Protein AF-A0A534TQ83-F1 (afdb_monomer_lite)

Radius of gyration: 29.47 Å; chains: 1; bounding box: 85×68×76 Å

Structure (mmCIF, N/CA/C/O backbone):
data_AF-A0A534TQ83-F1
#
_entry.id   AF-A0A534TQ83-F1
#
loop_
_atom_site.group_PDB
_atom_site.id
_atom_site.type_symbol
_atom_site.label_atom_id
_atom_site.label_alt_id
_atom_site.label_comp_id
_atom_site.label_asym_id
_atom_site.label_entity_id
_atom_site.label_seq_id
_atom_site.pdbx_PDB_ins_code
_atom_site.Cartn_x
_atom_site.Cartn_y
_atom_site.Cartn_z
_atom_site.occupancy
_atom_site.B_iso_or_equiv
_atom_site.auth_seq_id
_atom_site.auth_comp_id
_atom_site.auth_asym_id
_atom_site.auth_atom_id
_atom_site.pdbx_PDB_model_num
ATOM 1 N N . LEU A 1 1 ? 16.434 0.376 -27.165 1.00 73.81 1 LEU A N 1
ATOM 2 C CA . LEU A 1 1 ? 17.575 1.166 -26.667 1.00 73.81 1 LEU A CA 1
ATOM 3 C C . LEU A 1 1 ? 17.621 2.471 -27.445 1.00 73.81 1 LEU A C 1
ATOM 5 O O . LEU A 1 1 ? 17.662 2.427 -28.672 1.00 73.81 1 LEU A O 1
ATOM 9 N N . ALA A 1 2 ? 17.547 3.599 -26.754 1.00 76.81 2 ALA A N 1
ATOM 10 C CA . ALA A 1 2 ? 17.886 4.909 -27.282 1.00 76.81 2 ALA A CA 1
ATOM 11 C C . ALA A 1 2 ? 19.418 5.050 -27.421 1.00 76.81 2 ALA A C 1
ATOM 13 O O . ALA A 1 2 ? 20.170 4.269 -26.828 1.00 76.81 2 ALA A O 1
ATOM 14 N N . PRO A 1 3 ? 19.913 6.026 -28.200 1.00 82.31 3 PRO A N 1
ATOM 15 C CA . PRO A 1 3 ? 21.345 6.286 -28.302 1.00 82.31 3 PRO A CA 1
ATOM 16 C C . PRO A 1 3 ? 22.001 6.491 -26.926 1.00 82.31 3 PRO A C 1
ATOM 18 O O . PRO A 1 3 ? 21.529 7.287 -26.121 1.00 82.31 3 PRO A O 1
ATOM 21 N N . GLY A 1 4 ? 23.101 5.775 -26.675 1.00 85.88 4 GLY A N 1
ATOM 22 C CA . GLY A 1 4 ? 23.856 5.826 -25.415 1.00 85.88 4 GLY A CA 1
ATOM 23 C C . GLY A 1 4 ? 23.409 4.819 -24.350 1.00 85.88 4 GLY A C 1
ATOM 24 O O . GLY A 1 4 ? 24.146 4.598 -23.394 1.00 85.88 4 GLY A O 1
ATOM 25 N N . GLU A 1 5 ? 22.255 4.172 -24.515 1.00 89.69 5 GLU A N 1
ATOM 26 C CA . GLU A 1 5 ? 21.821 3.096 -23.621 1.00 89.69 5 GLU A CA 1
ATOM 27 C C . GLU A 1 5 ? 22.547 1.788 -23.940 1.00 89.69 5 GLU A C 1
ATOM 29 O O . GLU A 1 5 ? 22.770 1.444 -25.105 1.00 89.69 5 GLU A O 1
ATOM 34 N N . THR A 1 6 ? 22.889 1.031 -22.901 1.00 91.50 6 THR A N 1
ATOM 35 C CA . THR A 1 6 ? 23.604 -0.240 -23.032 1.00 91.50 6 THR A CA 1
ATOM 36 C C . THR A 1 6 ? 22.951 -1.337 -22.201 1.00 91.50 6 THR A C 1
ATOM 38 O O . THR A 1 6 ? 22.226 -1.080 -21.241 1.00 91.50 6 THR A O 1
ATOM 41 N N . LEU A 1 7 ? 23.196 -2.582 -22.606 1.00 92.06 7 LEU A N 1
ATOM 42 C CA . LEU A 1 7 ? 22.776 -3.772 -21.879 1.00 92.06 7 LEU A CA 1
ATOM 43 C C . LEU A 1 7 ? 23.994 -4.451 -21.265 1.00 92.06 7 LEU A C 1
ATOM 45 O O . LEU A 1 7 ? 25.052 -4.526 -21.898 1.00 92.06 7 LEU A O 1
ATOM 49 N N . ALA A 1 8 ? 23.820 -5.026 -20.080 1.00 92.00 8 ALA A N 1
ATOM 50 C CA . ALA A 1 8 ? 24.810 -5.928 -19.518 1.00 92.00 8 ALA A CA 1
ATOM 51 C C . ALA A 1 8 ? 25.021 -7.135 -20.462 1.00 92.00 8 ALA A C 1
ATOM 53 O O . ALA A 1 8 ? 24.052 -7.629 -21.049 1.00 92.00 8 ALA A O 1
ATOM 54 N N . PRO A 1 9 ? 26.243 -7.696 -20.573 1.00 93.31 9 PRO A N 1
ATOM 55 C CA . PRO A 1 9 ? 26.527 -8.802 -21.498 1.00 93.31 9 PRO A CA 1
ATOM 56 C C . PRO A 1 9 ? 25.627 -10.036 -21.330 1.00 93.31 9 PRO A C 1
ATOM 58 O O . PRO A 1 9 ? 25.390 -10.767 -22.287 1.00 93.31 9 PRO A O 1
ATOM 61 N N . SER A 1 10 ? 25.108 -10.268 -20.119 1.00 93.69 10 SER A N 1
ATOM 62 C CA . SER A 1 10 ? 24.229 -11.403 -19.812 1.00 93.69 10 SER A CA 1
ATOM 63 C C . SER A 1 10 ? 22.733 -11.120 -20.009 1.00 93.69 10 SER A C 1
ATOM 65 O O . SER A 1 10 ? 21.926 -12.042 -19.882 1.00 93.69 10 SER A O 1
ATOM 67 N N . ALA A 1 11 ? 22.344 -9.882 -20.344 1.00 92.94 11 ALA A N 1
ATOM 68 C CA . ALA A 1 11 ? 20.947 -9.450 -20.341 1.00 92.94 11 ALA A CA 1
ATOM 69 C C . ALA A 1 11 ? 20.063 -10.298 -21.265 1.00 92.94 11 ALA A C 1
ATOM 71 O O . ALA A 1 11 ? 19.034 -10.818 -20.837 1.00 92.94 11 ALA A O 1
ATOM 72 N N . LEU A 1 12 ? 20.501 -10.504 -22.513 1.00 92.88 12 LEU A N 1
ATOM 73 C CA . LEU A 1 12 ? 19.743 -11.280 -23.494 1.00 92.88 12 LEU A CA 1
ATOM 74 C C . LEU A 1 12 ? 19.614 -12.751 -23.083 1.00 92.88 12 LEU A C 1
ATOM 76 O O . LEU A 1 12 ? 18.528 -13.314 -23.174 1.00 92.88 12 LEU A O 1
ATOM 80 N N . GLN A 1 13 ? 20.697 -13.364 -22.594 1.00 95.06 13 GLN A N 1
ATOM 81 C CA . GLN A 1 13 ? 20.677 -14.759 -22.147 1.00 95.06 13 GLN A CA 1
ATOM 82 C C . GLN A 1 13 ? 19.667 -14.956 -21.010 1.00 95.06 13 GLN A C 1
ATOM 84 O O . GLN A 1 13 ? 18.867 -15.890 -21.053 1.00 95.06 13 GLN A O 1
ATOM 89 N N . LYS A 1 14 ? 19.678 -14.067 -20.009 1.00 94.31 14 LYS A N 1
ATOM 90 C CA . LYS A 1 14 ? 18.772 -14.138 -18.853 1.00 94.31 14 LYS A CA 1
ATOM 91 C C . LYS A 1 14 ? 17.319 -13.919 -19.253 1.00 94.31 14 LYS A C 1
ATOM 93 O O . LYS A 1 14 ? 16.453 -14.682 -18.832 1.00 94.31 14 LYS A O 1
ATOM 98 N N . ALA A 1 15 ? 17.069 -12.931 -20.110 1.00 92.44 15 ALA A N 1
ATOM 99 C CA . ALA A 1 15 ? 15.736 -12.656 -20.620 1.00 92.44 15 ALA A CA 1
ATOM 100 C C . ALA A 1 15 ? 15.167 -13.835 -21.417 1.00 92.44 15 ALA A C 1
ATOM 102 O O . ALA A 1 15 ? 14.051 -14.269 -21.149 1.00 92.44 15 ALA A O 1
ATOM 103 N N . VAL A 1 16 ? 15.946 -14.397 -22.349 1.00 92.44 16 VAL A N 1
ATOM 104 C CA . VAL A 1 16 ? 15.530 -15.566 -23.141 1.00 92.44 16 VAL A CA 1
ATOM 105 C C . VAL A 1 16 ? 15.277 -16.771 -22.242 1.00 92.44 16 VAL A C 1
ATOM 107 O O . VAL A 1 16 ? 14.232 -17.393 -22.373 1.00 92.44 16 VAL A O 1
ATOM 110 N N . THR A 1 17 ? 16.155 -17.041 -21.272 1.00 93.62 17 THR A N 1
ATOM 111 C CA . THR A 1 17 ? 15.984 -18.163 -20.331 1.00 93.62 17 THR A CA 1
ATOM 112 C C . THR A 1 17 ? 14.662 -18.071 -19.558 1.00 93.62 17 THR A C 1
ATOM 114 O O . THR A 1 17 ? 13.978 -19.076 -19.389 1.00 93.62 17 THR A O 1
ATOM 117 N N . LEU A 1 18 ? 14.277 -16.875 -19.095 1.00 91.50 18 LEU A N 1
ATOM 118 C CA . LEU A 1 18 ? 13.004 -16.674 -18.389 1.00 91.50 18 LEU A CA 1
ATOM 119 C C . LEU A 1 18 ? 11.785 -16.684 -19.308 1.00 91.50 18 LEU A C 1
ATOM 121 O O . LEU A 1 18 ? 10.712 -17.107 -18.888 1.00 91.50 18 LEU A O 1
ATOM 125 N N . LEU A 1 19 ? 11.924 -16.205 -20.543 1.00 90.56 19 LEU A N 1
ATOM 126 C CA . LEU A 1 19 ? 10.856 -16.343 -21.522 1.00 90.56 19 LEU A CA 1
ATOM 127 C C . LEU A 1 19 ? 10.641 -17.828 -21.829 1.00 90.56 19 LEU A C 1
ATOM 129 O O . LEU A 1 19 ? 9.520 -18.295 -21.735 1.00 90.56 19 LEU A O 1
ATOM 133 N N . GLU A 1 20 ? 11.692 -18.594 -22.108 1.00 90.56 20 GLU A N 1
ATOM 134 C CA . GLU A 1 20 ? 11.601 -20.024 -22.436 1.00 90.56 20 GLU A CA 1
ATOM 135 C C . GLU A 1 20 ? 11.157 -20.910 -21.264 1.00 90.56 20 GLU A C 1
ATOM 137 O O . GLU A 1 20 ? 10.639 -22.000 -21.496 1.00 90.56 20 GLU A O 1
ATOM 142 N N . SER A 1 21 ? 11.312 -20.461 -20.013 1.00 89.25 21 SER A N 1
ATOM 143 C CA . SER A 1 21 ? 10.872 -21.236 -18.847 1.00 89.25 21 SER A CA 1
ATOM 144 C C . SER A 1 21 ? 9.350 -21.281 -18.675 1.00 89.25 21 SER A C 1
ATOM 146 O O . SER A 1 21 ? 8.852 -22.149 -17.956 1.00 89.25 21 SER A O 1
ATOM 148 N N . SER A 1 22 ? 8.606 -20.373 -19.320 1.00 84.81 22 SER A N 1
ATOM 149 C CA . SER A 1 22 ? 7.142 -20.360 -19.304 1.00 84.81 22 SER A CA 1
ATOM 150 C C . SER A 1 22 ? 6.555 -19.693 -20.550 1.00 84.81 22 SER A C 1
ATOM 152 O O . SER A 1 22 ? 6.816 -18.523 -20.846 1.00 84.81 22 SER A O 1
ATOM 154 N N . ASP A 1 23 ? 5.679 -20.412 -21.252 1.00 81.94 23 ASP A N 1
ATOM 155 C CA . ASP A 1 23 ? 4.912 -19.865 -22.381 1.00 81.94 23 ASP A CA 1
ATOM 156 C C . ASP A 1 23 ? 3.867 -18.825 -21.965 1.00 81.94 23 ASP A C 1
ATOM 158 O O . ASP A 1 23 ? 3.426 -18.020 -22.797 1.00 81.94 23 ASP A O 1
ATOM 162 N N . ASP A 1 24 ? 3.544 -18.776 -20.673 1.00 84.81 24 ASP A N 1
ATOM 163 C CA . ASP A 1 24 ? 2.643 -17.782 -20.108 1.00 84.81 24 ASP A CA 1
ATOM 164 C C . ASP A 1 24 ? 3.350 -16.440 -19.885 1.00 84.81 24 ASP A C 1
ATOM 166 O O . ASP A 1 24 ? 2.702 -15.402 -19.974 1.00 84.81 24 ASP A O 1
ATOM 170 N N . THR A 1 25 ? 4.672 -16.405 -19.689 1.00 89.50 25 THR A N 1
ATOM 171 C CA . THR A 1 25 ? 5.411 -15.144 -19.507 1.00 89.50 25 THR A CA 1
ATOM 172 C C . THR A 1 25 ? 5.463 -14.350 -20.813 1.00 89.50 25 THR A C 1
ATOM 174 O O . THR A 1 25 ? 6.059 -14.781 -21.806 1.00 89.50 25 THR A O 1
ATOM 177 N N . ALA A 1 26 ? 4.863 -13.156 -20.820 1.00 89.75 26 ALA A N 1
ATOM 178 C CA . ALA A 1 26 ? 4.852 -12.275 -21.992 1.00 89.75 26 ALA A CA 1
ATOM 179 C C . ALA A 1 26 ? 6.025 -11.288 -22.008 1.00 89.75 26 ALA A C 1
ATOM 181 O O . ALA A 1 26 ? 6.568 -10.994 -23.077 1.00 89.75 26 ALA A O 1
ATOM 182 N N . VAL A 1 27 ? 6.395 -10.784 -20.829 1.00 94.94 27 VAL A N 1
ATOM 183 C CA . VAL A 1 27 ? 7.365 -9.702 -20.644 1.00 94.94 27 VAL A CA 1
ATOM 184 C C . VAL A 1 27 ? 8.370 -10.103 -19.573 1.00 94.94 27 VAL A C 1
ATOM 186 O O . VAL A 1 27 ? 7.981 -10.568 -18.503 1.00 94.94 27 VAL A O 1
ATOM 189 N N . VAL A 1 28 ? 9.652 -9.883 -19.850 1.00 95.69 28 VAL A N 1
ATOM 190 C CA . VAL A 1 28 ? 10.734 -9.938 -18.866 1.00 95.69 28 VAL A CA 1
ATOM 191 C C . VAL A 1 28 ? 11.340 -8.550 -18.751 1.00 95.69 28 VAL A C 1
ATOM 193 O O . VAL A 1 28 ? 11.787 -7.999 -19.751 1.00 95.69 28 VAL A O 1
ATOM 196 N N . TYR A 1 29 ? 11.389 -7.990 -17.552 1.00 95.56 29 TYR A N 1
ATOM 197 C CA . TYR A 1 29 ? 12.082 -6.733 -17.281 1.00 95.56 29 TYR A CA 1
ATOM 198 C C . TYR A 1 29 ? 13.182 -6.944 -16.243 1.00 95.56 29 TYR A C 1
ATOM 200 O O . TYR A 1 29 ? 13.241 -7.992 -15.602 1.00 95.56 29 TYR A O 1
ATOM 208 N N . ALA A 1 30 ? 14.078 -5.974 -16.112 1.00 94.69 30 ALA A N 1
ATOM 209 C CA . ALA A 1 30 ? 15.211 -6.043 -15.195 1.00 94.69 30 ALA A CA 1
ATOM 210 C C . ALA A 1 30 ? 15.418 -4.714 -14.473 1.00 94.69 30 ALA A C 1
ATOM 212 O O . ALA A 1 30 ? 14.776 -3.727 -14.834 1.00 94.69 30 ALA A O 1
ATOM 213 N N . ASP A 1 31 ? 16.318 -4.665 -13.495 1.00 94.88 31 ASP A N 1
ATOM 214 C CA . ASP A 1 31 ? 16.743 -3.415 -12.863 1.00 94.88 31 ASP A CA 1
ATOM 215 C C . ASP A 1 31 ? 17.592 -2.568 -13.819 1.00 94.88 31 ASP A C 1
ATOM 217 O O . ASP A 1 31 ? 18.143 -3.056 -14.815 1.00 94.88 31 ASP A O 1
ATOM 221 N N . GLU A 1 32 ? 17.718 -1.281 -13.502 1.00 93.00 32 GLU A N 1
ATOM 222 C CA . GLU A 1 32 ? 18.580 -0.377 -14.258 1.00 93.00 32 GLU A CA 1
ATOM 223 C C . GLU A 1 32 ? 19.372 0.581 -13.394 1.00 93.00 32 GLU A C 1
ATOM 225 O O . GLU A 1 32 ? 19.066 0.782 -12.227 1.00 93.00 32 GLU A O 1
ATOM 230 N N . ASP A 1 33 ? 20.386 1.196 -13.981 1.00 93.12 33 ASP A N 1
ATOM 231 C CA . ASP A 1 33 ? 21.130 2.287 -13.375 1.00 93.12 33 ASP A CA 1
ATOM 232 C C . ASP A 1 33 ? 21.484 3.358 -14.414 1.00 93.12 33 ASP A C 1
ATOM 234 O O . ASP A 1 33 ? 21.133 3.272 -15.598 1.00 93.12 33 ASP A O 1
ATOM 238 N N . CYS A 1 34 ? 22.158 4.401 -13.942 1.00 91.62 34 CYS A N 1
ATOM 239 C CA . CYS A 1 34 ? 22.730 5.430 -14.788 1.00 91.62 34 CYS A CA 1
ATOM 240 C C . CYS A 1 34 ? 24.242 5.228 -14.937 1.00 91.62 34 CYS A C 1
ATOM 242 O O . CYS A 1 34 ? 24.933 4.927 -13.964 1.00 91.62 34 CYS A O 1
ATOM 244 N N . ILE A 1 35 ? 24.761 5.477 -16.138 1.00 90.81 35 ILE A N 1
ATOM 245 C CA . ILE A 1 35 ? 26.192 5.587 -16.424 1.00 90.81 35 ILE A CA 1
ATOM 246 C C . ILE A 1 35 ? 26.525 7.060 -16.668 1.00 90.81 35 ILE A C 1
ATOM 248 O O . ILE A 1 35 ? 25.984 7.687 -17.584 1.00 90.81 35 ILE A O 1
ATOM 252 N N . GLY A 1 36 ? 27.443 7.591 -15.861 1.00 89.12 36 GLY A N 1
ATOM 253 C CA . GLY A 1 36 ? 28.001 8.931 -16.043 1.00 89.12 36 GLY A CA 1
ATOM 254 C C . GLY A 1 36 ? 29.034 8.990 -17.171 1.00 89.12 36 GLY A C 1
ATOM 255 O O . GLY A 1 36 ? 29.517 7.964 -17.651 1.00 89.12 36 GLY A O 1
ATOM 256 N N . ALA A 1 37 ? 29.447 10.198 -17.562 1.00 86.31 37 ALA A N 1
ATOM 257 C CA . ALA A 1 37 ? 30.394 10.408 -18.668 1.00 86.31 37 ALA A CA 1
ATOM 258 C C . ALA A 1 37 ? 31.749 9.675 -18.514 1.00 86.31 37 ALA A C 1
ATOM 260 O O . ALA A 1 37 ? 32.412 9.380 -19.506 1.00 86.31 37 ALA A O 1
ATOM 261 N N . SER A 1 38 ? 32.162 9.361 -17.281 1.00 86.06 38 SER A N 1
ATOM 262 C CA . SER A 1 38 ? 33.382 8.603 -16.960 1.00 86.06 38 SER A CA 1
ATOM 263 C C . SER A 1 38 ? 33.225 7.078 -17.058 1.00 86.06 38 SER A C 1
ATOM 265 O O . SER A 1 38 ? 34.194 6.354 -16.833 1.00 86.06 38 SER A O 1
ATOM 267 N N . GLY A 1 39 ? 32.019 6.576 -17.343 1.00 85.50 39 GLY A N 1
ATOM 268 C CA . GLY A 1 39 ? 31.686 5.151 -17.298 1.00 85.50 39 GLY A CA 1
ATOM 269 C C . GLY A 1 39 ? 31.311 4.639 -15.901 1.00 85.50 39 GLY A C 1
ATOM 270 O O . GLY A 1 39 ? 31.090 3.443 -15.731 1.00 85.50 39 GLY A O 1
ATOM 271 N N . SER A 1 40 ? 31.244 5.507 -14.884 1.00 88.94 40 SER A N 1
ATOM 272 C CA . SER A 1 40 ? 30.834 5.111 -13.533 1.00 88.94 40 SER A CA 1
ATOM 273 C C . SER A 1 40 ? 29.326 4.887 -13.437 1.00 88.94 40 SER A C 1
ATOM 275 O O . SER A 1 40 ? 28.548 5.776 -13.789 1.00 88.94 40 SER A O 1
ATOM 277 N N . HIS A 1 41 ? 28.937 3.745 -12.878 1.00 90.62 41 HIS A N 1
ATOM 278 C CA . HIS A 1 41 ? 27.550 3.392 -12.587 1.00 90.62 41 HIS A CA 1
ATOM 279 C C . HIS A 1 41 ? 27.058 4.065 -11.297 1.00 90.62 41 HIS A C 1
ATOM 281 O O . HIS A 1 41 ? 27.783 4.110 -10.300 1.00 90.62 41 HIS A O 1
ATOM 287 N N . HIS A 1 42 ? 25.829 4.578 -11.299 1.00 89.50 42 HIS A N 1
ATOM 288 C CA . HIS A 1 42 ? 25.205 5.225 -10.145 1.00 89.50 42 HIS A CA 1
ATOM 289 C C . HIS A 1 42 ? 23.671 5.200 -10.222 1.00 89.50 42 HIS A C 1
ATOM 291 O O . HIS A 1 42 ? 23.086 4.898 -11.256 1.00 89.50 42 HIS A O 1
ATOM 297 N N . THR A 1 43 ? 23.007 5.576 -9.123 1.00 89.00 43 THR A N 1
ATOM 298 C CA . THR A 1 43 ? 21.536 5.706 -9.042 1.00 89.00 43 THR A CA 1
ATOM 299 C C . THR A 1 43 ? 20.794 4.446 -9.526 1.00 89.00 43 THR A C 1
ATOM 301 O O . THR A 1 43 ? 19.986 4.531 -10.452 1.00 89.00 43 THR A O 1
ATOM 304 N N . PRO A 1 44 ? 21.055 3.266 -8.930 1.00 92.31 44 PRO A N 1
ATOM 305 C CA . PRO A 1 44 ? 20.367 2.050 -9.335 1.00 92.31 44 PRO A CA 1
ATOM 306 C C . PRO A 1 44 ? 18.874 2.134 -8.991 1.00 92.31 44 PRO A C 1
ATOM 308 O O . PRO A 1 44 ? 18.495 2.392 -7.842 1.00 92.31 44 PRO A O 1
ATOM 311 N N . PHE A 1 45 ? 18.035 1.879 -9.989 1.00 93.06 45 PHE A N 1
ATOM 312 C CA . PHE A 1 45 ? 16.632 1.547 -9.827 1.00 93.06 45 PHE A CA 1
ATOM 313 C C . PHE A 1 45 ? 16.462 0.034 -9.710 1.00 93.06 45 PHE A C 1
ATOM 315 O O . PHE A 1 45 ? 16.331 -0.682 -10.701 1.00 93.06 45 PHE A O 1
ATOM 322 N N . LEU A 1 46 ? 16.453 -0.419 -8.464 1.00 94.69 46 LEU A N 1
ATOM 323 C CA . LEU A 1 46 ? 16.174 -1.779 -8.045 1.00 94.69 46 LEU A CA 1
ATOM 324 C C . LEU A 1 46 ? 14.663 -1.941 -7.882 1.00 94.69 46 LEU A C 1
ATOM 326 O O . LEU A 1 46 ? 14.060 -1.475 -6.910 1.00 94.69 46 LEU A O 1
ATOM 330 N N . ARG A 1 47 ? 14.034 -2.524 -8.890 1.00 94.88 47 ARG A N 1
ATOM 331 C CA . ARG A 1 47 ? 12.590 -2.526 -9.074 1.00 94.88 47 ARG A CA 1
ATOM 332 C C . ARG A 1 47 ? 11.910 -3.532 -8.151 1.00 94.88 47 ARG A C 1
ATOM 334 O O . ARG A 1 47 ? 12.503 -4.540 -7.763 1.00 94.88 47 ARG A O 1
ATOM 341 N N . PRO A 1 48 ? 10.633 -3.303 -7.817 1.00 95.88 48 PRO A N 1
ATOM 342 C CA . PRO A 1 48 ? 9.801 -4.386 -7.329 1.00 95.88 48 PRO A CA 1
ATOM 343 C C . PRO A 1 48 ? 9.524 -5.391 -8.461 1.00 95.88 48 PRO A C 1
ATOM 345 O O . PRO A 1 48 ? 9.662 -5.098 -9.657 1.00 95.88 48 PRO A O 1
ATOM 348 N N . ASP A 1 49 ? 9.056 -6.570 -8.075 1.00 95.44 49 ASP A N 1
ATOM 349 C CA . ASP A 1 49 ? 8.357 -7.484 -8.971 1.00 95.44 49 ASP A CA 1
ATOM 350 C C . ASP A 1 49 ? 7.038 -6.852 -9.477 1.00 95.44 49 ASP A C 1
ATOM 352 O O . ASP A 1 49 ? 6.757 -5.669 -9.259 1.00 95.44 49 ASP A O 1
ATOM 356 N N . TRP A 1 50 ? 6.252 -7.619 -10.237 1.00 94.69 50 TRP A N 1
ATOM 357 C CA . TRP A 1 50 ? 5.089 -7.116 -10.966 1.00 94.69 50 TRP A CA 1
ATOM 358 C C . TRP A 1 50 ? 4.105 -6.348 -10.067 1.00 94.69 50 TRP A C 1
ATOM 360 O O . TRP A 1 50 ? 3.523 -6.908 -9.139 1.00 94.69 50 TRP A O 1
ATOM 370 N N . SER A 1 51 ? 3.914 -5.064 -10.380 1.00 96.19 51 SER A N 1
ATOM 371 C CA . SER A 1 51 ? 3.150 -4.098 -9.589 1.00 96.19 51 SER A CA 1
ATOM 372 C C . SER A 1 51 ? 2.190 -3.314 -10.508 1.00 96.19 51 SER A C 1
ATOM 374 O O . SER A 1 51 ? 2.537 -2.237 -11.003 1.00 96.19 51 SER A O 1
ATOM 376 N N . PRO A 1 52 ? 1.007 -3.877 -10.826 1.00 95.12 52 PRO A N 1
ATOM 377 C CA . PRO A 1 52 ? 0.074 -3.293 -11.789 1.00 95.12 52 PRO A CA 1
ATOM 378 C C . PRO A 1 52 ? -0.448 -1.902 -11.417 1.00 95.12 52 PRO A C 1
ATOM 380 O O . PRO A 1 52 ? -0.559 -1.060 -12.310 1.00 95.12 52 PRO A O 1
ATOM 383 N N . GLU A 1 53 ? -0.747 -1.626 -10.140 1.00 95.94 53 GLU A N 1
ATOM 384 C CA . GLU A 1 53 ? -1.130 -0.264 -9.734 1.00 95.94 53 GLU A CA 1
ATOM 385 C C . GLU A 1 53 ? 0.041 0.701 -9.887 1.00 95.94 53 GLU A C 1
ATOM 387 O O . GLU A 1 53 ? -0.149 1.821 -10.361 1.00 95.94 53 GLU A O 1
ATOM 392 N N . TYR A 1 54 ? 1.261 0.260 -9.564 1.00 96.81 54 TYR A N 1
ATOM 393 C CA . TYR A 1 54 ? 2.428 1.112 -9.747 1.00 96.81 54 TYR A CA 1
ATOM 394 C C . TYR A 1 54 ? 2.636 1.426 -11.227 1.00 96.81 54 TYR A C 1
ATOM 396 O O . TYR A 1 54 ? 2.824 2.591 -11.542 1.00 96.81 54 TYR A O 1
ATOM 404 N N . LEU A 1 55 ? 2.498 0.457 -12.145 1.00 96.06 55 LEU A N 1
ATOM 405 C CA . LEU A 1 55 ? 2.559 0.723 -13.591 1.00 96.06 55 LEU A CA 1
ATOM 406 C C . LEU A 1 55 ? 1.446 1.672 -14.063 1.00 96.06 55 LEU A C 1
ATOM 408 O O . LEU A 1 55 ? 1.669 2.487 -14.960 1.00 96.06 55 LEU A O 1
ATOM 412 N N . LEU A 1 56 ? 0.248 1.571 -13.485 1.00 95.75 56 LEU A N 1
ATOM 413 C CA . LEU A 1 56 ? -0.872 2.452 -13.813 1.00 95.75 56 LEU A CA 1
ATOM 414 C C . LEU A 1 56 ? -0.653 3.885 -13.291 1.00 95.75 56 LEU A C 1
ATOM 416 O O . LEU A 1 56 ? -1.122 4.839 -13.907 1.00 95.75 56 LEU A O 1
ATOM 420 N N . SER A 1 57 ? 0.093 4.051 -12.198 1.00 95.81 57 SER A N 1
ATOM 421 C CA . SER A 1 57 ? 0.403 5.359 -11.615 1.00 95.81 57 SER A CA 1
ATOM 422 C C . SER A 1 57 ? 1.762 5.939 -12.011 1.00 95.81 57 SER A C 1
ATOM 424 O O . SER A 1 57 ? 1.944 7.147 -11.898 1.00 95.81 57 SER A O 1
ATOM 426 N N . ALA A 1 58 ? 2.723 5.133 -12.455 1.00 94.50 58 ALA A N 1
ATOM 427 C CA . ALA A 1 58 ? 4.062 5.554 -12.849 1.00 94.50 58 ALA A CA 1
ATOM 428 C C . ALA A 1 58 ? 4.730 4.507 -13.755 1.00 94.50 58 ALA A C 1
ATOM 430 O O . ALA A 1 58 ? 4.697 3.306 -13.498 1.00 94.50 58 ALA A O 1
ATOM 431 N N . LEU A 1 59 ? 5.435 4.959 -14.790 1.00 92.06 59 LEU A N 1
ATOM 432 C CA . LEU A 1 59 ? 6.188 4.068 -15.672 1.00 92.06 59 LEU A CA 1
ATOM 433 C C . LEU A 1 59 ? 7.462 3.568 -14.975 1.00 92.06 59 LEU A C 1
ATOM 435 O O . LEU A 1 59 ? 8.539 4.141 -15.147 1.00 92.06 59 LEU A O 1
ATOM 439 N N . TYR A 1 60 ? 7.342 2.536 -14.139 1.00 92.56 60 TYR A N 1
ATOM 440 C CA . TYR A 1 60 ? 8.485 1.959 -13.424 1.00 92.56 60 TYR A CA 1
ATOM 441 C C . TYR A 1 60 ? 9.233 0.913 -14.269 1.00 92.56 60 TYR A C 1
ATOM 443 O O . TYR A 1 60 ? 10.458 0.803 -14.182 1.00 92.56 60 TYR A O 1
ATOM 451 N N . ILE A 1 61 ? 8.512 0.201 -15.143 1.00 91.25 61 ILE A N 1
ATOM 452 C CA . ILE A 1 61 ? 9.072 -0.636 -16.212 1.00 91.25 61 ILE A CA 1
ATOM 453 C C . ILE A 1 61 ? 9.214 0.264 -17.437 1.00 91.25 61 ILE A C 1
ATOM 455 O O . ILE A 1 61 ? 8.251 0.472 -18.159 1.00 91.25 61 ILE A O 1
ATOM 459 N N . ASP A 1 62 ? 10.378 0.883 -17.608 1.00 79.88 62 ASP A N 1
ATOM 460 C CA . ASP A 1 62 ? 10.616 1.842 -18.692 1.00 79.88 62 ASP A CA 1
ATOM 461 C C . ASP A 1 62 ? 11.223 1.143 -19.915 1.00 79.88 62 ASP A C 1
ATOM 463 O O . ASP A 1 62 ? 10.636 0.222 -20.472 1.00 79.88 62 ASP A O 1
ATOM 467 N N . ARG A 1 63 ? 12.429 1.534 -20.328 1.00 75.38 63 ARG A N 1
ATOM 468 C CA . ARG A 1 63 ? 13.094 1.045 -21.543 1.00 75.38 63 ARG A CA 1
ATOM 469 C C . ARG A 1 63 ? 13.756 -0.330 -21.379 1.00 75.38 63 ARG A C 1
ATOM 471 O O . ARG A 1 63 ? 14.229 -0.903 -22.361 1.00 75.38 63 ARG A O 1
ATOM 478 N N . ALA A 1 64 ? 13.765 -0.872 -20.163 1.00 77.25 64 ALA A N 1
ATOM 479 C CA . ALA A 1 64 ? 14.461 -2.095 -19.774 1.00 77.25 64 ALA A CA 1
ATOM 480 C C . ALA A 1 64 ? 13.550 -3.341 -19.763 1.00 77.25 64 ALA A C 1
ATOM 482 O O . ALA A 1 64 ? 13.370 -3.975 -18.721 1.00 77.25 64 ALA A O 1
ATOM 483 N N . PHE A 1 65 ? 12.973 -3.716 -20.911 1.00 92.00 65 PHE A N 1
ATOM 484 C CA . PHE A 1 65 ? 12.211 -4.967 -21.022 1.00 92.00 65 PHE A CA 1
ATOM 485 C C . PHE A 1 65 ? 12.405 -5.708 -22.349 1.00 92.00 65 PHE A C 1
ATOM 487 O O . PHE A 1 65 ? 12.717 -5.138 -23.393 1.00 92.00 65 PHE A O 1
ATOM 494 N N . PHE A 1 66 ? 12.172 -7.013 -22.286 1.00 92.75 66 PHE A N 1
ATOM 495 C CA . PHE A 1 66 ? 12.127 -7.964 -23.383 1.00 92.75 66 PHE A CA 1
ATOM 496 C C . PHE A 1 66 ? 10.713 -8.526 -23.458 1.00 92.75 66 PHE A C 1
ATOM 498 O O . PHE A 1 66 ? 10.089 -8.810 -22.437 1.00 92.75 66 PHE A O 1
ATOM 505 N N . VAL A 1 67 ? 10.192 -8.699 -24.664 1.00 92.44 67 VAL A N 1
ATOM 506 C CA . VAL A 1 67 ? 8.808 -9.127 -24.869 1.00 92.44 67 VAL A CA 1
ATOM 507 C C . VAL A 1 67 ? 8.735 -10.129 -26.008 1.00 92.44 67 VAL A C 1
ATOM 509 O O . VAL A 1 67 ? 9.438 -10.007 -27.015 1.00 92.44 67 VAL A O 1
ATOM 512 N N . ARG A 1 68 ? 7.867 -11.134 -25.865 1.00 91.56 68 ARG A N 1
ATOM 513 C CA . ARG A 1 68 ? 7.581 -12.066 -26.959 1.00 91.56 68 ARG A CA 1
ATOM 514 C C . ARG A 1 68 ? 6.941 -11.306 -28.113 1.00 91.56 68 ARG A C 1
ATOM 516 O O . ARG A 1 68 ? 5.913 -10.658 -27.933 1.00 91.56 68 ARG A O 1
ATOM 523 N N . ARG A 1 69 ? 7.481 -11.467 -29.321 1.00 92.62 69 ARG A N 1
ATOM 524 C CA . ARG A 1 69 ? 6.917 -10.852 -30.532 1.00 92.62 69 ARG A CA 1
ATOM 525 C C . ARG A 1 69 ? 5.415 -11.122 -30.679 1.00 92.62 69 ARG A C 1
ATOM 527 O O . ARG A 1 69 ? 4.662 -10.188 -30.904 1.00 92.62 69 ARG A O 1
ATOM 534 N N . ALA A 1 70 ? 4.978 -12.363 -30.461 1.00 91.50 70 ALA A N 1
ATOM 535 C CA . ALA A 1 70 ? 3.562 -12.726 -30.546 1.00 91.50 70 ALA A CA 1
ATOM 536 C C . ALA A 1 70 ? 2.669 -11.927 -29.574 1.00 91.50 70 ALA A C 1
ATOM 538 O O . ALA A 1 70 ? 1.532 -11.616 -29.914 1.00 91.50 70 ALA A O 1
ATOM 539 N N . ALA A 1 71 ? 3.176 -11.560 -28.391 1.00 92.81 71 ALA A N 1
ATOM 540 C CA . ALA A 1 71 ? 2.443 -10.724 -27.441 1.00 92.81 71 ALA A CA 1
ATOM 541 C C . ALA A 1 71 ? 2.368 -9.261 -27.911 1.00 92.81 71 ALA A C 1
ATOM 543 O O . ALA A 1 71 ? 1.324 -8.631 -27.777 1.00 92.81 71 ALA A O 1
ATOM 544 N N . VAL A 1 72 ? 3.440 -8.737 -28.518 1.00 93.94 72 VAL A N 1
ATOM 545 C CA . VAL A 1 72 ? 3.438 -7.402 -29.147 1.00 93.94 72 VAL A CA 1
ATOM 546 C C . VAL A 1 72 ? 2.445 -7.348 -30.305 1.00 93.94 72 VAL A C 1
ATOM 548 O O . VAL A 1 72 ? 1.656 -6.407 -30.386 1.00 93.94 72 VAL A O 1
ATOM 551 N N . ASP A 1 73 ? 2.454 -8.365 -31.168 1.00 94.50 73 ASP A N 1
ATOM 552 C CA . ASP A 1 73 ? 1.538 -8.477 -32.304 1.00 94.50 73 ASP A CA 1
ATOM 553 C C . ASP A 1 73 ? 0.081 -8.552 -31.810 1.00 94.50 73 ASP A C 1
ATOM 555 O O . ASP A 1 73 ? -0.771 -7.806 -32.290 1.00 94.50 73 ASP A O 1
ATOM 559 N N . ALA A 1 74 ? -0.192 -9.364 -30.780 1.00 93.06 74 ALA A N 1
ATOM 560 C CA . ALA A 1 74 ? -1.512 -9.465 -30.154 1.00 93.06 74 ALA A CA 1
ATOM 561 C C . ALA A 1 74 ? -1.971 -8.155 -29.489 1.00 93.06 74 ALA A C 1
ATOM 563 O O . ALA A 1 74 ? -3.154 -7.825 -29.528 1.00 93.06 74 ALA A O 1
ATOM 564 N N . ALA A 1 75 ? -1.048 -7.384 -28.909 1.00 93.38 75 ALA A N 1
ATOM 565 C CA . ALA A 1 75 ? -1.350 -6.077 -28.336 1.00 93.38 75 ALA A CA 1
ATOM 566 C C . ALA A 1 75 ? -1.554 -4.990 -29.413 1.00 93.38 75 ALA A C 1
ATOM 568 O O . ALA A 1 75 ? -2.089 -3.921 -29.106 1.00 93.38 75 ALA A O 1
ATOM 569 N N . GLY A 1 76 ? -1.140 -5.227 -30.663 1.00 94.50 76 GLY A N 1
ATOM 570 C CA . GLY A 1 76 ? -1.215 -4.262 -31.763 1.00 94.50 76 GLY A CA 1
ATOM 571 C C . GLY A 1 76 ? -0.013 -3.316 -31.861 1.00 94.50 76 GLY A C 1
ATOM 572 O O . GLY A 1 76 ? -0.173 -2.185 -32.313 1.00 94.50 76 GLY A O 1
ATOM 573 N N . GLY A 1 77 ? 1.174 -3.752 -31.423 1.00 94.88 77 GLY A N 1
ATOM 574 C CA . GLY A 1 77 ? 2.437 -3.034 -31.625 1.00 94.88 77 GLY A CA 1
ATOM 575 C C . GLY A 1 77 ? 2.605 -1.747 -30.811 1.00 94.88 77 GLY A C 1
ATOM 576 O O . GLY A 1 77 ? 1.834 -1.461 -29.891 1.00 94.88 77 GLY A O 1
ATOM 577 N N . PHE A 1 78 ? 3.643 -0.975 -31.140 1.00 94.25 78 PHE A N 1
ATOM 578 C CA . PHE A 1 78 ? 3.829 0.394 -30.647 1.00 94.25 78 PHE A CA 1
ATOM 579 C C . PHE A 1 78 ? 2.918 1.360 -31.411 1.00 94.25 78 PHE A C 1
ATOM 581 O O . PHE A 1 78 ? 2.677 1.180 -32.605 1.00 94.25 78 PHE A O 1
ATOM 588 N N . ARG A 1 79 ? 2.430 2.399 -30.728 1.00 95.25 79 ARG A N 1
ATOM 589 C CA . ARG A 1 79 ? 1.528 3.409 -31.293 1.00 95.25 79 ARG A CA 1
ATOM 590 C C . ARG A 1 79 ? 2.157 4.794 -31.141 1.00 95.25 79 ARG A C 1
ATOM 592 O O . ARG A 1 79 ? 2.417 5.216 -30.020 1.00 95.25 79 ARG A O 1
ATOM 599 N N . ALA A 1 80 ? 2.381 5.485 -32.259 1.00 93.56 80 ALA A N 1
ATOM 600 C CA . ALA A 1 80 ? 3.073 6.781 -32.294 1.00 93.56 80 ALA A CA 1
ATOM 601 C C . ALA A 1 80 ? 2.301 7.917 -31.593 1.00 93.56 80 ALA A C 1
ATOM 603 O O . ALA A 1 80 ? 2.902 8.882 -31.135 1.00 93.56 80 ALA A O 1
ATOM 604 N N . ASP A 1 81 ? 0.980 7.780 -31.429 1.00 93.88 81 ASP A N 1
ATOM 605 C CA . ASP A 1 81 ? 0.136 8.755 -30.712 1.00 93.88 81 ASP A CA 1
ATOM 606 C C . ASP A 1 81 ? 0.501 8.916 -29.220 1.00 93.88 81 ASP A C 1
ATOM 608 O O . ASP A 1 81 ? -0.018 9.810 -28.547 1.00 93.88 81 ASP A O 1
ATOM 612 N N . TYR A 1 82 ? 1.371 8.044 -28.698 1.00 94.69 82 TYR A N 1
ATOM 613 C CA . TYR A 1 82 ? 1.849 8.038 -27.314 1.00 94.69 82 TYR A CA 1
ATOM 614 C C . TYR A 1 82 ? 3.332 8.427 -27.192 1.00 94.69 82 TYR A C 1
ATOM 616 O O . TYR A 1 82 ? 3.908 8.293 -26.111 1.00 94.69 82 TYR A O 1
ATOM 624 N N . ASP A 1 83 ? 3.964 8.923 -28.260 1.00 92.75 83 ASP A N 1
ATOM 625 C CA . ASP A 1 83 ? 5.301 9.514 -28.166 1.00 92.75 83 ASP A CA 1
ATOM 626 C C . ASP A 1 83 ? 5.301 10.707 -27.185 1.00 92.75 83 ASP A C 1
ATOM 628 O O . ASP A 1 83 ? 4.355 11.501 -27.184 1.00 92.75 83 ASP A O 1
ATOM 632 N N . PRO A 1 84 ? 6.332 10.862 -26.325 1.00 91.31 84 PRO A N 1
ATOM 633 C CA . PRO A 1 84 ? 7.619 10.152 -26.327 1.00 91.31 84 PRO A CA 1
ATOM 634 C C . PRO A 1 84 ? 7.694 8.905 -25.412 1.00 91.31 84 PRO A C 1
ATOM 636 O O . PRO A 1 84 ? 8.800 8.467 -25.085 1.00 91.31 84 PRO A O 1
ATOM 639 N N . VAL A 1 85 ? 6.559 8.348 -24.966 1.00 91.75 85 VAL A N 1
ATOM 640 C CA . VAL A 1 85 ? 6.484 7.160 -24.082 1.00 91.75 85 VAL A CA 1
ATOM 641 C C . VAL A 1 85 ? 5.596 6.035 -24.652 1.00 91.75 85 VAL A C 1
ATOM 643 O O . VAL A 1 85 ? 4.735 5.504 -23.938 1.00 91.75 85 VAL A O 1
ATOM 646 N N . PRO A 1 86 ? 5.771 5.627 -25.925 1.00 93.25 86 PRO A N 1
ATOM 647 C CA . PRO A 1 86 ? 4.927 4.605 -26.547 1.00 93.25 86 PRO A CA 1
ATOM 648 C C . PRO A 1 86 ? 5.022 3.240 -25.843 1.00 93.25 86 PRO A C 1
ATOM 650 O O . PRO A 1 86 ? 4.101 2.424 -25.932 1.00 93.25 86 PRO A O 1
ATOM 653 N N . GLU A 1 87 ? 6.107 2.991 -25.106 1.00 92.81 87 GLU A N 1
ATOM 654 C CA . GLU A 1 87 ? 6.282 1.831 -24.237 1.00 92.81 87 GLU A CA 1
ATOM 655 C C . GLU A 1 87 ? 5.249 1.753 -23.107 1.00 92.81 87 GLU A C 1
ATOM 657 O O . GLU A 1 87 ? 4.840 0.647 -22.761 1.00 92.81 87 GLU A O 1
ATOM 662 N N . TRP A 1 88 ? 4.773 2.878 -22.560 1.00 94.81 88 TRP A N 1
ATOM 663 C CA . TRP A 1 88 ? 3.817 2.848 -21.449 1.00 94.81 88 TRP A CA 1
ATOM 664 C C . TRP A 1 88 ? 2.473 2.274 -21.896 1.00 94.81 88 TRP A C 1
ATOM 666 O O . TRP A 1 88 ? 1.957 1.341 -21.278 1.00 94.81 88 TRP A O 1
ATOM 676 N N . ASP A 1 89 ? 1.930 2.776 -23.009 1.00 96.56 89 ASP A N 1
ATOM 677 C CA . ASP A 1 89 ? 0.694 2.237 -23.585 1.00 96.56 89 ASP A CA 1
ATOM 678 C C . ASP A 1 89 ? 0.860 0.758 -23.965 1.00 96.56 89 ASP A C 1
ATOM 680 O O . ASP A 1 89 ? -0.029 -0.051 -23.684 1.00 96.56 89 ASP A O 1
ATOM 684 N N . LEU A 1 90 ? 2.010 0.376 -24.536 1.00 95.44 90 LEU A N 1
ATOM 685 C CA . LEU A 1 90 ? 2.286 -1.023 -24.860 1.00 95.44 90 LEU A CA 1
ATOM 686 C C . LEU A 1 90 ? 2.294 -1.911 -23.610 1.00 95.44 90 LEU A C 1
ATOM 688 O O . LEU A 1 90 ? 1.626 -2.940 -23.608 1.00 95.44 90 LEU A O 1
ATOM 692 N N . LEU A 1 91 ? 3.005 -1.533 -22.547 1.00 95.81 91 LEU A N 1
ATOM 693 C CA . LEU A 1 91 ? 3.078 -2.316 -21.308 1.00 95.81 91 LEU A CA 1
ATOM 694 C C . LEU A 1 91 ? 1.707 -2.431 -20.628 1.00 95.81 91 LEU A C 1
ATOM 696 O O . LEU A 1 91 ? 1.347 -3.510 -20.153 1.00 95.81 91 LEU A O 1
ATOM 700 N N . LEU A 1 92 ? 0.904 -1.362 -20.651 1.00 96.12 92 LEU A N 1
ATOM 701 C CA . LEU A 1 92 ? -0.471 -1.389 -20.149 1.00 96.12 92 LEU A CA 1
ATOM 702 C C . LEU A 1 92 ? -1.341 -2.370 -20.948 1.00 96.12 92 LEU A C 1
ATOM 704 O O . LEU A 1 92 ? -2.033 -3.181 -20.333 1.00 96.12 92 LEU A O 1
ATOM 708 N N . ARG A 1 93 ? -1.257 -2.377 -22.286 1.00 96.00 93 ARG A N 1
ATOM 709 C CA . ARG A 1 93 ? -1.956 -3.363 -23.136 1.00 96.00 93 ARG A CA 1
ATOM 710 C C . ARG A 1 93 ? -1.444 -4.788 -22.941 1.00 96.00 93 ARG A C 1
ATOM 712 O O . ARG A 1 93 ? -2.232 -5.723 -22.900 1.00 96.00 93 ARG A O 1
ATOM 719 N N . LEU A 1 94 ? -0.135 -4.977 -22.787 1.00 94.81 94 LEU A N 1
ATOM 720 C CA . LEU A 1 94 ? 0.452 -6.297 -22.533 1.00 94.81 94 LEU A CA 1
ATOM 721 C C . LEU A 1 94 ? -0.032 -6.880 -21.200 1.00 94.81 94 LEU A C 1
ATOM 723 O O . LEU A 1 94 ? -0.309 -8.075 -21.125 1.00 94.81 94 LEU A O 1
ATOM 727 N N . SER A 1 95 ? -0.205 -6.044 -20.171 1.00 93.56 95 SER A N 1
ATOM 728 C CA . SER A 1 95 ? -0.769 -6.474 -18.884 1.00 93.56 95 SER A CA 1
ATOM 729 C C . SER A 1 95 ? -2.241 -6.900 -18.957 1.00 93.56 95 SER A C 1
ATOM 731 O O . SER A 1 95 ? -2.717 -7.607 -18.074 1.00 93.56 95 SER A O 1
ATOM 733 N N . GLU A 1 96 ? -2.952 -6.538 -20.029 1.00 92.75 96 GLU A N 1
ATOM 734 C CA . GLU A 1 96 ? -4.348 -6.928 -20.269 1.00 92.75 96 GLU A CA 1
ATOM 735 C C . GLU A 1 96 ? -4.452 -8.327 -20.916 1.00 92.75 96 GLU A C 1
ATOM 737 O O . GLU A 1 96 ? -5.543 -8.884 -21.004 1.00 92.75 96 GLU A O 1
ATOM 742 N N . LEU A 1 97 ? -3.329 -8.943 -21.318 1.00 88.62 97 LEU A N 1
ATOM 743 C CA . LEU A 1 97 ? -3.303 -10.276 -21.943 1.00 88.62 97 LEU A CA 1
ATOM 744 C C . LEU A 1 97 ? -3.460 -11.441 -20.947 1.00 88.62 97 LEU A C 1
ATOM 746 O O . LEU A 1 97 ? -3.421 -12.598 -21.364 1.00 88.62 97 LEU A O 1
ATOM 750 N N . GLY A 1 98 ? -3.581 -11.163 -19.644 1.00 79.75 98 GLY A N 1
ATOM 751 C CA . GLY A 1 98 ? -3.688 -12.195 -18.601 1.00 79.75 98 GLY A CA 1
ATOM 752 C C . GLY A 1 98 ? -2.416 -13.032 -18.418 1.00 79.75 98 GLY A C 1
ATOM 753 O O . GLY A 1 98 ? -2.471 -14.134 -17.882 1.00 79.75 98 GLY A O 1
ATOM 754 N N . ARG A 1 99 ? -1.274 -12.521 -18.890 1.00 76.31 99 ARG A N 1
ATOM 755 C CA . ARG A 1 99 ? 0.031 -13.189 -18.886 1.00 76.31 99 ARG A CA 1
ATOM 756 C C . ARG A 1 99 ? 0.978 -12.531 -17.876 1.00 76.31 99 ARG A C 1
ATOM 758 O O . ARG A 1 99 ? 1.057 -11.300 -17.870 1.00 76.31 99 ARG A O 1
ATOM 765 N N . PRO A 1 100 ? 1.707 -13.294 -17.041 1.00 79.69 100 PRO A N 1
ATOM 766 C CA . PRO A 1 100 ? 2.599 -12.722 -16.041 1.00 79.69 100 PRO A CA 1
ATOM 767 C C . PRO A 1 100 ? 3.780 -11.964 -16.658 1.00 79.69 100 PRO A C 1
ATOM 769 O O . PRO A 1 100 ? 4.318 -12.318 -17.714 1.00 79.69 100 PRO A O 1
ATOM 772 N N . PHE A 1 101 ? 4.196 -10.924 -15.941 1.00 94.25 101 PHE A N 1
ATOM 773 C CA . PHE A 1 101 ? 5.457 -10.225 -16.143 1.00 94.25 101 PHE A CA 1
ATOM 774 C C . PHE A 1 101 ? 6.490 -10.849 -15.206 1.00 94.25 101 PHE A C 1
ATOM 776 O O . PHE A 1 101 ? 6.202 -11.073 -14.030 1.00 94.25 101 PHE A O 1
ATOM 783 N N . ALA A 1 102 ? 7.687 -11.116 -15.715 1.00 93.88 102 ALA A N 1
ATOM 784 C CA . ALA A 1 102 ? 8.787 -11.663 -14.934 1.00 93.88 102 ALA A CA 1
ATOM 785 C C . ALA A 1 102 ? 9.881 -10.613 -14.728 1.00 93.88 102 ALA A C 1
ATOM 787 O O . ALA A 1 102 ? 10.183 -9.821 -15.622 1.00 93.88 102 ALA A O 1
ATOM 788 N N . HIS A 1 103 ? 10.489 -10.635 -13.546 1.00 94.12 103 HIS A N 1
ATOM 789 C CA . HIS A 1 103 ? 11.517 -9.688 -13.149 1.00 94.12 103 HIS A CA 1
ATOM 790 C C . HIS A 1 103 ? 12.869 -10.392 -12.974 1.00 94.12 103 HIS A C 1
ATOM 792 O O . HIS A 1 103 ? 12.981 -11.361 -12.222 1.00 94.12 103 HIS A O 1
ATOM 798 N N . VAL A 1 104 ? 13.904 -9.892 -13.651 1.00 93.88 104 VAL A N 1
ATOM 799 C CA . VAL A 1 104 ? 15.302 -10.220 -13.363 1.00 93.88 104 VAL A CA 1
ATOM 800 C C . VAL A 1 104 ? 15.847 -9.175 -12.398 1.00 93.88 104 VAL A C 1
ATOM 802 O O . VAL A 1 104 ? 16.128 -8.051 -12.799 1.00 93.88 104 VAL A O 1
ATOM 805 N N . ARG A 1 105 ? 16.030 -9.582 -11.143 1.00 93.19 105 ARG A N 1
ATOM 806 C CA . ARG A 1 105 ? 16.536 -8.775 -10.019 1.00 93.19 105 ARG A CA 1
ATOM 807 C C . ARG A 1 105 ? 18.035 -8.476 -10.105 1.00 93.19 105 ARG A C 1
ATOM 809 O O . ARG A 1 105 ? 18.817 -8.805 -9.211 1.00 93.19 105 ARG A O 1
ATOM 816 N N . GLU A 1 106 ? 18.447 -7.975 -11.259 1.00 92.81 106 GLU A N 1
ATOM 817 C CA . GLU A 1 106 ? 19.804 -7.562 -11.558 1.00 92.81 106 GLU A CA 1
ATOM 818 C C . GLU A 1 106 ? 19.792 -6.336 -12.459 1.00 92.81 106 GLU A C 1
ATOM 820 O O . GLU A 1 106 ? 18.952 -6.206 -13.352 1.00 92.81 106 GLU A O 1
ATOM 825 N N . VAL A 1 107 ? 20.790 -5.474 -12.272 1.00 93.31 107 VAL A N 1
ATOM 826 C CA . VAL A 1 107 ? 21.001 -4.310 -13.129 1.00 93.31 107 VAL A CA 1
ATOM 827 C C . VAL A 1 107 ? 21.514 -4.786 -14.486 1.00 93.31 107 VAL A C 1
ATOM 829 O O . VAL A 1 107 ? 22.686 -5.137 -14.635 1.00 93.31 107 VAL A O 1
ATOM 832 N N . LEU A 1 108 ? 20.618 -4.833 -15.472 1.00 93.38 108 LEU A N 1
ATOM 833 C CA . LEU A 1 108 ? 20.914 -5.324 -16.824 1.00 93.38 108 LEU A CA 1
ATOM 834 C C . LEU A 1 108 ? 20.792 -4.252 -17.903 1.00 93.38 108 LEU A C 1
ATOM 836 O O . LEU A 1 108 ? 21.180 -4.500 -19.047 1.00 93.38 108 LEU A O 1
ATOM 840 N N . PHE A 1 109 ? 20.254 -3.090 -17.555 1.00 93.62 109 PHE A N 1
ATOM 841 C CA . PHE A 1 109 ? 20.118 -1.951 -18.446 1.00 93.62 109 PHE A CA 1
ATOM 842 C C . PHE A 1 109 ? 20.791 -0.734 -17.829 1.00 93.62 109 PHE A C 1
ATOM 844 O O . PHE A 1 109 ? 20.675 -0.480 -16.631 1.00 93.62 109 PHE A O 1
ATOM 851 N N . HIS A 1 110 ? 21.485 0.018 -18.670 1.00 92.94 110 HIS A N 1
ATOM 852 C CA . HIS A 1 110 ? 22.251 1.172 -18.249 1.00 92.94 110 HIS A CA 1
ATOM 853 C C . HIS A 1 110 ? 21.960 2.335 -19.184 1.00 92.94 110 HIS A C 1
ATOM 855 O O . HIS A 1 110 ? 22.142 2.221 -20.402 1.00 92.94 110 HIS A O 1
ATOM 861 N N . ARG A 1 111 ? 21.528 3.463 -18.624 1.00 91.19 111 ARG A N 1
ATOM 862 C CA . ARG A 1 111 ? 21.214 4.670 -19.398 1.00 91.19 111 ARG A CA 1
ATOM 863 C C . ARG A 1 111 ? 22.196 5.801 -19.097 1.00 91.19 111 ARG A C 1
ATOM 865 O O . ARG A 1 111 ? 22.675 5.892 -17.971 1.00 91.19 111 ARG A O 1
ATOM 872 N N . PRO A 1 112 ? 22.480 6.701 -20.047 1.00 90.88 112 PRO A N 1
ATOM 873 C CA . PRO A 1 112 ? 23.242 7.905 -19.745 1.00 90.88 112 PRO A CA 1
ATOM 874 C C . PRO A 1 112 ? 22.518 8.756 -18.697 1.00 90.88 112 PRO A C 1
ATOM 876 O O . PRO A 1 112 ? 21.309 8.981 -18.799 1.00 90.88 112 PRO A O 1
ATOM 879 N N . GLY A 1 113 ? 23.243 9.257 -17.702 1.00 88.94 113 GLY A N 1
ATOM 880 C CA . GLY A 1 113 ? 22.667 10.130 -16.685 1.00 88.94 113 GLY A CA 1
ATOM 881 C C . GLY A 1 113 ? 23.727 10.765 -15.801 1.00 88.94 113 GLY A C 1
ATOM 882 O O . GLY A 1 113 ? 24.844 10.278 -15.717 1.00 88.94 113 GLY A O 1
ATOM 883 N N . GLU A 1 114 ? 23.358 11.855 -15.131 1.00 85.56 114 GLU A N 1
ATOM 884 C CA . GLU A 1 114 ? 24.221 12.529 -14.159 1.00 85.56 114 GLU A CA 1
ATOM 885 C C . GLU A 1 114 ? 23.649 12.352 -12.744 1.00 85.56 114 GLU A C 1
ATOM 887 O O . GLU A 1 114 ? 22.422 12.421 -12.570 1.00 85.56 114 GLU A O 1
ATOM 892 N N . PRO A 1 115 ? 24.491 12.142 -11.716 1.00 84.06 115 PRO A N 1
ATOM 893 C CA . PRO A 1 115 ? 24.035 12.037 -10.335 1.00 84.06 115 PRO A CA 1
ATOM 894 C C . PRO A 1 115 ? 23.207 13.254 -9.899 1.00 84.06 115 PRO A C 1
ATOM 896 O O . PRO A 1 115 ? 23.505 14.397 -10.241 1.00 84.06 115 PRO A O 1
ATOM 899 N N . GLY A 1 116 ? 22.145 13.012 -9.128 1.00 80.38 116 GLY A N 1
ATOM 900 C CA . GLY A 1 116 ? 21.278 14.069 -8.594 1.00 80.38 116 GLY A CA 1
ATOM 901 C C . GLY A 1 116 ? 20.299 14.685 -9.601 1.00 80.38 116 GLY A C 1
ATOM 902 O O . GLY A 1 116 ? 19.479 15.517 -9.215 1.00 80.38 116 GLY A O 1
ATOM 903 N N . LYS A 1 117 ? 20.325 14.281 -10.878 1.00 80.31 117 LYS A N 1
ATOM 904 C CA . LYS A 1 117 ? 19.268 14.645 -11.828 1.00 80.31 117 LYS A CA 1
ATOM 905 C C . LYS A 1 117 ? 18.013 13.811 -11.584 1.00 80.31 117 LYS A C 1
ATOM 907 O O . LYS A 1 117 ? 18.083 12.635 -11.231 1.00 80.31 117 LYS A O 1
ATOM 912 N N . ALA A 1 118 ? 16.856 14.440 -11.792 1.00 75.44 118 ALA A N 1
ATOM 913 C CA . ALA A 1 118 ? 15.571 13.761 -11.714 1.00 75.44 118 ALA A CA 1
ATOM 914 C C . ALA A 1 118 ? 15.537 12.575 -12.684 1.00 75.44 118 ALA A C 1
ATOM 916 O O . ALA A 1 118 ? 16.015 12.671 -13.815 1.00 75.44 118 ALA A O 1
ATOM 917 N N . TRP A 1 119 ? 14.945 11.465 -12.240 1.00 78.00 119 TRP A N 1
ATOM 918 C CA . TRP A 1 119 ? 14.879 10.246 -13.041 1.00 78.00 119 TRP A CA 1
ATOM 919 C C . TRP A 1 119 ? 14.176 10.464 -14.384 1.00 78.00 119 TRP A C 1
ATOM 921 O O . TRP A 1 119 ? 14.650 9.986 -15.419 1.00 78.00 119 TRP A O 1
ATOM 931 N N . ARG A 1 120 ? 13.077 11.229 -14.347 1.00 79.19 120 ARG A N 1
ATOM 932 C CA . ARG A 1 120 ? 12.327 11.702 -15.510 1.00 79.19 120 ARG A CA 1
ATOM 933 C C . ARG A 1 120 ? 12.288 13.231 -15.525 1.00 79.19 120 ARG A C 1
ATOM 935 O O . ARG A 1 120 ? 12.105 13.838 -14.468 1.00 79.19 120 ARG A O 1
ATOM 942 N N . PRO A 1 121 ? 12.439 13.860 -16.700 1.00 80.69 121 PRO A N 1
ATOM 943 C CA . PRO A 1 121 ? 12.295 15.300 -16.834 1.00 80.69 121 PRO A CA 1
ATOM 944 C C . PRO A 1 121 ? 10.828 15.722 -16.678 1.00 80.69 121 PRO A C 1
ATOM 946 O O . PRO A 1 121 ? 9.912 14.991 -17.058 1.00 80.69 121 PRO A O 1
ATOM 949 N N . ALA A 1 122 ? 10.608 16.939 -16.179 1.00 85.50 122 ALA A N 1
ATOM 950 C CA . ALA A 1 122 ? 9.298 17.589 -16.153 1.00 85.50 122 ALA A CA 1
ATOM 951 C C . ALA A 1 122 ? 8.927 18.169 -17.532 1.00 85.50 122 ALA A C 1
ATOM 953 O O . ALA A 1 122 ? 8.683 19.364 -17.673 1.00 85.50 122 ALA A O 1
ATOM 954 N N . ASP A 1 123 ? 8.940 17.316 -18.558 1.00 90.38 123 ASP A N 1
ATOM 955 C CA . ASP A 1 123 ? 8.578 17.668 -19.931 1.00 90.38 123 ASP A CA 1
ATOM 956 C C . ASP A 1 123 ? 7.048 17.582 -20.123 1.00 90.38 123 ASP A C 1
ATOM 958 O O . ASP A 1 123 ? 6.472 16.501 -19.935 1.00 90.38 123 ASP A O 1
ATOM 962 N N . PRO A 1 124 ? 6.369 18.678 -20.520 1.00 92.56 124 PRO A N 1
ATOM 963 C CA . PRO A 1 124 ? 4.936 18.675 -20.803 1.00 92.56 124 PRO A CA 1
ATOM 964 C C . PRO A 1 124 ? 4.489 17.616 -21.819 1.00 92.56 124 PRO A C 1
ATOM 966 O O . PRO A 1 124 ? 3.398 17.067 -21.665 1.00 92.56 124 PRO A O 1
ATOM 969 N N . ALA A 1 125 ? 5.304 17.303 -22.833 1.00 92.69 125 ALA A N 1
ATOM 970 C CA . ALA A 1 125 ? 4.957 16.304 -23.843 1.00 92.69 125 ALA A CA 1
ATOM 971 C C . ALA A 1 125 ? 4.943 14.890 -23.243 1.00 92.69 125 ALA A C 1
ATOM 973 O O . ALA A 1 125 ? 3.994 14.134 -23.452 1.00 92.69 125 ALA A O 1
ATOM 974 N N . LEU A 1 126 ? 5.945 14.567 -22.415 1.00 90.75 126 LEU A N 1
ATOM 975 C CA . LEU A 1 126 ? 6.022 13.304 -21.674 1.00 90.75 126 LEU A CA 1
ATOM 976 C C . LEU A 1 126 ? 4.838 13.155 -20.709 1.00 90.75 126 LEU A C 1
ATOM 978 O O . LEU A 1 126 ? 4.213 12.095 -20.651 1.00 90.75 126 LEU A O 1
ATOM 982 N N . ILE A 1 127 ? 4.499 14.226 -19.983 1.00 93.56 127 ILE A N 1
ATOM 983 C CA . ILE A 1 127 ? 3.362 14.241 -19.051 1.00 93.56 127 ILE A CA 1
ATOM 984 C C . ILE A 1 127 ? 2.031 14.060 -19.804 1.00 93.56 127 ILE A C 1
ATOM 986 O O . ILE A 1 127 ? 1.162 13.303 -19.376 1.00 93.56 127 ILE A O 1
ATOM 990 N N . ALA A 1 128 ? 1.845 14.724 -20.946 1.00 94.75 128 ALA A N 1
ATOM 991 C CA . ALA A 1 128 ? 0.624 14.580 -21.737 1.00 94.75 128 ALA A CA 1
ATOM 992 C C . ALA A 1 128 ? 0.470 13.161 -22.314 1.00 94.75 128 ALA A C 1
ATOM 994 O O . ALA A 1 128 ? -0.613 12.576 -22.230 1.00 94.75 128 ALA A O 1
ATOM 995 N N . ALA A 1 129 ? 1.552 12.596 -22.855 1.00 95.06 129 ALA A N 1
ATOM 996 C CA . ALA A 1 129 ? 1.565 11.257 -23.432 1.00 95.06 129 ALA A CA 1
ATOM 997 C C . ALA A 1 129 ? 1.338 10.162 -22.378 1.00 95.06 129 ALA A C 1
ATOM 999 O O . ALA A 1 129 ? 0.498 9.283 -22.575 1.00 95.06 129 ALA A O 1
ATOM 1000 N N . GLY A 1 130 ? 2.004 10.250 -21.220 1.00 95.44 130 GLY A N 1
ATOM 1001 C CA . GLY A 1 130 ? 1.789 9.305 -20.122 1.00 95.44 130 GLY A CA 1
ATOM 1002 C C . GLY A 1 130 ? 0.364 9.378 -19.565 1.00 95.44 130 GLY A C 1
ATOM 1003 O O . GLY A 1 130 ? -0.272 8.343 -19.373 1.00 95.44 130 GLY A O 1
ATOM 1004 N N . ARG A 1 131 ? -0.190 10.589 -19.394 1.00 96.56 131 ARG A N 1
ATOM 1005 C CA . ARG A 1 131 ? -1.582 10.766 -18.953 1.00 96.56 131 ARG A CA 1
ATOM 1006 C C . ARG A 1 131 ? -2.555 10.108 -19.928 1.00 96.56 131 ARG A C 1
ATOM 1008 O O . ARG A 1 131 ? -3.488 9.440 -19.491 1.00 96.56 131 ARG A O 1
ATOM 1015 N N . ARG A 1 132 ? -2.336 10.287 -21.236 1.00 97.25 132 ARG A N 1
ATOM 1016 C CA . ARG A 1 132 ? -3.138 9.649 -22.289 1.00 97.25 132 ARG A CA 1
ATOM 1017 C C . ARG A 1 132 ? -3.039 8.124 -22.215 1.00 97.25 132 ARG A C 1
ATOM 1019 O O . ARG A 1 132 ? -4.074 7.472 -22.220 1.00 97.25 132 ARG A O 1
ATOM 1026 N N . ALA A 1 133 ? -1.833 7.565 -22.089 1.00 97.44 133 ALA A N 1
ATOM 1027 C CA . ALA A 1 133 ? -1.631 6.117 -21.978 1.00 97.44 133 ALA A CA 1
ATOM 1028 C C . ALA A 1 133 ? -2.417 5.511 -20.800 1.00 97.44 133 ALA A C 1
ATOM 1030 O O . ALA A 1 133 ? -3.118 4.511 -20.965 1.00 97.44 133 ALA A O 1
ATOM 1031 N N . VAL A 1 134 ? -2.356 6.152 -19.629 1.00 97.75 134 VAL A N 1
ATOM 1032 C CA . VAL A 1 134 ? -3.082 5.715 -18.426 1.00 97.75 134 VAL A CA 1
ATOM 1033 C C . VAL A 1 134 ? -4.596 5.890 -18.580 1.00 97.75 134 VAL A C 1
ATOM 1035 O O . VAL A 1 134 ? -5.351 4.984 -18.225 1.00 97.75 134 VAL A O 1
ATOM 1038 N N . ALA A 1 135 ? -5.058 7.014 -19.136 1.00 97.44 135 ALA A N 1
ATOM 1039 C CA . ALA A 1 135 ? -6.482 7.257 -19.376 1.00 97.44 135 ALA A CA 1
ATOM 1040 C C . ALA A 1 135 ? -7.077 6.235 -20.355 1.00 97.44 135 ALA A C 1
ATOM 1042 O O . ALA A 1 135 ? -8.119 5.643 -20.072 1.00 97.44 135 ALA A O 1
ATOM 1043 N N . ASP A 1 136 ? -6.384 5.952 -21.457 1.00 97.56 136 ASP A N 1
ATOM 1044 C CA . ASP A 1 136 ? -6.828 4.970 -22.443 1.00 97.56 136 ASP A CA 1
ATOM 1045 C C . ASP A 1 136 ? -6.808 3.545 -21.875 1.00 97.56 136 ASP A C 1
ATOM 1047 O O . ASP A 1 136 ? -7.702 2.754 -22.176 1.00 97.56 136 ASP A O 1
ATOM 1051 N N . ALA A 1 137 ? -5.846 3.210 -21.009 1.00 97.12 137 ALA A N 1
ATOM 1052 C CA . ALA A 1 137 ? -5.860 1.943 -20.281 1.00 97.12 137 ALA A CA 1
ATOM 1053 C C . ALA A 1 137 ? -7.059 1.836 -19.330 1.00 97.12 137 ALA A C 1
ATOM 1055 O O . ALA A 1 137 ? -7.707 0.791 -19.288 1.00 97.12 137 ALA A O 1
ATOM 1056 N N . CYS A 1 138 ? -7.412 2.912 -18.617 1.00 96.12 138 CYS A N 1
ATOM 1057 C CA . CYS A 1 138 ? -8.622 2.936 -17.790 1.00 96.12 138 CYS A CA 1
ATOM 1058 C C . CYS A 1 138 ? -9.876 2.688 -18.639 1.00 96.12 138 CYS A C 1
ATOM 1060 O O . CYS A 1 138 ? -10.698 1.848 -18.277 1.00 96.12 138 CYS A O 1
ATOM 1062 N N . LEU A 1 139 ? -9.986 3.333 -19.806 1.00 96.19 139 LEU A N 1
ATOM 1063 C CA . LEU A 1 139 ? -11.099 3.126 -20.738 1.00 96.19 139 LEU A CA 1
ATOM 1064 C C . LEU A 1 139 ? -11.182 1.674 -21.234 1.00 96.19 139 LEU A C 1
ATOM 1066 O O . LEU A 1 139 ? -12.258 1.078 -21.185 1.00 96.19 139 LEU A O 1
ATOM 1070 N N . ARG A 1 140 ? -10.060 1.074 -21.659 1.00 96.12 140 ARG A N 1
ATOM 1071 C CA . ARG A 1 140 ? -10.016 -0.334 -22.109 1.00 96.12 140 ARG A CA 1
ATOM 1072 C C . ARG A 1 140 ? -10.400 -1.320 -21.008 1.00 96.12 140 ARG A C 1
ATOM 1074 O O . ARG A 1 140 ? -11.046 -2.325 -21.289 1.00 96.12 140 ARG A O 1
ATOM 1081 N N . ARG A 1 141 ? -10.030 -1.019 -19.761 1.00 93.19 141 ARG A N 1
ATOM 1082 C CA . ARG A 1 141 ? -10.333 -1.831 -18.571 1.00 93.19 141 ARG A CA 1
ATOM 1083 C C . ARG A 1 141 ? -11.708 -1.540 -17.972 1.00 93.19 141 ARG A C 1
ATOM 1085 O O . ARG A 1 141 ? -12.061 -2.138 -16.962 1.00 93.19 141 ARG A O 1
ATOM 1092 N N . VAL A 1 142 ? -12.482 -0.632 -18.575 1.00 93.00 142 VAL A N 1
ATOM 1093 C CA . VAL A 1 142 ? -13.806 -0.215 -18.083 1.00 93.00 142 VAL A CA 1
ATOM 1094 C C . VAL A 1 142 ? -13.730 0.354 -16.655 1.00 93.00 142 VAL A C 1
ATOM 1096 O O . VAL A 1 142 ? -14.635 0.205 -15.837 1.00 93.00 142 VAL A O 1
ATOM 1099 N N . ILE A 1 143 ? -12.627 1.038 -16.348 1.00 91.50 143 ILE A N 1
ATOM 1100 C CA . ILE A 1 143 ? -12.424 1.757 -15.093 1.00 91.50 143 ILE A CA 1
ATOM 1101 C C . ILE A 1 143 ? -12.913 3.189 -15.308 1.00 91.50 143 ILE A C 1
ATOM 1103 O O . ILE A 1 143 ? -12.271 3.980 -15.999 1.00 91.50 143 ILE A O 1
ATOM 1107 N N . ALA A 1 144 ? -14.050 3.535 -14.706 1.00 91.06 144 ALA A N 1
ATOM 1108 C CA . ALA A 1 144 ? -14.497 4.922 -14.637 1.00 91.06 144 ALA A CA 1
ATOM 1109 C C . ALA A 1 144 ? -13.553 5.691 -13.704 1.00 91.06 144 ALA A C 1
ATOM 1111 O O . ALA A 1 144 ? -13.581 5.475 -12.493 1.00 91.06 144 ALA A O 1
ATOM 1112 N N . ALA A 1 145 ? -12.681 6.531 -14.259 1.00 93.00 145 ALA A N 1
ATOM 1113 C CA . ALA A 1 145 ? -11.710 7.291 -13.485 1.00 93.00 145 ALA A CA 1
ATOM 1114 C C . ALA A 1 145 ? -11.300 8.591 -14.176 1.00 93.00 145 ALA A C 1
ATOM 1116 O O . ALA A 1 145 ? -11.266 8.687 -15.403 1.00 93.00 145 ALA A O 1
ATOM 1117 N N . GLU A 1 146 ? -10.909 9.561 -13.359 1.00 93.75 146 GLU A N 1
ATOM 1118 C CA . GLU A 1 146 ? -10.164 10.736 -13.784 1.00 93.75 146 GLU A CA 1
ATOM 1119 C C . GLU A 1 146 ? -8.670 10.492 -13.556 1.00 93.75 146 GLU A C 1
ATOM 1121 O O . GLU A 1 146 ? -8.249 10.026 -12.495 1.00 93.75 146 GLU A O 1
ATOM 1126 N N . VAL A 1 147 ? -7.857 10.793 -14.570 1.00 96.12 147 VAL A N 1
ATOM 1127 C CA . VAL A 1 147 ? -6.397 10.667 -14.494 1.00 96.12 147 VAL A CA 1
ATOM 1128 C C . VAL A 1 147 ? -5.791 12.054 -14.334 1.00 96.12 147 VAL A C 1
ATOM 1130 O O . VAL A 1 147 ? -5.836 12.877 -15.258 1.00 96.12 147 VAL A O 1
ATOM 1133 N N . GLU A 1 148 ? -5.222 12.300 -13.158 1.00 94.56 148 GLU A N 1
ATOM 1134 C CA . GLU A 1 148 ? -4.662 13.584 -12.739 1.00 94.56 148 GLU A CA 1
ATOM 1135 C C . GLU A 1 148 ? -3.124 13.490 -12.666 1.00 94.56 148 GLU A C 1
ATOM 1137 O O . GLU A 1 148 ? -2.600 12.624 -11.958 1.00 94.56 148 GLU A O 1
ATOM 1142 N N . PRO A 1 149 ? -2.371 14.352 -13.378 1.00 93.00 149 PRO A N 1
ATOM 1143 C CA . PRO A 1 149 ? -0.932 14.512 -13.158 1.00 93.00 149 PRO A CA 1
ATOM 1144 C C . PRO A 1 149 ? -0.621 14.966 -11.732 1.00 93.00 149 PRO A C 1
ATOM 1146 O O . PRO A 1 149 ? -1.397 15.713 -11.136 1.00 93.00 149 PRO A O 1
ATOM 1149 N N . GLN A 1 150 ? 0.536 14.566 -11.207 1.00 92.06 150 GLN A N 1
ATOM 1150 C CA . GLN A 1 150 ? 0.987 14.972 -9.874 1.00 92.06 150 GLN A CA 1
ATOM 1151 C C . GLN A 1 150 ? 2.213 15.880 -9.909 1.00 92.06 150 GLN A C 1
ATOM 1153 O O . GLN A 1 150 ? 2.768 16.175 -10.964 1.00 92.06 150 GLN A O 1
ATOM 1158 N N . ALA A 1 151 ? 2.642 16.316 -8.721 1.00 88.44 151 ALA A N 1
ATOM 1159 C CA . ALA A 1 151 ? 3.827 17.150 -8.544 1.00 88.44 151 ALA A CA 1
ATOM 1160 C C . ALA A 1 151 ? 5.109 16.489 -9.082 1.00 88.44 151 ALA A C 1
ATOM 1162 O O . ALA A 1 151 ? 6.021 17.180 -9.533 1.00 88.44 151 ALA A O 1
ATOM 1163 N N . ILE A 1 152 ? 5.178 15.155 -9.056 1.00 90.06 152 ILE A N 1
ATOM 1164 C CA . ILE A 1 152 ? 6.302 14.402 -9.608 1.00 90.06 152 ILE A CA 1
ATOM 1165 C C . ILE A 1 152 ? 5.996 14.085 -11.070 1.00 90.06 152 ILE A C 1
ATOM 1167 O O . ILE A 1 152 ? 5.015 13.418 -11.394 1.00 90.06 152 ILE A O 1
ATOM 1171 N N . ALA A 1 153 ? 6.853 14.564 -11.969 1.00 88.69 153 ALA A N 1
ATOM 1172 C CA . ALA A 1 153 ? 6.677 14.350 -13.397 1.00 88.69 153 ALA A CA 1
ATOM 1173 C C . ALA A 1 153 ? 6.643 12.855 -13.751 1.00 88.69 153 ALA A C 1
ATOM 1175 O O . ALA A 1 153 ? 7.492 12.073 -13.320 1.00 88.69 153 ALA A O 1
ATOM 1176 N N . GLY A 1 154 ? 5.669 12.474 -14.579 1.00 89.06 154 GLY A N 1
ATOM 1177 C CA . GLY A 1 154 ? 5.479 11.085 -14.989 1.00 89.06 154 GLY A CA 1
ATOM 1178 C C . GLY A 1 154 ? 4.789 10.208 -13.943 1.00 89.06 154 GLY A C 1
ATOM 1179 O O . GLY A 1 154 ? 4.832 8.989 -14.092 1.00 89.06 154 GLY A O 1
ATOM 1180 N N . THR A 1 155 ? 4.154 10.795 -12.921 1.00 94.38 155 THR A N 1
ATOM 1181 C CA . THR A 1 155 ? 3.228 10.078 -12.038 1.00 94.38 155 THR A CA 1
ATOM 1182 C C . THR A 1 155 ? 1.801 10.617 -12.130 1.00 94.38 155 THR A C 1
ATOM 1184 O O . THR A 1 155 ? 1.570 11.805 -12.379 1.00 94.38 155 THR A O 1
ATOM 1187 N N . TYR A 1 156 ? 0.832 9.721 -11.936 1.00 95.88 156 TYR A N 1
ATOM 1188 C CA . TYR A 1 156 ? -0.592 10.001 -12.073 1.00 95.88 156 TYR A CA 1
ATOM 1189 C C . TYR A 1 156 ? -1.398 9.415 -10.922 1.00 95.88 156 TYR A C 1
ATOM 1191 O O . TYR A 1 156 ? -1.192 8.277 -10.490 1.00 95.88 156 TYR A O 1
ATOM 1199 N N . ARG A 1 157 ? -2.374 10.194 -10.452 1.00 95.62 157 ARG A N 1
ATOM 1200 C CA . ARG A 1 157 ? -3.465 9.687 -9.624 1.00 95.62 157 ARG A CA 1
ATOM 1201 C C . ARG A 1 157 ? -4.571 9.210 -10.557 1.00 95.62 157 ARG A C 1
ATOM 1203 O O . ARG A 1 157 ? -5.111 10.002 -11.324 1.00 95.62 157 ARG A O 1
ATOM 1210 N N . VAL A 1 158 ? -4.923 7.933 -10.459 1.00 94.88 158 VAL A N 1
ATOM 1211 C CA . VAL A 1 158 ? -6.144 7.393 -11.066 1.00 94.88 158 VAL A CA 1
ATOM 1212 C C . VAL A 1 158 ? -7.250 7.478 -10.024 1.00 94.88 158 VAL A C 1
ATOM 1214 O O . VAL A 1 158 ? -7.385 6.605 -9.166 1.00 94.88 158 VAL A O 1
ATOM 1217 N N . ARG A 1 159 ? -8.000 8.580 -10.059 1.00 92.50 159 ARG A N 1
ATOM 1218 C CA . ARG A 1 159 ? -9.120 8.828 -9.155 1.00 92.50 159 ARG A CA 1
ATOM 1219 C C . ARG A 1 159 ? -10.354 8.140 -9.716 1.00 92.50 159 ARG A C 1
ATOM 1221 O O . ARG A 1 159 ? -10.964 8.621 -10.668 1.00 92.50 159 ARG A O 1
ATOM 1228 N N . ARG A 1 160 ? -10.686 6.980 -9.161 1.00 89.75 160 ARG A N 1
ATOM 1229 C CA . ARG A 1 160 ? -11.810 6.175 -9.641 1.00 89.75 160 ARG A CA 1
ATOM 1230 C C . ARG A 1 160 ? -13.118 6.854 -9.244 1.00 89.75 160 ARG A C 1
ATOM 1232 O O . ARG A 1 160 ? -13.227 7.476 -8.195 1.00 89.75 160 ARG A O 1
ATOM 1239 N N . THR A 1 161 ? -14.126 6.764 -10.099 1.00 80.12 161 THR A N 1
ATOM 1240 C CA . THR A 1 161 ? -15.490 7.162 -9.756 1.00 80.12 161 THR A CA 1
ATOM 1241 C C . THR A 1 161 ? -16.098 6.044 -8.918 1.00 80.12 161 THR A C 1
ATOM 1243 O O . THR A 1 161 ? -16.895 5.238 -9.401 1.00 80.12 161 THR A O 1
ATOM 1246 N N . THR A 1 162 ? -15.677 5.962 -7.658 1.00 66.62 162 THR A N 1
ATOM 1247 C CA . THR A 1 162 ? -16.330 5.136 -6.645 1.00 66.62 162 THR A CA 1
ATOM 1248 C C . THR A 1 162 ? -17.790 5.551 -6.565 1.00 66.62 162 THR A C 1
ATOM 1250 O O . THR A 1 162 ? -18.120 6.738 -6.505 1.00 66.62 162 THR A O 1
ATOM 1253 N N . ARG A 1 163 ? -18.711 4.581 -6.554 1.00 60.84 163 ARG A N 1
ATOM 1254 C CA . ARG A 1 163 ? -20.139 4.919 -6.439 1.00 60.84 163 ARG A CA 1
ATOM 1255 C C . ARG A 1 163 ? -20.486 5.500 -5.062 1.00 60.84 163 ARG A C 1
ATOM 1257 O O . ARG A 1 163 ? -21.614 5.941 -4.885 1.00 60.84 163 ARG A O 1
ATOM 1264 N N . LEU A 1 164 ? -19.547 5.521 -4.103 1.00 64.44 164 LEU A N 1
ATOM 1265 C CA . LEU A 1 164 ? -19.750 5.907 -2.696 1.00 64.44 164 LEU A CA 1
ATOM 1266 C C . LEU A 1 164 ? -21.007 5.254 -2.088 1.00 64.44 164 LEU A C 1
ATOM 1268 O O . LEU A 1 164 ? -21.611 5.773 -1.156 1.00 64.44 164 LEU A O 1
ATOM 1272 N N . THR A 1 165 ? -21.430 4.119 -2.652 1.00 70.50 165 THR A N 1
ATOM 1273 C CA . THR A 1 165 ? -22.653 3.406 -2.272 1.00 70.50 165 THR A CA 1
ATOM 1274 C C . THR A 1 165 ? -22.399 2.402 -1.162 1.00 70.50 165 THR A C 1
ATOM 1276 O O . THR A 1 165 ? -23.350 1.918 -0.562 1.00 70.50 165 THR A O 1
ATOM 1279 N N . ARG A 1 166 ? -21.133 2.046 -0.928 1.00 82.81 166 ARG A N 1
ATOM 1280 C CA . ARG A 1 166 ? -20.732 1.086 0.094 1.00 82.81 166 ARG A CA 1
ATOM 1281 C C . ARG A 1 166 ? -20.624 1.793 1.433 1.00 82.81 166 ARG A C 1
ATOM 1283 O O . ARG A 1 166 ? -19.947 2.814 1.541 1.00 82.81 166 ARG A O 1
ATOM 1290 N N . GLN A 1 167 ? -21.280 1.239 2.445 1.00 93.00 167 GLN A N 1
ATOM 1291 C CA . GLN A 1 167 ? -21.1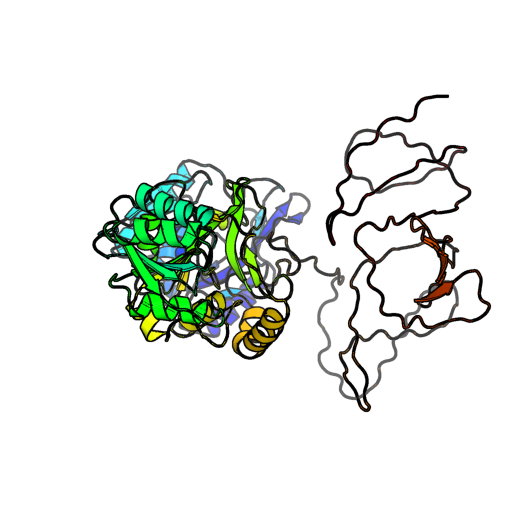12 1.721 3.808 1.00 93.00 167 GLN A CA 1
ATOM 1292 C C . GLN A 1 167 ? -19.771 1.229 4.360 1.00 93.00 167 GLN A C 1
ATOM 1294 O O . GLN A 1 167 ? -19.433 0.051 4.228 1.00 93.00 167 GLN A O 1
ATOM 1299 N N . VAL A 1 168 ? -19.017 2.128 4.989 1.00 96.44 168 VAL A N 1
ATOM 1300 C CA . VAL A 1 168 ? -17.779 1.801 5.703 1.00 96.44 168 VAL A CA 1
ATOM 1301 C C . VAL A 1 168 ? -18.090 1.643 7.185 1.00 96.44 168 VAL A C 1
ATOM 1303 O O . VAL A 1 168 ? -18.711 2.523 7.775 1.00 96.44 168 VAL A O 1
ATOM 1306 N N . SER A 1 169 ? -17.620 0.561 7.801 1.00 98.56 169 SER A N 1
ATOM 1307 C CA . SER A 1 169 ? -17.576 0.423 9.257 1.00 98.56 169 SER A CA 1
ATOM 1308 C C . SER A 1 169 ? -16.146 0.596 9.751 1.00 98.56 169 SER A C 1
ATOM 1310 O O . SER A 1 169 ? -15.290 -0.256 9.499 1.00 98.56 169 SER A O 1
ATOM 1312 N N . LEU A 1 170 ? -15.890 1.683 10.476 1.00 98.56 170 LEU A N 1
ATOM 1313 C CA . LEU A 1 170 ? -14.641 1.889 11.198 1.00 98.56 170 LEU A CA 1
ATOM 1314 C C . LEU A 1 170 ? -14.662 1.086 12.492 1.00 98.56 170 LEU A C 1
ATOM 1316 O O . LEU A 1 170 ? -15.548 1.268 13.320 1.00 98.56 170 LEU A O 1
ATOM 1320 N N . ILE A 1 171 ? -13.688 0.203 12.671 1.00 98.81 171 ILE A N 1
ATOM 1321 C CA . ILE A 1 171 ? -13.535 -0.608 13.876 1.00 98.81 171 ILE A CA 1
ATOM 1322 C C . ILE A 1 171 ? -12.403 0.001 14.689 1.00 98.81 171 ILE A C 1
ATOM 1324 O O . ILE A 1 171 ? -11.256 -0.018 14.244 1.00 98.81 171 ILE A O 1
ATOM 1328 N N . VAL A 1 172 ? -12.733 0.518 15.873 1.00 98.56 172 VAL A N 1
ATOM 1329 C CA . VAL A 1 172 ? -11.797 1.246 16.738 1.00 98.56 172 VAL A CA 1
ATOM 1330 C C . VAL A 1 172 ? -11.674 0.533 18.085 1.00 98.56 172 VAL A C 1
ATOM 1332 O O . VAL A 1 172 ? -12.453 0.807 19.003 1.00 98.56 172 VAL A O 1
ATOM 1335 N N . PRO A 1 173 ? -10.733 -0.417 18.233 1.00 97.81 173 PRO A N 1
ATOM 1336 C CA . PRO A 1 173 ? -10.365 -0.962 19.531 1.00 97.81 173 PRO A CA 1
ATOM 1337 C C . PRO A 1 173 ? -9.663 0.092 20.378 1.00 97.81 173 PRO A C 1
ATOM 1339 O O . PRO A 1 173 ? -8.756 0.773 19.902 1.00 97.81 173 PRO A O 1
ATOM 1342 N N . PHE A 1 174 ? -10.031 0.187 21.650 1.00 96.56 174 PHE A N 1
ATOM 1343 C CA . PHE A 1 174 ? -9.373 1.096 22.581 1.00 96.56 174 PHE A CA 1
ATOM 1344 C C . PHE A 1 174 ? -9.474 0.587 24.019 1.00 96.56 174 PHE A C 1
ATOM 1346 O O . PHE A 1 174 ? -10.233 -0.333 24.340 1.00 96.56 174 PHE A O 1
ATOM 1353 N N . ARG A 1 175 ? -8.680 1.199 24.892 1.00 95.44 175 ARG A N 1
ATOM 1354 C CA . ARG A 1 175 ? -8.826 1.114 26.341 1.00 95.44 175 ARG A CA 1
ATOM 1355 C C . ARG A 1 175 ? -8.323 2.420 26.926 1.00 95.44 175 ARG A C 1
ATOM 1357 O O . ARG A 1 175 ? -7.143 2.717 26.753 1.00 95.44 175 ARG A O 1
ATOM 1364 N N . ASP A 1 176 ? -9.194 3.124 27.642 1.00 94.81 176 ASP A N 1
ATOM 1365 C CA . ASP A 1 176 ? -8.880 4.416 28.253 1.00 94.81 176 ASP A CA 1
ATOM 1366 C C . ASP A 1 176 ? -8.372 5.449 27.214 1.00 94.81 176 ASP A C 1
ATOM 1368 O O . ASP A 1 176 ? -8.505 5.240 26.002 1.00 94.81 176 ASP A O 1
ATOM 1372 N N . GLY A 1 177 ? -7.851 6.599 27.655 1.00 93.88 177 GLY A N 1
ATOM 1373 C CA . GLY A 1 177 ? -7.291 7.599 26.739 1.00 93.88 177 GLY A CA 1
ATOM 1374 C C . GLY A 1 177 ? -8.346 8.470 26.048 1.00 93.88 177 GLY A C 1
ATOM 1375 O O . GLY A 1 177 ? -8.253 8.724 24.844 1.00 93.88 177 GLY A O 1
ATOM 1376 N N . ALA A 1 178 ? -9.322 8.961 26.820 1.00 96.50 178 ALA A N 1
ATOM 1377 C CA . ALA A 1 178 ? -10.449 9.774 26.347 1.00 96.50 178 ALA A CA 1
ATOM 1378 C C . ALA A 1 178 ? -10.057 10.882 25.351 1.00 96.50 178 ALA A C 1
ATOM 1380 O O . ALA A 1 178 ? -10.707 11.037 24.325 1.00 96.50 178 ALA A O 1
ATOM 1381 N N . VAL A 1 179 ? -8.965 11.612 25.606 1.00 96.00 179 VAL A N 1
ATOM 1382 C CA . VAL A 1 179 ? -8.514 12.721 24.743 1.00 96.00 179 VAL A CA 1
ATOM 1383 C C . VAL A 1 179 ? -8.155 12.248 23.330 1.00 96.00 179 VAL A C 1
ATOM 1385 O O . VAL A 1 179 ? -8.507 12.905 22.349 1.00 96.00 179 VAL A O 1
ATOM 1388 N N . LEU A 1 180 ? -7.450 11.119 23.212 1.00 95.81 180 LEU A N 1
ATOM 1389 C CA . LEU A 1 180 ? -7.067 10.562 21.913 1.00 95.81 180 LEU A CA 1
ATOM 1390 C C . LEU A 1 180 ? -8.280 9.954 21.211 1.00 95.81 180 LEU A C 1
ATOM 1392 O O . LEU A 1 180 ? -8.502 10.250 20.039 1.00 95.81 180 LEU A O 1
ATOM 1396 N N . LEU A 1 181 ? -9.107 9.198 21.942 1.00 97.62 181 LEU A N 1
ATOM 1397 C CA . LEU A 1 181 ? -10.322 8.598 21.394 1.00 97.62 181 LEU A CA 1
ATOM 1398 C C . LEU A 1 181 ? -11.294 9.660 20.870 1.00 97.62 181 LEU A C 1
ATOM 1400 O O . LEU A 1 181 ? -11.808 9.532 19.760 1.00 97.62 181 LEU A O 1
ATOM 1404 N N . GLU A 1 182 ? -11.536 10.719 21.643 1.00 97.81 182 GLU A N 1
ATOM 1405 C CA . GLU A 1 182 ? -12.392 11.822 21.220 1.00 97.81 182 GLU A CA 1
ATOM 1406 C C . GLU A 1 182 ? -11.827 12.482 19.963 1.00 97.81 182 GLU A C 1
ATOM 1408 O O . GLU A 1 182 ? -12.555 12.668 18.988 1.00 97.81 182 GLU A O 1
ATOM 1413 N N . ARG A 1 183 ? -10.523 12.784 19.942 1.00 97.69 183 ARG A N 1
ATOM 1414 C CA . ARG A 1 183 ? -9.870 13.361 18.763 1.00 97.69 183 ARG A CA 1
ATOM 1415 C C . ARG A 1 183 ? -10.032 12.462 17.537 1.00 97.69 183 ARG A C 1
ATOM 1417 O O . ARG A 1 183 ? -10.409 12.961 16.478 1.00 97.69 183 ARG A O 1
ATOM 1424 N N . CYS A 1 184 ? -9.813 11.158 17.683 1.00 98.06 184 CYS A N 1
ATOM 1425 C CA . CYS A 1 184 ? -10.008 10.171 16.626 1.00 98.06 184 CYS A CA 1
ATOM 1426 C C . CYS A 1 184 ? -11.445 10.216 16.090 1.00 98.06 184 CYS A C 1
ATOM 1428 O O . CYS A 1 184 ? -11.661 10.574 14.932 1.00 98.06 184 CYS A O 1
ATOM 1430 N N . VAL A 1 185 ? -12.444 9.981 16.943 1.00 98.12 185 VAL A N 1
ATOM 1431 C CA . VAL A 1 185 ? -13.853 9.904 16.524 1.00 98.12 185 VAL A CA 1
ATOM 1432 C C . VAL A 1 185 ? -14.347 11.228 15.943 1.00 98.12 185 VAL A C 1
ATOM 1434 O O . VAL A 1 185 ? -14.942 11.256 14.865 1.00 98.12 185 VAL A O 1
ATOM 1437 N N . ARG A 1 186 ? -14.073 12.353 16.611 1.00 97.44 186 ARG A N 1
ATOM 1438 C CA . ARG A 1 186 ? -14.529 13.675 16.161 1.00 97.44 186 ARG A CA 1
ATOM 1439 C C . ARG A 1 186 ? -13.847 14.104 14.862 1.00 97.44 186 ARG A C 1
ATOM 1441 O O . ARG A 1 186 ? -14.500 14.729 14.027 1.00 97.44 186 ARG A O 1
ATOM 1448 N N . SER A 1 187 ? -12.562 13.794 14.671 1.00 98.00 187 SER A N 1
ATOM 1449 C CA . SER A 1 187 ? -11.848 14.110 13.425 1.00 98.00 187 SER A CA 1
ATOM 1450 C C . SER A 1 187 ? -12.372 13.284 12.251 1.00 98.00 187 SER A C 1
ATOM 1452 O O . SER A 1 187 ? -12.664 13.839 11.192 1.00 98.00 187 SER A O 1
ATOM 1454 N N . VAL A 1 188 ? -12.607 11.988 12.466 1.00 97.38 188 VAL A N 1
ATOM 1455 C CA . VAL A 1 188 ? -13.229 11.089 11.490 1.00 97.38 188 VAL A CA 1
ATOM 1456 C C . VAL A 1 188 ? -14.600 11.611 11.069 1.00 97.38 188 VAL A C 1
ATOM 1458 O O . VAL A 1 188 ? -14.826 11.796 9.878 1.00 97.38 188 VAL A O 1
ATOM 1461 N N . LEU A 1 189 ? -15.494 11.913 12.017 1.00 96.06 189 LEU A N 1
ATOM 1462 C CA . LEU A 1 189 ? -16.837 12.420 11.706 1.00 96.06 189 LEU A CA 1
ATOM 1463 C C . LEU A 1 189 ? -16.785 13.741 10.924 1.00 96.06 189 LEU A C 1
ATOM 1465 O O . LEU A 1 189 ? -17.558 13.945 9.990 1.00 96.06 189 LEU A O 1
ATOM 1469 N N . ARG A 1 190 ? -15.839 14.625 11.262 1.00 96.38 190 ARG A N 1
ATOM 1470 C CA . ARG A 1 190 ? -15.625 15.903 10.565 1.00 96.38 190 ARG A CA 1
ATOM 1471 C C . ARG A 1 190 ? -15.135 15.718 9.126 1.00 96.38 190 ARG A C 1
ATOM 1473 O O . ARG A 1 190 ? -15.495 16.513 8.259 1.00 96.38 190 ARG A O 1
ATOM 1480 N N . HIS A 1 191 ? -14.314 14.699 8.879 1.00 96.81 191 HIS A N 1
ATOM 1481 C CA . HIS A 1 191 ? -13.607 14.493 7.612 1.00 96.81 191 HIS A CA 1
ATOM 1482 C C . HIS A 1 191 ? -14.077 13.272 6.810 1.00 96.81 191 HIS A C 1
ATOM 1484 O O . HIS A 1 191 ? -13.468 12.945 5.793 1.00 96.81 191 HIS A O 1
ATOM 1490 N N . ALA A 1 192 ? -15.178 12.630 7.204 1.00 91.12 192 ALA A N 1
ATOM 1491 C CA . ALA A 1 192 ? -15.746 11.480 6.497 1.00 91.12 192 ALA A CA 1
ATOM 1492 C C . ALA A 1 192 ? -16.264 11.818 5.084 1.00 91.12 192 ALA A C 1
ATOM 1494 O O . ALA A 1 192 ? -16.505 10.924 4.272 1.00 91.12 192 ALA A O 1
ATOM 1495 N N . GLY A 1 193 ? -16.444 13.108 4.781 1.00 88.81 193 GLY A N 1
ATOM 1496 C CA . GLY A 1 193 ? -16.897 13.561 3.471 1.00 88.81 193 GLY A CA 1
ATOM 1497 C C . GLY A 1 193 ? -18.320 13.092 3.182 1.00 88.81 193 GLY A C 1
ATOM 1498 O O . GLY A 1 193 ? -19.242 13.385 3.942 1.00 88.81 193 GLY A O 1
ATOM 1499 N N . ARG A 1 194 ? -18.509 12.401 2.054 1.00 88.19 194 ARG A N 1
ATOM 1500 C CA . ARG A 1 194 ? -19.822 11.874 1.625 1.00 88.19 194 ARG A CA 1
ATOM 1501 C C . ARG A 1 194 ? -19.967 10.369 1.839 1.00 88.19 194 ARG A C 1
ATOM 1503 O O . ARG A 1 194 ? -20.972 9.799 1.418 1.00 88.19 194 ARG A O 1
ATOM 1510 N N . VAL A 1 195 ? -18.969 9.730 2.441 1.00 91.31 195 VAL A N 1
ATOM 1511 C CA . VAL A 1 195 ? -18.939 8.280 2.627 1.00 91.31 195 VAL A CA 1
ATOM 1512 C C . VAL A 1 195 ? -19.947 7.880 3.710 1.00 91.31 195 VAL A C 1
ATOM 1514 O O . VAL A 1 195 ? -19.863 8.400 4.825 1.00 91.31 195 VAL A O 1
ATOM 1517 N N . PRO A 1 196 ? -20.898 6.966 3.429 1.00 92.62 196 PRO A N 1
ATOM 1518 C CA . PRO A 1 196 ? -21.780 6.430 4.458 1.00 92.62 196 PRO A CA 1
ATOM 1519 C C . PRO A 1 196 ? -20.950 5.686 5.506 1.00 92.62 196 PRO A C 1
ATOM 1521 O O . PRO A 1 196 ? -20.258 4.720 5.178 1.00 92.62 196 PRO A O 1
ATOM 1524 N N . LEU A 1 197 ? -21.013 6.139 6.756 1.00 95.00 197 LEU A N 1
ATOM 1525 C CA . LEU A 1 197 ? -20.096 5.708 7.804 1.00 95.00 197 LEU A CA 1
ATOM 1526 C C . LEU A 1 197 ? -20.833 5.140 9.022 1.00 95.00 197 LEU A C 1
ATOM 1528 O O . LEU A 1 197 ? -21.819 5.702 9.493 1.00 95.00 197 LEU A O 1
ATOM 1532 N N . GLU A 1 198 ? -20.301 4.041 9.542 1.00 97.19 198 GLU A N 1
ATOM 1533 C CA . GLU A 1 198 ? -20.560 3.504 10.872 1.00 97.19 198 GLU A CA 1
ATOM 1534 C C . GLU A 1 198 ? -19.242 3.492 11.663 1.00 97.19 198 GLU A C 1
ATOM 1536 O O . GLU A 1 198 ? -18.202 3.108 11.131 1.00 97.19 198 GLU A O 1
ATOM 1541 N N . ILE A 1 199 ? -19.274 3.863 12.941 1.00 98.50 199 ILE A N 1
ATOM 1542 C CA . ILE A 1 199 ? -18.134 3.759 13.857 1.00 98.50 199 ILE A CA 1
ATOM 1543 C C . ILE A 1 199 ? -18.469 2.732 14.939 1.00 98.50 199 ILE A C 1
ATOM 1545 O O . ILE A 1 199 ? -19.418 2.896 15.704 1.00 98.50 199 ILE A O 1
ATOM 1549 N N . VAL A 1 200 ? -17.674 1.670 15.022 1.00 98.69 200 VAL A N 1
ATOM 1550 C CA . VAL A 1 200 ? -17.777 0.600 16.014 1.00 98.69 200 VAL A CA 1
ATOM 1551 C C . VAL A 1 200 ? -16.608 0.720 16.986 1.00 98.69 200 VAL A C 1
ATOM 1553 O O . VAL A 1 200 ? -15.496 0.266 16.717 1.00 98.69 200 VAL A O 1
ATOM 1556 N N . LEU A 1 201 ? -16.871 1.340 18.132 1.00 98.75 201 LEU A N 1
ATOM 1557 C CA . LEU A 1 201 ? -15.926 1.489 19.232 1.00 98.75 201 LEU A CA 1
ATOM 1558 C C . LEU A 1 201 ? -15.908 0.199 20.057 1.00 98.75 201 LEU A C 1
ATOM 1560 O O . LEU A 1 201 ? -16.948 -0.216 20.568 1.00 98.75 201 LEU A O 1
ATOM 1564 N N . VAL A 1 202 ? -14.749 -0.441 20.199 1.00 98.69 202 VAL A N 1
ATOM 1565 C CA . VAL A 1 202 ? -14.594 -1.694 20.956 1.00 98.69 202 VAL A CA 1
ATOM 1566 C C . VAL A 1 202 ? -13.802 -1.414 22.232 1.00 98.69 202 VAL A C 1
ATOM 1568 O O . VAL A 1 202 ? -12.575 -1.350 22.214 1.00 98.69 202 VAL A O 1
ATOM 1571 N N . ASP A 1 203 ? -14.525 -1.241 23.336 1.00 98.38 203 ASP A N 1
ATOM 1572 C CA . ASP A 1 203 ? -13.977 -0.913 24.651 1.00 98.38 203 ASP A CA 1
ATOM 1573 C C . ASP A 1 203 ? -13.413 -2.161 25.345 1.00 98.38 203 ASP A C 1
ATOM 1575 O O . ASP A 1 203 ? -14.165 -3.024 25.809 1.00 98.38 203 ASP A O 1
ATOM 1579 N N . ASN A 1 204 ? -12.089 -2.247 25.475 1.00 97.69 204 ASN A N 1
ATOM 1580 C CA . ASN A 1 204 ? -11.408 -3.336 26.176 1.00 97.69 204 ASN A CA 1
ATOM 1581 C C . ASN A 1 204 ? -11.329 -3.109 27.700 1.00 97.69 204 ASN A C 1
ATOM 1583 O O . ASN A 1 204 ? -10.271 -3.253 28.320 1.00 97.69 204 ASN A O 1
ATOM 1587 N N . GLY A 1 205 ? -12.460 -2.755 28.311 1.00 96.44 205 GLY A N 1
ATOM 1588 C CA . GLY A 1 205 ? -12.588 -2.572 29.756 1.00 96.44 205 GLY A CA 1
ATOM 1589 C C . GLY A 1 205 ? -11.885 -1.316 30.268 1.00 96.44 205 GLY A C 1
ATOM 1590 O O . GLY A 1 205 ? -11.030 -1.413 31.153 1.00 96.44 205 GLY A O 1
ATOM 1591 N N . SER A 1 206 ? -12.237 -0.161 29.701 1.00 96.88 206 SER A N 1
ATOM 1592 C CA . SER A 1 206 ? -11.825 1.156 30.193 1.00 96.88 206 SER A CA 1
ATOM 1593 C C . SER A 1 206 ? -12.243 1.361 31.653 1.00 96.88 206 SER A C 1
ATOM 1595 O O . SER A 1 206 ? -13.281 0.871 32.105 1.00 96.88 206 SER A O 1
ATOM 1597 N N . THR A 1 207 ? -11.409 2.074 32.404 1.00 96.31 207 THR A N 1
ATOM 1598 C CA . THR A 1 207 ? -11.557 2.312 33.848 1.00 96.31 207 THR A CA 1
ATOM 1599 C C . THR A 1 207 ? -11.519 3.791 34.233 1.00 96.31 207 THR A C 1
ATOM 1601 O O . THR A 1 207 ? -11.959 4.138 35.329 1.00 96.31 207 THR A O 1
ATOM 1604 N N . GLU A 1 208 ? -11.036 4.666 33.350 1.00 97.38 208 GLU A N 1
ATOM 1605 C CA . GLU A 1 208 ? -10.988 6.111 33.577 1.00 97.38 208 GLU A CA 1
ATOM 1606 C C . GLU A 1 208 ? -12.391 6.732 33.585 1.00 97.38 208 GLU A C 1
ATOM 1608 O O . GLU A 1 208 ? -13.258 6.400 32.769 1.00 97.38 208 GLU A O 1
ATOM 1613 N N . THR A 1 209 ? -12.611 7.684 34.496 1.00 97.19 209 THR A N 1
ATOM 1614 C CA . THR A 1 209 ? -13.919 8.345 34.651 1.00 97.19 209 THR A CA 1
ATOM 1615 C C . THR A 1 209 ? -14.231 9.218 33.438 1.00 97.19 209 THR A C 1
ATOM 1617 O O . THR A 1 209 ? -15.371 9.267 32.976 1.00 97.19 209 THR A O 1
ATOM 1620 N N . GLU A 1 210 ? -13.204 9.864 32.899 1.00 97.62 210 GLU A N 1
ATOM 1621 C CA . GLU A 1 210 ? -13.219 10.689 31.699 1.00 97.62 210 GLU A CA 1
ATOM 1622 C C . GLU A 1 210 ? -13.600 9.852 30.476 1.00 97.62 210 GLU A C 1
ATOM 1624 O O . GLU A 1 210 ? -14.486 10.239 29.715 1.00 97.62 210 GLU A O 1
ATOM 1629 N N . THR A 1 211 ? -13.013 8.659 30.332 1.00 97.50 211 THR A N 1
ATOM 1630 C CA . THR A 1 211 ? -13.357 7.730 29.248 1.00 97.50 211 THR A CA 1
ATOM 1631 C C . THR A 1 211 ? -14.802 7.253 29.389 1.00 97.50 211 THR A C 1
ATOM 1633 O O . THR A 1 211 ? -15.562 7.298 28.425 1.00 97.50 211 THR A O 1
ATOM 1636 N N . ALA A 1 212 ? -15.245 6.889 30.596 1.00 96.88 212 ALA A N 1
ATOM 1637 C CA . ALA A 1 212 ? -16.640 6.516 30.832 1.00 96.88 212 ALA A CA 1
ATOM 1638 C C . ALA A 1 212 ? -17.631 7.660 30.532 1.00 96.88 212 ALA A C 1
ATOM 1640 O O . ALA A 1 212 ? -18.741 7.406 30.058 1.00 96.88 212 ALA A O 1
ATOM 1641 N N . ALA A 1 213 ? -17.255 8.914 30.804 1.00 97.50 213 ALA A N 1
ATOM 1642 C CA . ALA A 1 213 ? -18.054 10.083 30.447 1.00 97.50 213 ALA A CA 1
ATOM 1643 C C . ALA A 1 213 ? -18.149 10.253 28.926 1.00 97.50 213 ALA A C 1
ATOM 1645 O O . ALA A 1 213 ? -19.263 10.312 28.405 1.00 97.50 213 ALA A O 1
ATOM 1646 N N . LEU A 1 214 ? -17.015 10.210 28.225 1.00 98.19 214 LEU A N 1
ATOM 1647 C CA . LEU A 1 214 ? -16.957 10.290 26.767 1.00 98.19 214 LEU A CA 1
ATOM 1648 C C . LEU A 1 214 ? -17.784 9.186 26.094 1.00 98.19 214 LEU A C 1
ATOM 1650 O O . LEU A 1 214 ? -18.521 9.457 25.152 1.00 98.19 214 LEU A O 1
ATOM 1654 N N . LEU A 1 215 ? -17.730 7.943 26.584 1.00 97.44 215 LEU A N 1
ATOM 1655 C CA . LEU A 1 215 ? -18.505 6.847 25.990 1.00 97.44 215 LEU A CA 1
ATOM 1656 C C . LEU A 1 215 ? -20.016 7.042 26.119 1.00 97.44 215 LEU A C 1
ATOM 1658 O O . LEU A 1 215 ? -20.746 6.635 25.218 1.00 97.44 215 LEU A O 1
ATOM 1662 N N . ARG A 1 216 ? -20.502 7.691 27.188 1.00 96.31 216 ARG A N 1
ATOM 1663 C CA . ARG A 1 216 ? -21.925 8.058 27.294 1.00 96.31 216 ARG A CA 1
ATOM 1664 C C . ARG A 1 216 ? -22.325 9.084 26.236 1.00 96.31 216 ARG A C 1
ATOM 1666 O O . ARG A 1 216 ? -23.433 8.999 25.717 1.00 96.31 216 ARG A O 1
ATOM 1673 N N . GLU A 1 217 ? -21.435 10.016 25.912 1.00 96.56 217 GLU A N 1
ATOM 1674 C CA . GLU A 1 217 ? -21.663 11.010 24.860 1.00 96.56 217 GLU A CA 1
ATOM 1675 C C . GLU A 1 217 ? -21.608 10.378 23.465 1.00 96.56 217 GLU A C 1
ATOM 1677 O O . GLU A 1 217 ? -22.503 10.588 22.652 1.00 96.56 217 GLU A O 1
ATOM 1682 N N . LEU A 1 218 ? -20.599 9.547 23.190 1.00 96.06 218 LEU A N 1
ATOM 1683 C CA . LEU A 1 218 ? -20.438 8.885 21.893 1.00 96.06 218 LEU A CA 1
ATOM 1684 C C . LEU A 1 218 ? -21.511 7.819 21.628 1.00 96.06 218 LEU A C 1
ATOM 1686 O O . LEU A 1 218 ? -21.831 7.553 20.475 1.00 96.06 218 LEU A O 1
ATOM 1690 N N . ALA A 1 219 ? -22.109 7.230 22.668 1.00 92.94 219 ALA A N 1
ATOM 1691 C CA . ALA A 1 219 ? -23.185 6.248 22.518 1.00 92.94 219 ALA A CA 1
ATOM 1692 C C . ALA A 1 219 ? -24.479 6.825 21.913 1.00 92.94 219 ALA A C 1
ATOM 1694 O O . ALA A 1 219 ? -25.304 6.056 21.422 1.00 92.94 219 ALA A O 1
ATOM 1695 N N . VAL A 1 220 ? -24.672 8.148 21.958 1.00 94.94 220 VAL A N 1
ATOM 1696 C CA . VAL A 1 220 ? -25.824 8.828 21.336 1.00 94.94 220 VAL A CA 1
ATOM 1697 C C . VAL A 1 220 ? -25.469 9.529 20.021 1.00 94.94 220 VAL A C 1
ATOM 1699 O O . VAL A 1 220 ? -26.350 10.097 19.378 1.00 94.94 220 VAL A O 1
ATOM 1702 N N . GLU A 1 221 ? -24.201 9.484 19.604 1.00 95.06 221 GLU A N 1
ATOM 1703 C CA . GLU A 1 221 ? -23.748 10.039 18.330 1.00 95.06 221 GLU A CA 1
ATOM 1704 C C . GLU A 1 221 ? -24.283 9.180 17.164 1.00 95.06 221 GLU A C 1
ATOM 1706 O O . GLU A 1 221 ? -24.031 7.969 17.124 1.00 95.06 221 GLU A O 1
ATOM 1711 N N . PRO A 1 222 ? -25.019 9.759 16.195 1.00 93.00 222 PRO A N 1
ATOM 1712 C CA . PRO A 1 222 ? -25.560 9.006 15.069 1.00 93.00 222 PRO A CA 1
ATOM 1713 C C . PRO A 1 222 ? -24.479 8.233 14.306 1.00 93.00 222 PRO A C 1
ATOM 1715 O O . PRO A 1 222 ? -23.419 8.761 13.985 1.00 93.00 222 PRO A O 1
ATOM 1718 N N . GLY A 1 223 ? -24.757 6.964 14.001 1.00 91.88 223 GLY A N 1
ATOM 1719 C CA . GLY A 1 223 ? -23.805 6.095 13.303 1.00 91.88 223 GLY A CA 1
ATOM 1720 C C . GLY A 1 223 ? -22.647 5.595 14.171 1.00 91.88 223 GLY A C 1
ATOM 1721 O O . GLY A 1 223 ? -21.789 4.887 13.653 1.00 91.88 223 GLY A O 1
ATOM 1722 N N . THR A 1 224 ? -22.621 5.900 15.473 1.00 97.00 224 THR A N 1
ATOM 1723 C CA . THR A 1 224 ? -21.624 5.374 16.415 1.00 97.00 224 THR A CA 1
ATOM 1724 C C . THR A 1 224 ? -22.233 4.300 17.310 1.00 97.00 224 THR A C 1
ATOM 1726 O O . THR A 1 224 ? -23.370 4.399 17.767 1.00 97.00 224 THR A O 1
ATOM 1729 N N . ARG A 1 225 ? -21.462 3.248 17.581 1.00 96.44 225 ARG A N 1
ATOM 1730 C CA . ARG A 1 225 ? -21.835 2.152 18.472 1.00 96.44 225 ARG A CA 1
ATOM 1731 C C . ARG A 1 225 ? -20.664 1.778 19.362 1.00 96.44 225 ARG A C 1
ATOM 1733 O O . ARG A 1 225 ? -19.552 1.597 18.881 1.00 96.44 225 ARG A O 1
ATOM 1740 N N . VAL A 1 226 ? -20.948 1.584 20.645 1.00 97.94 226 VAL A N 1
ATOM 1741 C CA . VAL A 1 226 ? -19.968 1.142 21.643 1.00 97.94 226 VAL A CA 1
ATOM 1742 C C . VAL A 1 226 ? -20.218 -0.323 21.994 1.00 97.94 226 VAL A C 1
ATOM 1744 O O . VAL A 1 226 ? -21.331 -0.706 22.353 1.00 97.94 226 VAL A O 1
ATOM 1747 N N . LEU A 1 227 ? -19.180 -1.148 21.902 1.00 97.94 227 LEU A N 1
ATOM 1748 C CA . LEU A 1 227 ? -19.177 -2.557 22.275 1.00 97.94 227 LEU A CA 1
ATOM 1749 C C . LEU A 1 227 ? -18.254 -2.762 23.468 1.00 97.94 227 LEU A C 1
ATOM 1751 O O . LEU A 1 227 ? -17.063 -2.485 23.388 1.00 97.94 227 LEU A O 1
ATOM 1755 N N . SER A 1 228 ? -18.790 -3.313 24.554 1.00 97.12 228 SER A N 1
ATOM 1756 C CA . SER A 1 228 ? -17.978 -3.691 25.710 1.00 97.12 228 SER A CA 1
ATOM 1757 C C . SER A 1 228 ? -17.320 -5.054 25.486 1.00 97.12 228 SER A C 1
ATOM 1759 O O . SER A 1 228 ? -18.000 -6.051 25.221 1.00 97.12 228 SER A O 1
ATOM 1761 N N . ALA A 1 229 ? -15.996 -5.108 25.602 1.00 97.12 229 ALA A N 1
ATOM 1762 C CA . ALA A 1 229 ? -15.179 -6.302 25.424 1.00 97.12 229 ALA A CA 1
ATOM 1763 C C . ALA A 1 229 ? -14.077 -6.412 26.498 1.00 97.12 229 ALA A C 1
ATOM 1765 O O . ALA A 1 229 ? -12.900 -6.482 26.155 1.00 97.12 229 ALA A O 1
ATOM 1766 N N . PRO A 1 230 ? -14.424 -6.436 27.799 1.00 95.75 230 PRO A N 1
ATOM 1767 C CA . PRO A 1 230 ? -13.431 -6.485 28.865 1.00 95.75 230 PRO A CA 1
ATOM 1768 C C . PRO A 1 230 ? -12.654 -7.805 28.838 1.00 95.75 230 PRO A C 1
ATOM 1770 O O . PRO A 1 230 ? -13.222 -8.874 28.602 1.00 95.75 230 PRO A O 1
ATOM 1773 N N . GLY A 1 231 ? -11.361 -7.746 29.146 1.00 92.56 231 GLY A N 1
ATOM 1774 C CA . GLY A 1 231 ? -10.526 -8.937 29.239 1.00 92.56 231 GLY A CA 1
ATOM 1775 C C . GLY A 1 231 ? -9.039 -8.649 29.080 1.00 92.56 231 GLY A C 1
ATOM 1776 O O . GLY A 1 231 ? -8.572 -7.510 29.157 1.00 92.56 231 GLY A O 1
ATOM 1777 N N . ARG A 1 232 ? -8.264 -9.719 28.865 1.00 92.31 232 ARG A N 1
ATOM 1778 C CA . ARG A 1 232 ? -6.855 -9.595 28.481 1.00 92.31 232 ARG A CA 1
ATOM 1779 C C . ARG A 1 232 ? -6.789 -8.961 27.093 1.00 92.31 232 ARG A C 1
ATOM 1781 O O . ARG A 1 232 ? -7.440 -9.444 26.175 1.00 92.31 232 ARG A O 1
ATOM 1788 N N . PHE A 1 233 ? -5.958 -7.930 26.945 1.00 92.06 233 PHE A N 1
ATOM 1789 C CA . PHE A 1 233 ? -5.780 -7.254 25.663 1.00 92.06 233 PHE A CA 1
ATOM 1790 C C . PHE A 1 233 ? -5.328 -8.232 24.571 1.00 92.06 233 PHE A C 1
ATOM 1792 O O . PHE A 1 233 ? -4.323 -8.934 24.724 1.00 92.06 233 PHE A O 1
ATOM 1799 N N . ASN A 1 234 ? -6.085 -8.242 23.479 1.00 94.88 234 ASN A N 1
ATOM 1800 C CA . ASN A 1 234 ? -5.776 -8.926 22.236 1.00 94.88 234 ASN A CA 1
ATOM 1801 C C . ASN A 1 234 ? -6.375 -8.091 21.099 1.00 94.88 234 ASN A C 1
ATOM 1803 O O . ASN A 1 234 ? -7.590 -8.091 20.907 1.00 94.88 234 ASN A O 1
ATOM 1807 N N . TYR A 1 235 ? -5.527 -7.352 20.385 1.00 95.50 235 TYR A N 1
ATOM 1808 C CA . TYR A 1 235 ? -5.947 -6.459 19.308 1.00 95.50 235 TYR A CA 1
ATOM 1809 C C . TYR A 1 235 ? -6.734 -7.208 18.227 1.00 95.50 235 TYR A C 1
ATOM 1811 O O . TYR A 1 235 ? -7.829 -6.779 17.871 1.00 95.50 235 TYR A O 1
ATOM 1819 N N . SER A 1 236 ? -6.235 -8.368 17.783 1.00 97.81 236 SER A N 1
ATOM 1820 C CA . SER A 1 236 ? -6.912 -9.214 16.795 1.00 97.81 236 SER A CA 1
ATOM 1821 C C . SER A 1 236 ? -8.324 -9.597 17.234 1.00 97.81 236 SER A C 1
ATOM 1823 O O . SER A 1 236 ? -9.267 -9.431 16.467 1.00 97.81 236 SER A O 1
ATOM 1825 N N . ALA A 1 237 ? -8.493 -10.043 18.484 1.00 98.31 237 ALA A N 1
ATOM 1826 C CA . ALA A 1 237 ? -9.799 -10.447 19.005 1.00 98.31 237 ALA A CA 1
ATOM 1827 C C . ALA A 1 237 ? -10.776 -9.263 19.112 1.00 98.31 237 ALA A C 1
ATOM 1829 O O . ALA A 1 237 ? -11.963 -9.395 18.809 1.00 98.31 237 ALA A O 1
ATOM 1830 N N . LEU A 1 238 ? -10.285 -8.084 19.512 1.00 98.62 238 LEU A N 1
ATOM 1831 C CA . LEU A 1 238 ? -11.097 -6.866 19.583 1.00 98.62 238 LEU A CA 1
ATOM 1832 C C . LEU A 1 238 ? -11.551 -6.419 18.189 1.00 98.62 238 LEU A C 1
ATOM 1834 O O . LEU A 1 238 ? -12.729 -6.113 17.997 1.00 98.62 238 LEU A O 1
ATOM 1838 N N . VAL A 1 239 ? -10.645 -6.446 17.208 1.00 98.75 239 VAL A N 1
ATOM 1839 C CA . VAL A 1 239 ? -10.963 -6.174 15.803 1.00 98.75 239 VAL A CA 1
ATOM 1840 C C . VAL A 1 239 ? -11.988 -7.173 15.269 1.00 98.75 239 VAL A C 1
ATOM 1842 O O . VAL A 1 239 ? -13.005 -6.751 14.724 1.00 98.75 239 VAL A O 1
ATOM 1845 N N . ASN A 1 240 ? -11.772 -8.478 15.461 1.00 98.81 240 ASN A N 1
ATOM 1846 C CA . ASN A 1 240 ? -12.690 -9.524 15.003 1.00 98.81 240 ASN A CA 1
ATOM 1847 C C . ASN A 1 240 ? -14.092 -9.341 15.601 1.00 98.81 240 ASN A C 1
ATOM 1849 O O . ASN A 1 240 ? -15.095 -9.452 14.895 1.00 98.81 240 ASN A O 1
ATOM 1853 N N . ARG A 1 241 ? -14.177 -8.992 16.890 1.00 98.50 241 ARG A N 1
ATOM 1854 C CA . ARG A 1 241 ? -15.448 -8.704 17.563 1.00 98.50 241 ARG A CA 1
ATOM 1855 C C . ARG A 1 241 ? -16.140 -7.465 16.997 1.00 98.50 241 ARG A C 1
ATOM 1857 O O . ARG A 1 241 ? -17.356 -7.485 16.810 1.00 98.50 241 ARG A O 1
ATOM 1864 N N . GLY A 1 242 ? -15.384 -6.405 16.713 1.00 98.62 242 GLY A N 1
ATOM 1865 C CA . GLY A 1 242 ? -15.904 -5.213 16.046 1.00 98.62 242 GLY A CA 1
ATOM 1866 C C . GLY A 1 242 ? -16.407 -5.512 14.632 1.00 98.62 242 GLY A C 1
ATOM 1867 O O . GLY A 1 242 ? -17.516 -5.118 14.283 1.00 98.62 242 GLY A O 1
ATOM 1868 N N . ALA A 1 243 ? -15.648 -6.283 13.852 1.00 98.62 243 ALA A N 1
ATOM 1869 C CA . ALA A 1 243 ? -16.006 -6.713 12.499 1.00 98.62 243 ALA A CA 1
ATOM 1870 C C . ALA A 1 243 ? -17.289 -7.555 12.459 1.00 98.62 243 ALA A C 1
ATOM 1872 O O . ALA A 1 243 ? -18.152 -7.326 11.609 1.00 98.62 243 ALA A O 1
ATOM 1873 N N . ALA A 1 244 ? -17.438 -8.486 13.405 1.00 98.31 244 ALA A N 1
ATOM 1874 C CA . ALA A 1 244 ? -18.631 -9.320 13.534 1.00 98.31 244 ALA A CA 1
ATOM 1875 C C . ALA A 1 244 ? -19.885 -8.505 13.883 1.00 98.31 244 ALA A C 1
ATOM 1877 O O . ALA A 1 244 ? -20.996 -8.870 13.509 1.00 98.31 244 ALA A O 1
ATOM 1878 N N . ALA A 1 245 ? -19.716 -7.402 14.612 1.00 98.00 245 ALA A N 1
ATOM 1879 C CA . ALA A 1 245 ? -20.816 -6.522 14.962 1.00 98.00 245 ALA A CA 1
ATOM 1880 C C . ALA A 1 245 ? -21.140 -5.520 13.845 1.00 98.00 245 ALA A C 1
ATOM 1882 O O . ALA A 1 245 ? -22.304 -5.142 13.704 1.00 98.00 245 ALA A O 1
ATOM 1883 N N . ALA A 1 246 ? -20.132 -5.047 13.107 1.00 98.12 246 ALA A N 1
ATOM 1884 C CA . ALA A 1 246 ? -20.227 -4.049 12.041 1.00 98.12 246 ALA A CA 1
ATOM 1885 C C . ALA A 1 246 ? -21.275 -4.404 10.973 1.00 98.12 246 ALA A C 1
ATOM 1887 O O . ALA A 1 246 ? -21.527 -5.578 10.719 1.00 98.12 246 ALA A O 1
ATOM 1888 N N . THR A 1 247 ? -21.805 -3.397 10.278 1.00 96.81 247 THR A N 1
ATOM 1889 C CA . THR A 1 247 ? -22.846 -3.553 9.241 1.00 96.81 247 THR A CA 1
ATOM 1890 C C . THR A 1 247 ? -22.409 -3.144 7.833 1.00 96.81 247 THR A C 1
ATOM 1892 O O . THR A 1 247 ? -23.015 -3.577 6.858 1.00 96.81 247 THR A O 1
ATOM 1895 N N . GLY A 1 248 ? -21.322 -2.382 7.708 1.00 96.38 248 GLY A N 1
ATOM 1896 C CA . GLY A 1 248 ? -20.816 -1.871 6.440 1.00 96.38 248 GLY A CA 1
ATOM 1897 C C . GLY A 1 248 ? -20.229 -2.948 5.531 1.00 96.38 248 GLY A C 1
ATOM 1898 O O . GLY A 1 248 ? -19.719 -3.970 5.994 1.00 96.38 248 GLY A O 1
ATOM 1899 N N . ASP A 1 249 ? -20.277 -2.701 4.225 1.00 95.88 249 ASP A N 1
ATOM 1900 C CA . ASP A 1 249 ? -19.689 -3.546 3.181 1.00 95.88 249 ASP A CA 1
ATOM 1901 C C . ASP A 1 249 ? -18.156 -3.561 3.216 1.00 95.88 249 ASP A C 1
ATOM 1903 O O . ASP A 1 249 ? -17.514 -4.525 2.790 1.00 95.88 249 ASP A O 1
ATOM 1907 N N . VAL A 1 250 ? -17.568 -2.462 3.688 1.00 97.56 250 VAL A N 1
ATOM 1908 C CA . VAL A 1 250 ? -16.127 -2.277 3.837 1.00 97.56 250 VAL A CA 1
ATOM 1909 C C . VAL A 1 250 ? -15.826 -2.111 5.316 1.00 97.56 250 VAL A C 1
ATOM 1911 O O . VAL A 1 250 ? -16.433 -1.291 6.001 1.00 97.56 250 VAL A O 1
ATOM 1914 N N . LEU A 1 251 ? -14.874 -2.891 5.805 1.00 98.62 251 LEU A N 1
ATOM 1915 C CA . LEU A 1 251 ? -14.330 -2.763 7.145 1.00 98.62 251 LEU A CA 1
ATOM 1916 C C . LEU A 1 251 ? -13.067 -1.917 7.068 1.00 98.62 251 LEU A C 1
ATOM 1918 O O . LEU A 1 251 ? -12.212 -2.163 6.218 1.00 98.62 251 LEU A O 1
ATOM 1922 N N . CYS A 1 252 ? -12.936 -0.945 7.961 1.00 98.50 252 CYS A N 1
ATOM 1923 C CA . CYS A 1 252 ? -11.714 -0.174 8.109 1.00 98.50 252 CYS A CA 1
ATOM 1924 C C . CYS A 1 252 ? -11.224 -0.284 9.552 1.00 98.50 252 CYS A C 1
ATOM 1926 O O . CYS A 1 252 ? -11.859 0.216 10.479 1.00 98.50 252 CYS A O 1
ATOM 1928 N N . LEU A 1 253 ? -10.106 -0.978 9.743 1.00 98.69 253 LEU A N 1
ATOM 1929 C CA . LEU A 1 253 ? -9.418 -1.055 11.026 1.00 98.69 253 LEU A CA 1
ATOM 1930 C C . LEU A 1 253 ? -8.786 0.303 11.291 1.00 98.69 253 LEU A C 1
ATOM 1932 O O . LEU A 1 253 ? -8.133 0.836 10.394 1.00 98.69 253 LEU A O 1
ATOM 1936 N N . LEU A 1 254 ? -9.008 0.869 12.473 1.00 98.50 254 LEU A N 1
ATOM 1937 C CA . LEU A 1 254 ? -8.488 2.183 12.821 1.00 98.50 254 LEU A CA 1
ATOM 1938 C C . LEU A 1 254 ? -8.046 2.194 14.285 1.00 98.50 254 LEU A C 1
ATOM 1940 O O . LEU A 1 254 ? -8.817 1.839 15.176 1.00 98.50 254 LEU A O 1
ATOM 1944 N N . ASN A 1 255 ? -6.814 2.620 14.550 1.00 97.56 255 ASN A N 1
ATOM 1945 C CA . ASN A 1 255 ? -6.373 2.815 15.929 1.00 97.56 255 ASN A CA 1
ATOM 1946 C C . ASN A 1 255 ? -7.022 4.063 16.549 1.00 97.56 255 ASN A C 1
ATOM 1948 O O . ASN A 1 255 ? -7.288 5.059 15.874 1.00 97.56 255 ASN A O 1
ATOM 1952 N N . SER A 1 256 ? -7.241 4.030 17.864 1.00 97.06 256 SER A N 1
ATOM 1953 C CA . SER A 1 256 ? -7.913 5.102 18.612 1.00 97.06 256 SER A CA 1
ATOM 1954 C C . SER A 1 256 ? -7.107 6.397 18.760 1.00 97.06 256 SER A C 1
ATOM 1956 O O . SER A 1 256 ? -7.615 7.369 19.304 1.00 97.06 256 SER A O 1
ATOM 1958 N N . ASP A 1 257 ? -5.855 6.415 18.313 1.00 95.38 257 ASP A N 1
ATOM 1959 C CA . ASP A 1 257 ? -4.923 7.547 18.316 1.00 95.38 257 ASP A CA 1
ATOM 1960 C C . ASP A 1 257 ? -4.571 8.025 16.893 1.00 95.38 257 ASP A C 1
ATOM 1962 O O . ASP A 1 257 ? -3.599 8.759 16.690 1.00 95.38 257 ASP A O 1
ATOM 1966 N N . VAL A 1 258 ? -5.377 7.633 15.902 1.00 97.81 258 VAL A N 1
ATOM 1967 C CA . VAL A 1 258 ? -5.334 8.170 14.538 1.00 97.81 258 VAL A CA 1
ATOM 1968 C C . VAL A 1 258 ? -6.270 9.367 14.414 1.00 97.81 258 VAL A C 1
ATOM 1970 O O . VAL A 1 258 ? -7.389 9.356 14.917 1.00 97.81 258 VAL A O 1
ATOM 1973 N N . GLU A 1 259 ? -5.815 10.405 13.724 1.00 97.88 259 GLU A N 1
ATOM 1974 C CA . GLU A 1 259 ? -6.544 11.646 13.492 1.00 97.88 259 GLU A CA 1
ATOM 1975 C C . GLU A 1 259 ? -6.650 11.932 11.991 1.00 97.88 259 GLU A C 1
ATOM 1977 O O . GLU A 1 259 ? -5.649 11.970 11.269 1.00 97.88 259 GLU A O 1
ATOM 1982 N N . ALA A 1 260 ? -7.874 12.184 11.529 1.00 98.06 260 ALA A N 1
ATOM 1983 C CA . ALA A 1 260 ? -8.119 12.661 10.177 1.00 98.06 260 ALA A CA 1
ATOM 1984 C C . ALA A 1 260 ? -7.965 14.183 10.113 1.00 98.06 260 ALA A C 1
ATOM 1986 O O . ALA A 1 260 ? -8.655 14.909 10.819 1.00 98.06 260 ALA A O 1
ATOM 1987 N N . THR A 1 261 ? -7.081 14.683 9.252 1.00 95.00 261 THR A N 1
ATOM 1988 C CA . THR A 1 261 ? -6.796 16.129 9.144 1.00 95.00 261 THR A CA 1
ATOM 1989 C C . THR A 1 261 ? -7.431 16.793 7.928 1.00 95.00 261 THR A C 1
ATOM 1991 O O . THR A 1 261 ? -7.485 18.020 7.840 1.00 95.00 261 THR A O 1
ATOM 1994 N N . SER A 1 262 ? -7.907 16.001 6.969 1.00 94.31 262 SER A N 1
ATOM 1995 C CA . SER A 1 262 ? -8.561 16.489 5.759 1.00 94.31 262 SER A CA 1
ATOM 1996 C C . SER A 1 262 ? -9.550 15.458 5.224 1.00 94.31 262 SER A C 1
ATOM 1998 O O . SER A 1 262 ? -9.431 14.267 5.500 1.00 94.31 262 SER A O 1
ATOM 2000 N N . SER A 1 263 ? -10.556 15.920 4.482 1.00 95.12 263 SER A N 1
ATOM 2001 C CA . SER A 1 263 ? -11.542 15.043 3.837 1.00 95.12 263 SER A CA 1
ATOM 2002 C C . SER A 1 263 ? -10.964 14.391 2.574 1.00 95.12 263 SER A C 1
ATOM 2004 O O . SER A 1 263 ? -9.980 14.878 2.021 1.00 95.12 263 SER A O 1
ATOM 2006 N N . GLY A 1 264 ? -11.591 13.322 2.073 1.00 93.19 264 GLY A N 1
ATOM 2007 C CA . GLY A 1 264 ? -11.131 12.607 0.874 1.00 93.19 264 GLY A CA 1
ATOM 2008 C C . GLY A 1 264 ? -10.333 11.333 1.166 1.00 93.19 264 GLY A C 1
ATOM 2009 O O . GLY A 1 264 ? -10.058 10.566 0.242 1.00 93.19 264 GLY A O 1
ATOM 2010 N N . TRP A 1 265 ? -9.949 11.099 2.426 1.00 96.00 265 TRP A N 1
ATOM 2011 C CA . TRP A 1 265 ? -9.136 9.945 2.809 1.00 96.00 265 TRP A CA 1
ATOM 2012 C C . TRP A 1 265 ? -9.917 8.626 2.737 1.00 96.00 265 TRP A C 1
ATOM 2014 O O . TRP A 1 265 ? -9.381 7.634 2.249 1.00 96.00 265 TRP A O 1
ATOM 2024 N N . LEU A 1 266 ? -11.192 8.613 3.151 1.00 95.00 266 LEU A N 1
ATOM 2025 C CA . LEU A 1 266 ? -12.056 7.436 3.010 1.00 95.00 266 LEU A CA 1
ATOM 2026 C C . LEU A 1 266 ? -12.347 7.152 1.540 1.00 95.00 266 LEU A C 1
ATOM 2028 O O . LEU A 1 266 ? -12.273 6.002 1.119 1.00 95.00 266 LEU A O 1
ATOM 2032 N N . GLU A 1 267 ? -12.627 8.187 0.746 1.00 94.00 267 GLU A N 1
ATOM 2033 C CA . GLU A 1 267 ? -12.820 8.057 -0.697 1.00 94.00 267 GLU A CA 1
ATOM 2034 C C . GLU A 1 267 ? -11.575 7.456 -1.366 1.00 94.00 267 GLU A C 1
ATOM 2036 O O . GLU A 1 267 ? -11.695 6.548 -2.181 1.00 94.00 267 GLU A O 1
ATOM 2041 N N . ALA A 1 268 ? -10.371 7.878 -0.966 1.00 94.25 268 ALA A N 1
ATOM 2042 C CA . ALA A 1 268 ? -9.123 7.312 -1.474 1.00 94.25 268 ALA A CA 1
ATOM 2043 C C . ALA A 1 268 ? -8.915 5.833 -1.090 1.00 94.25 268 ALA A C 1
ATOM 2045 O O . ALA A 1 268 ? -8.392 5.066 -1.901 1.00 94.25 268 ALA A O 1
ATOM 2046 N N . LEU A 1 269 ? -9.324 5.414 0.115 1.00 95.31 269 LEU A N 1
ATOM 2047 C CA . LEU A 1 269 ? -9.315 3.996 0.498 1.00 95.31 269 LEU A CA 1
ATOM 2048 C C . LEU A 1 269 ? -10.336 3.194 -0.320 1.00 95.31 269 LEU A C 1
ATOM 2050 O O . LEU A 1 269 ? -10.020 2.102 -0.799 1.00 95.31 269 LEU A O 1
ATOM 2054 N N . LEU A 1 270 ? -11.537 3.745 -0.513 1.00 93.88 270 LEU A N 1
ATOM 2055 C CA . LEU A 1 270 ? -12.607 3.117 -1.287 1.00 93.88 270 LEU A CA 1
ATOM 2056 C C . LEU A 1 270 ? -12.225 2.939 -2.758 1.00 93.88 270 LEU A C 1
ATOM 2058 O O . LEU A 1 270 ? -12.433 1.857 -3.306 1.00 93.88 270 LEU A O 1
ATOM 2062 N N . ASP A 1 271 ? -11.596 3.951 -3.365 1.00 91.62 271 ASP A N 1
ATOM 2063 C CA . ASP A 1 271 ? -11.121 3.908 -4.754 1.00 91.62 271 ASP A CA 1
ATOM 2064 C C . ASP A 1 271 ? -10.254 2.671 -5.005 1.00 91.62 271 ASP A C 1
ATOM 2066 O O . ASP A 1 271 ? -10.361 2.019 -6.043 1.00 91.62 271 ASP A O 1
ATOM 2070 N N . ALA A 1 272 ? -9.399 2.324 -4.045 1.00 92.94 272 ALA A N 1
ATOM 2071 C CA . ALA A 1 272 ? -8.513 1.180 -4.158 1.00 92.94 272 ALA A CA 1
ATOM 2072 C C . ALA A 1 272 ? -9.200 -0.145 -3.775 1.00 92.94 272 ALA A C 1
ATOM 2074 O O . ALA A 1 272 ? -9.032 -1.133 -4.491 1.00 92.94 272 ALA A O 1
ATOM 2075 N N . VAL A 1 273 ? -9.973 -0.183 -2.682 1.00 94.31 273 VAL A N 1
ATOM 2076 C CA . VAL A 1 273 ? -10.500 -1.434 -2.098 1.00 94.31 273 VAL A CA 1
ATOM 2077 C C . VAL A 1 273 ? -11.703 -2.005 -2.852 1.00 94.31 273 VAL A C 1
ATOM 2079 O O . VAL A 1 273 ? -12.020 -3.183 -2.691 1.00 94.31 273 VAL A O 1
ATOM 2082 N N . GLU A 1 274 ? -12.391 -1.211 -3.677 1.00 88.88 274 GLU A N 1
ATOM 2083 C CA . GLU A 1 274 ? -13.511 -1.706 -4.491 1.00 88.88 274 GLU A CA 1
ATOM 2084 C C . GLU A 1 274 ? -13.060 -2.632 -5.634 1.00 88.88 274 GLU A C 1
ATOM 2086 O O . GLU A 1 274 ? -13.876 -3.374 -6.181 1.00 88.88 274 GLU A O 1
ATOM 2091 N N . GLN A 1 275 ? -11.765 -2.651 -5.964 1.00 91.00 275 GLN A N 1
ATOM 2092 C CA . GLN A 1 275 ? -11.209 -3.551 -6.974 1.00 91.00 275 GLN A CA 1
ATOM 2093 C C . GLN A 1 275 ? -11.297 -5.018 -6.507 1.00 91.00 275 GLN A C 1
ATOM 2095 O O . GLN A 1 275 ? -10.766 -5.340 -5.437 1.00 91.00 275 GLN A O 1
ATOM 2100 N N . PRO A 1 276 ? -11.924 -5.931 -7.278 1.00 90.69 276 PRO A N 1
ATOM 2101 C CA . PRO A 1 276 ? -12.126 -7.326 -6.869 1.00 90.69 276 PRO A CA 1
ATOM 2102 C C . PRO A 1 276 ? -10.841 -8.060 -6.468 1.00 90.69 276 PRO A C 1
ATOM 2104 O O . PRO A 1 276 ? -10.826 -8.829 -5.509 1.00 90.69 276 PRO A O 1
ATOM 2107 N N . GLU A 1 277 ? -9.746 -7.788 -7.165 1.00 94.50 277 GLU A N 1
ATOM 2108 C CA . GLU A 1 277 ? -8.432 -8.385 -6.949 1.00 94.50 277 GLU A CA 1
ATOM 2109 C C . GLU A 1 277 ? -7.628 -7.730 -5.814 1.00 94.50 277 GLU A C 1
ATOM 2111 O O . GLU A 1 277 ? -6.532 -8.186 -5.501 1.00 94.50 277 GLU A O 1
ATOM 2116 N N . VAL A 1 278 ? -8.139 -6.666 -5.189 1.00 97.44 278 VAL A N 1
ATOM 2117 C CA . VAL A 1 278 ? -7.515 -6.023 -4.025 1.00 97.44 278 VAL A CA 1
ATOM 2118 C C . VAL A 1 278 ? -8.110 -6.609 -2.755 1.00 97.44 278 VAL A C 1
ATOM 2120 O O . VAL A 1 278 ? -9.325 -6.688 -2.607 1.00 97.44 278 VAL A O 1
ATOM 2123 N N . GLY A 1 279 ? -7.259 -7.041 -1.831 1.00 98.25 279 GLY A N 1
ATOM 2124 C CA . GLY A 1 279 ? -7.663 -7.621 -0.556 1.00 98.25 279 GLY A CA 1
ATOM 2125 C C . GLY A 1 279 ? -7.638 -6.624 0.599 1.00 98.25 279 GLY A C 1
ATOM 2126 O O . GLY A 1 279 ? -8.522 -6.663 1.453 1.00 98.25 279 GLY A O 1
ATOM 2127 N N . ALA A 1 280 ? -6.648 -5.733 0.626 1.00 98.69 280 ALA A N 1
ATOM 2128 C CA . ALA A 1 280 ? -6.495 -4.719 1.665 1.00 98.69 280 ALA A CA 1
ATOM 2129 C C . ALA A 1 280 ? -5.826 -3.453 1.119 1.00 98.69 280 ALA A C 1
ATOM 2131 O O . ALA A 1 280 ? -5.022 -3.520 0.185 1.00 98.69 280 ALA A O 1
ATOM 2132 N N . VAL A 1 281 ? -6.146 -2.312 1.726 1.00 98.81 281 VAL A N 1
ATOM 2133 C CA . VAL A 1 281 ? -5.586 -0.999 1.390 1.00 98.81 281 VAL A CA 1
ATOM 2134 C C . VAL A 1 281 ? -5.165 -0.283 2.665 1.00 98.81 281 VAL A C 1
ATOM 2136 O O . VAL A 1 281 ? -5.956 -0.180 3.599 1.00 98.81 281 VAL A O 1
ATOM 2139 N N . GLY A 1 282 ? -3.936 0.224 2.699 1.00 98.69 282 GLY A N 1
ATOM 2140 C CA . GLY A 1 282 ? -3.410 1.017 3.809 1.00 98.69 282 GLY A CA 1
ATOM 2141 C C . GLY A 1 282 ? -3.273 2.490 3.463 1.00 98.69 282 GLY A C 1
ATOM 2142 O O . GLY A 1 282 ? -2.866 2.840 2.352 1.00 98.69 282 GLY A O 1
ATOM 2143 N N . ALA A 1 283 ? -3.570 3.340 4.440 1.00 98.31 283 ALA A N 1
ATOM 2144 C CA . ALA A 1 283 ? -3.354 4.780 4.361 1.00 98.31 283 ALA A CA 1
ATOM 2145 C C . ALA A 1 283 ? -1.862 5.155 4.454 1.00 98.31 283 ALA A C 1
ATOM 2147 O O . ALA A 1 283 ? -1.042 4.398 4.973 1.00 98.31 283 ALA A O 1
ATOM 2148 N N . ARG A 1 284 ? -1.505 6.367 4.019 1.00 98.50 284 ARG A N 1
ATOM 2149 C CA . ARG A 1 284 ? -0.306 7.061 4.498 1.00 98.50 284 ARG A CA 1
ATOM 2150 C C . ARG A 1 284 ? -0.548 7.543 5.921 1.00 98.50 284 ARG A C 1
ATOM 2152 O O . ARG A 1 284 ? -1.500 8.277 6.174 1.00 98.50 284 ARG A O 1
ATOM 2159 N N . LEU A 1 285 ? 0.351 7.173 6.826 1.00 98.44 285 LEU A N 1
ATOM 2160 C CA . LEU A 1 285 ? 0.355 7.701 8.188 1.00 98.44 285 LEU A CA 1
ATOM 2161 C C . LEU A 1 285 ? 1.554 8.617 8.365 1.00 98.44 285 LEU A C 1
ATOM 2163 O O . LEU A 1 285 ? 2.665 8.275 7.947 1.00 98.44 285 LEU A O 1
ATOM 2167 N N . LEU A 1 286 ? 1.319 9.760 8.993 1.00 98.12 286 LEU A N 1
ATOM 2168 C CA . LEU A 1 286 ? 2.351 10.710 9.377 1.00 98.12 286 LEU A CA 1
ATOM 2169 C C . LEU A 1 286 ? 2.453 10.790 10.899 1.00 98.12 286 LEU A C 1
ATOM 2171 O O . LEU A 1 286 ? 1.459 10.646 11.617 1.00 98.12 286 LEU A O 1
ATOM 2175 N N . TYR A 1 287 ? 3.655 11.075 11.378 1.00 95.38 287 TYR A N 1
ATOM 2176 C CA . TYR A 1 287 ? 3.866 11.555 12.733 1.00 95.38 287 TYR A CA 1
ATOM 2177 C C . TYR A 1 287 ? 3.318 12.986 12.892 1.00 95.38 287 TYR A C 1
ATOM 2179 O O . TYR A 1 287 ? 3.154 13.701 11.898 1.00 95.38 287 TYR A O 1
ATOM 2187 N N . PRO A 1 288 ? 3.058 13.451 14.130 1.00 92.31 288 PRO A N 1
ATOM 2188 C CA . PRO A 1 288 ? 2.594 14.820 14.375 1.00 92.31 288 PRO A CA 1
ATOM 2189 C C . PRO A 1 288 ? 3.545 15.921 13.878 1.00 92.31 288 PRO A C 1
ATOM 2191 O O . PRO A 1 288 ? 3.102 17.039 13.635 1.00 92.31 288 PRO A O 1
ATOM 2194 N N . ASP A 1 289 ? 4.835 15.616 13.705 1.00 91.62 289 ASP A N 1
ATOM 2195 C CA . ASP A 1 289 ? 5.831 16.524 13.116 1.00 91.62 289 ASP A CA 1
ATOM 2196 C C . ASP A 1 289 ? 5.764 16.596 11.575 1.00 91.62 289 ASP A C 1
ATOM 2198 O O . ASP A 1 289 ? 6.520 17.336 10.947 1.00 91.62 289 ASP A O 1
ATOM 2202 N N . GLY A 1 290 ? 4.850 15.839 10.960 1.00 93.06 290 GLY A N 1
ATOM 2203 C CA . GLY A 1 290 ? 4.664 15.749 9.517 1.00 93.06 290 GLY A CA 1
ATOM 2204 C C . GLY A 1 290 ? 5.609 14.767 8.823 1.00 93.06 290 GLY A C 1
ATOM 2205 O O . GLY A 1 290 ? 5.496 14.589 7.613 1.00 93.06 290 GLY A O 1
ATOM 2206 N N . SER A 1 291 ? 6.524 14.110 9.536 1.00 95.50 291 SER A N 1
ATOM 2207 C CA . SER A 1 291 ? 7.359 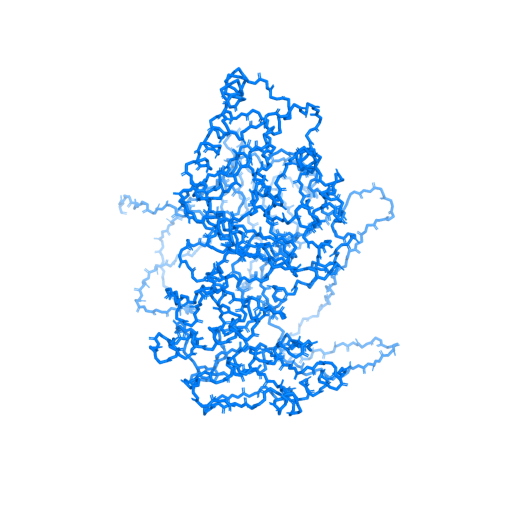13.065 8.945 1.00 95.50 291 SER A CA 1
ATOM 2208 C C . SER A 1 291 ? 6.548 11.797 8.667 1.00 95.50 291 SER A C 1
ATOM 2210 O O . SER A 1 291 ? 5.539 11.506 9.314 1.00 95.50 291 SER A O 1
ATOM 2212 N N . VAL A 1 292 ? 6.962 11.030 7.664 1.00 96.69 292 VAL A N 1
ATOM 2213 C CA . VAL A 1 292 ? 6.269 9.802 7.272 1.00 96.69 292 VAL A CA 1
ATOM 2214 C C . VAL A 1 292 ? 6.458 8.734 8.340 1.00 96.69 292 VAL A C 1
ATOM 2216 O O . VAL A 1 292 ? 7.570 8.439 8.765 1.00 96.69 292 VAL A O 1
ATOM 2219 N N . GLN A 1 293 ? 5.362 8.111 8.753 1.00 94.75 293 GLN A N 1
ATOM 2220 C CA . GLN A 1 293 ? 5.370 6.969 9.659 1.00 94.75 293 GLN A CA 1
ATOM 2221 C C . GLN A 1 293 ? 5.085 5.662 8.917 1.00 94.75 293 GLN A C 1
ATOM 2223 O O . GLN A 1 293 ? 5.640 4.622 9.261 1.00 94.75 293 GLN A O 1
ATOM 2228 N N . HIS A 1 294 ? 4.215 5.690 7.905 1.00 97.38 294 HIS A N 1
ATOM 2229 C CA . HIS A 1 294 ? 3.851 4.506 7.137 1.00 97.38 294 HIS A CA 1
ATOM 2230 C C . HIS A 1 294 ? 3.569 4.845 5.673 1.00 97.38 294 HIS A C 1
ATOM 2232 O O . HIS A 1 294 ? 2.680 5.644 5.375 1.00 97.38 294 HIS A O 1
ATOM 2238 N N . ALA A 1 295 ? 4.281 4.166 4.770 1.00 97.94 295 ALA A N 1
ATOM 2239 C CA . ALA A 1 295 ? 4.008 4.149 3.334 1.00 97.94 295 ALA A CA 1
ATOM 2240 C C . ALA A 1 295 ? 3.977 2.711 2.769 1.00 97.94 295 ALA A C 1
ATOM 2242 O O . ALA A 1 295 ? 4.495 2.436 1.681 1.00 97.94 295 ALA A O 1
ATOM 2243 N N . GLY A 1 296 ? 3.433 1.775 3.557 1.00 98.06 296 GLY A N 1
ATOM 2244 C CA . GLY A 1 296 ? 3.545 0.326 3.361 1.00 98.06 296 GLY A CA 1
ATOM 2245 C C . GLY A 1 296 ? 4.492 -0.342 4.364 1.00 98.06 296 GLY A C 1
ATOM 2246 O O . GLY A 1 296 ? 5.310 0.320 5.004 1.00 98.06 296 GLY A O 1
ATOM 2247 N N . VAL A 1 297 ? 4.360 -1.658 4.529 1.00 98.12 297 VAL A N 1
ATOM 2248 C CA . VAL A 1 297 ? 5.265 -2.494 5.330 1.00 98.12 297 VAL A CA 1
ATOM 2249 C C . VAL A 1 297 ? 6.218 -3.247 4.405 1.00 98.12 297 VAL A C 1
ATOM 2251 O O . VAL A 1 297 ? 5.799 -3.816 3.396 1.00 98.12 297 VAL A O 1
ATOM 2254 N N . ILE A 1 298 ? 7.492 -3.269 4.790 1.00 96.38 298 ILE A N 1
ATOM 2255 C CA . ILE A 1 298 ? 8.567 -4.031 4.160 1.00 96.38 298 ILE A CA 1
ATOM 2256 C C . ILE A 1 298 ? 8.866 -5.264 5.009 1.00 96.38 298 ILE A C 1
ATOM 2258 O O . ILE A 1 298 ? 9.073 -5.152 6.222 1.00 96.38 298 ILE A O 1
ATOM 2262 N N . LEU A 1 299 ? 8.945 -6.432 4.378 1.00 95.44 299 LEU A N 1
ATOM 2263 C CA . LEU A 1 299 ? 9.330 -7.667 5.049 1.00 95.44 299 LEU A CA 1
ATOM 2264 C C . LEU A 1 299 ? 10.850 -7.834 5.076 1.00 95.44 299 LEU A C 1
ATOM 2266 O O . LEU A 1 299 ? 11.559 -7.574 4.107 1.00 95.44 299 LEU A O 1
ATOM 2270 N N . GLY A 1 300 ? 11.366 -8.319 6.201 1.00 88.81 300 GLY A N 1
ATOM 2271 C CA . GLY A 1 300 ? 12.765 -8.699 6.345 1.00 88.81 300 GLY A CA 1
ATOM 2272 C C . GLY A 1 300 ? 13.742 -7.573 6.703 1.00 88.81 300 GLY A C 1
ATOM 2273 O O . GLY A 1 300 ? 14.919 -7.847 6.963 1.00 88.81 300 GLY A O 1
ATOM 2274 N N . VAL A 1 301 ? 13.269 -6.331 6.761 1.00 84.00 301 VAL A N 1
ATOM 2275 C CA . VAL A 1 301 ? 14.031 -5.157 7.209 1.00 84.00 301 VAL A CA 1
ATOM 2276 C C . VAL A 1 301 ? 14.063 -5.097 8.742 1.00 84.00 301 VAL A C 1
ATOM 2278 O O . VAL A 1 301 ? 13.151 -5.579 9.413 1.00 84.00 301 VAL A O 1
ATOM 2281 N N . LEU A 1 302 ? 15.155 -4.575 9.313 1.00 82.38 302 LEU A N 1
ATOM 2282 C CA . LEU A 1 302 ? 15.394 -4.469 10.762 1.00 82.38 302 LEU A CA 1
ATOM 2283 C C . LEU A 1 302 ? 15.260 -5.811 11.510 1.00 82.38 302 LEU A C 1
ATOM 2285 O O . LEU A 1 302 ? 14.877 -5.874 12.676 1.00 82.38 302 LEU A O 1
ATOM 2289 N N . GLY A 1 303 ? 15.558 -6.920 10.825 1.00 78.44 303 GLY A N 1
ATOM 2290 C CA . GLY A 1 303 ? 15.415 -8.268 11.377 1.00 78.44 303 GLY A CA 1
ATOM 2291 C C . GLY A 1 303 ? 13.961 -8.711 11.590 1.00 78.44 303 GLY A C 1
ATOM 2292 O O . GLY A 1 303 ? 13.736 -9.736 12.234 1.00 78.44 303 GLY A O 1
ATOM 2293 N N . GLY A 1 304 ? 12.977 -7.987 11.066 1.00 88.00 304 GLY A N 1
ATOM 2294 C CA . GLY A 1 304 ? 11.554 -8.285 11.180 1.00 88.00 304 GLY A CA 1
ATOM 2295 C C . GLY A 1 304 ? 10.811 -7.613 10.037 1.00 88.00 304 GLY A C 1
ATOM 2296 O O . GLY A 1 304 ? 10.973 -8.017 8.891 1.00 88.00 304 GLY A O 1
ATOM 2297 N N . THR A 1 305 ? 10.008 -6.606 10.350 1.00 90.50 305 THR A N 1
ATOM 2298 C CA . THR A 1 305 ? 9.358 -5.733 9.367 1.00 90.50 305 THR A CA 1
ATOM 2299 C C . THR A 1 305 ? 9.731 -4.282 9.623 1.00 90.50 305 THR A C 1
ATOM 2301 O O . THR A 1 305 ? 9.955 -3.904 10.773 1.00 90.50 305 THR A O 1
ATOM 2304 N N . GLY A 1 306 ? 9.739 -3.472 8.568 1.00 89.94 306 GLY A N 1
ATOM 2305 C CA . GLY A 1 306 ? 9.887 -2.018 8.648 1.00 89.94 306 GLY A CA 1
ATOM 2306 C C . GLY A 1 306 ? 8.725 -1.293 7.975 1.00 89.94 306 GLY A C 1
ATOM 2307 O O . GLY A 1 306 ? 8.019 -1.871 7.151 1.00 89.94 306 GLY A O 1
ATOM 2308 N N . HIS A 1 307 ? 8.523 -0.027 8.308 1.00 94.75 307 HIS A N 1
ATOM 2309 C CA . HIS A 1 307 ? 7.607 0.870 7.618 1.00 94.75 307 HIS A CA 1
ATOM 2310 C C . HIS A 1 307 ? 8.367 1.612 6.520 1.00 94.75 307 HIS A C 1
ATOM 2312 O O . HIS A 1 307 ? 9.344 2.302 6.791 1.00 94.75 307 HIS A O 1
ATOM 2318 N N . ALA A 1 308 ? 7.925 1.478 5.272 1.00 96.19 308 ALA A N 1
ATOM 2319 C CA . ALA A 1 308 ? 8.569 2.125 4.135 1.00 96.19 308 ALA A CA 1
ATOM 2320 C C . ALA A 1 308 ? 8.663 3.647 4.332 1.00 96.19 308 ALA A C 1
ATOM 2322 O O . ALA A 1 308 ? 7.655 4.284 4.645 1.00 96.19 308 ALA A O 1
ATOM 2323 N N . HIS A 1 309 ? 9.858 4.210 4.103 1.00 95.69 309 HIS A N 1
ATOM 2324 C CA . HIS A 1 309 ? 10.153 5.651 4.167 1.00 95.69 309 HIS A CA 1
ATOM 2325 C C . HIS A 1 309 ? 9.905 6.301 5.524 1.00 95.69 309 HIS A C 1
ATOM 2327 O O . HIS A 1 309 ? 9.618 7.496 5.595 1.00 95.69 309 HIS A O 1
ATOM 2333 N N . ARG A 1 310 ? 10.008 5.539 6.614 1.00 92.94 310 ARG A N 1
ATOM 2334 C CA . ARG A 1 310 ? 9.860 6.100 7.955 1.00 92.94 310 ARG A CA 1
ATOM 2335 C C . ARG A 1 310 ? 10.834 7.267 8.171 1.00 92.94 310 ARG A C 1
ATOM 2337 O O . ARG A 1 310 ? 12.006 7.180 7.813 1.00 92.94 310 ARG A O 1
ATOM 2344 N N . PHE A 1 311 ? 10.325 8.349 8.754 1.00 94.00 311 PHE A N 1
ATOM 2345 C CA . PHE A 1 311 ? 10.984 9.640 8.982 1.00 94.00 311 PHE A CA 1
ATOM 2346 C C . PHE A 1 311 ? 11.310 10.462 7.728 1.00 94.00 311 PHE A C 1
ATOM 2348 O O . PHE A 1 311 ? 11.875 11.550 7.843 1.00 94.00 311 PHE A O 1
ATOM 2355 N N . ALA A 1 312 ? 10.929 10.008 6.531 1.00 93.56 312 ALA A N 1
ATOM 2356 C CA . ALA A 1 312 ? 11.058 10.833 5.338 1.00 93.56 312 ALA A CA 1
ATOM 2357 C C . ALA A 1 312 ? 10.141 12.072 5.424 1.00 93.56 312 ALA A C 1
ATOM 2359 O O . ALA A 1 312 ? 9.074 12.013 6.044 1.00 93.56 312 ALA A O 1
ATOM 2360 N N . PRO A 1 313 ? 10.500 13.194 4.775 1.00 95.94 313 PRO A N 1
ATOM 2361 C CA . PRO A 1 313 ? 9.601 14.336 4.650 1.00 95.94 313 PRO A CA 1
ATOM 2362 C C . PRO A 1 313 ? 8.299 13.955 3.932 1.00 95.94 313 PRO A C 1
ATOM 2364 O O . PRO A 1 313 ? 8.341 13.243 2.930 1.00 95.94 313 PRO A O 1
ATOM 2367 N N . ARG A 1 314 ? 7.157 14.490 4.386 1.00 93.56 314 ARG A N 1
ATOM 2368 C CA . ARG A 1 314 ? 5.813 14.251 3.814 1.00 93.56 314 ARG A CA 1
ATOM 2369 C C . ARG A 1 314 ? 5.745 14.310 2.288 1.00 93.56 314 ARG A C 1
ATOM 2371 O O . ARG A 1 314 ? 5.147 13.439 1.658 1.00 93.56 314 ARG A O 1
ATOM 2378 N N . ASP A 1 315 ? 6.338 15.356 1.717 1.00 92.06 315 ASP A N 1
ATOM 2379 C CA . ASP A 1 315 ? 6.246 15.676 0.289 1.00 92.06 315 ASP A CA 1
ATOM 2380 C C . ASP A 1 315 ? 7.431 15.119 -0.516 1.00 92.06 315 ASP A C 1
ATOM 2382 O O . ASP A 1 315 ? 7.593 15.430 -1.698 1.00 92.06 315 ASP A O 1
ATOM 2386 N N . ALA A 1 316 ? 8.284 14.294 0.105 1.00 92.12 316 ALA A N 1
ATOM 2387 C CA . ALA A 1 316 ? 9.338 13.616 -0.628 1.00 92.12 316 ALA A CA 1
ATOM 2388 C C . ALA A 1 316 ? 8.725 12.659 -1.672 1.00 92.12 316 ALA A C 1
ATOM 2390 O O . ALA A 1 316 ? 7.653 12.090 -1.469 1.00 92.12 316 ALA A O 1
ATOM 2391 N N . PRO A 1 317 ? 9.407 12.419 -2.801 1.00 90.25 317 PRO A N 1
ATOM 2392 C CA . PRO A 1 317 ? 8.960 11.410 -3.756 1.00 90.25 317 PRO A CA 1
ATOM 2393 C C . PRO A 1 317 ? 9.105 9.980 -3.209 1.00 90.25 317 PRO A C 1
ATOM 2395 O O . PRO A 1 317 ? 8.408 9.064 -3.649 1.00 90.25 317 PRO A O 1
ATOM 2398 N N . GLY A 1 318 ? 10.019 9.771 -2.260 1.00 92.69 318 GLY A N 1
ATOM 2399 C CA . GLY A 1 318 ? 10.483 8.440 -1.883 1.00 92.69 318 GLY A CA 1
ATOM 2400 C C . GLY A 1 318 ? 11.305 7.788 -2.999 1.00 92.69 318 GLY A C 1
ATOM 2401 O O . GLY A 1 318 ? 11.741 8.436 -3.957 1.00 92.69 318 GLY A O 1
ATOM 2402 N N . TYR A 1 319 ? 11.514 6.482 -2.879 1.00 93.44 319 TYR A N 1
ATOM 2403 C CA . TYR A 1 319 ? 12.314 5.702 -3.819 1.00 93.44 319 TYR A CA 1
ATOM 2404 C C . TYR A 1 319 ? 11.586 5.585 -5.162 1.00 93.44 319 TYR A C 1
ATOM 2406 O O . TYR A 1 319 ? 10.558 4.922 -5.262 1.00 93.44 319 TYR A O 1
ATOM 2414 N N . PHE A 1 320 ? 12.085 6.274 -6.192 1.00 92.12 320 PHE A N 1
ATOM 2415 C CA . PHE A 1 320 ? 11.485 6.295 -7.534 1.00 92.12 320 PHE A CA 1
ATOM 2416 C C . PHE A 1 320 ? 9.991 6.663 -7.545 1.00 92.12 320 PHE A C 1
ATOM 2418 O O . PHE A 1 320 ? 9.188 6.084 -8.274 1.00 92.12 320 PHE A O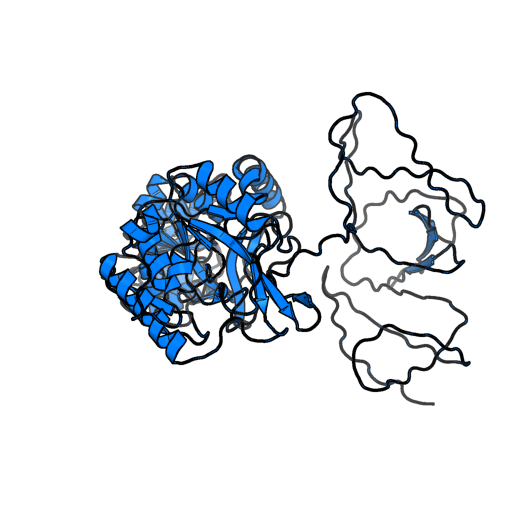 1
ATOM 2425 N N . ALA A 1 321 ? 9.618 7.661 -6.738 1.00 93.62 321 ALA A N 1
ATOM 2426 C CA . ALA A 1 321 ? 8.245 8.149 -6.588 1.00 93.62 321 ALA A CA 1
ATOM 2427 C C . ALA A 1 321 ? 7.264 7.162 -5.922 1.00 93.62 321 ALA A C 1
ATOM 2429 O O . ALA A 1 321 ? 6.070 7.450 -5.850 1.00 93.62 321 ALA A O 1
ATOM 2430 N N . ASN A 1 322 ? 7.739 6.021 -5.406 1.00 94.94 322 ASN A N 1
ATOM 2431 C CA . ASN A 1 322 ? 6.882 4.976 -4.841 1.00 94.94 322 ASN A CA 1
ATOM 2432 C C . ASN A 1 322 ? 6.138 5.401 -3.554 1.00 94.94 322 ASN A C 1
ATOM 2434 O O . ASN A 1 322 ? 5.235 4.693 -3.114 1.00 94.94 322 ASN A O 1
ATOM 2438 N N . MET A 1 323 ? 6.482 6.544 -2.951 1.00 95.56 323 MET A N 1
ATOM 2439 C CA . MET A 1 323 ? 5.750 7.109 -1.814 1.00 95.56 323 MET A CA 1
ATOM 2440 C C . MET A 1 323 ? 4.578 8.002 -2.248 1.00 95.56 323 MET A C 1
ATOM 2442 O O . MET A 1 323 ? 3.669 8.252 -1.464 1.00 95.56 323 MET A O 1
ATOM 2446 N N . ALA A 1 324 ? 4.576 8.477 -3.494 1.00 95.44 324 ALA A N 1
ATOM 2447 C CA . ALA A 1 324 ? 3.575 9.413 -4.010 1.00 95.44 324 ALA A CA 1
ATOM 2448 C C . ALA A 1 324 ? 2.457 8.739 -4.824 1.00 95.44 324 ALA A C 1
ATOM 2450 O O . ALA A 1 324 ? 1.469 9.378 -5.198 1.00 95.44 324 ALA A O 1
ATOM 2451 N N . VAL A 1 325 ? 2.594 7.445 -5.111 1.00 96.88 325 VAL A N 1
ATOM 2452 C CA . VAL A 1 325 ? 1.671 6.700 -5.971 1.00 96.88 325 VAL A CA 1
ATOM 2453 C C . VAL A 1 325 ? 1.044 5.505 -5.273 1.00 96.88 325 VAL A C 1
ATOM 2455 O O . VAL A 1 325 ? 1.617 4.944 -4.339 1.00 96.88 325 VAL A O 1
ATOM 2458 N N . VAL A 1 326 ? -0.139 5.112 -5.751 1.00 97.75 326 VAL A N 1
ATOM 2459 C CA . VAL A 1 326 ? -0.737 3.832 -5.367 1.00 97.75 326 VAL A CA 1
ATOM 2460 C C . VAL A 1 326 ? 0.145 2.719 -5.913 1.00 97.75 326 VAL A C 1
ATOM 2462 O O . VAL A 1 326 ? 0.559 2.756 -7.071 1.00 97.75 326 VAL A O 1
ATOM 2465 N N . ARG A 1 327 ? 0.454 1.740 -5.069 1.00 98.12 327 ARG A N 1
ATOM 2466 C CA . ARG A 1 327 ? 1.275 0.593 -5.453 1.00 98.12 327 ARG A CA 1
ATOM 2467 C C . ARG A 1 327 ? 0.990 -0.605 -4.578 1.00 98.12 327 ARG A C 1
ATOM 2469 O O . ARG A 1 327 ? 0.530 -0.473 -3.443 1.00 98.12 327 ARG A O 1
ATOM 2476 N N . GLU A 1 328 ? 1.348 -1.763 -5.096 1.00 98.50 328 GLU A N 1
ATOM 2477 C CA . GLU A 1 328 ? 1.403 -2.983 -4.324 1.00 98.50 328 GLU A CA 1
ATOM 2478 C C . GLU A 1 328 ? 2.507 -2.919 -3.250 1.00 98.50 328 GLU A C 1
ATOM 2480 O O . GLU A 1 328 ? 3.599 -2.369 -3.445 1.00 98.50 328 GLU A O 1
ATOM 2485 N N . VAL A 1 329 ? 2.186 -3.471 -2.082 1.00 98.69 329 VAL A N 1
ATOM 2486 C CA . VAL A 1 329 ? 3.077 -3.654 -0.930 1.00 98.69 329 VAL A CA 1
ATOM 2487 C C . VAL A 1 329 ? 2.820 -5.023 -0.317 1.00 98.69 329 VAL A C 1
ATOM 2489 O O . VAL A 1 329 ? 1.747 -5.600 -0.481 1.00 98.69 329 VAL A O 1
ATOM 2492 N N . SER A 1 330 ? 3.795 -5.553 0.421 1.00 98.31 330 SER A N 1
ATOM 2493 C CA . SER A 1 330 ? 3.645 -6.873 1.040 1.00 98.31 330 SER A CA 1
ATOM 2494 C C . SER A 1 330 ? 2.682 -6.861 2.223 1.00 98.31 330 SER A C 1
ATOM 2496 O O . SER A 1 330 ? 2.020 -7.864 2.479 1.00 98.31 330 SER A O 1
ATOM 2498 N N . ALA A 1 331 ? 2.582 -5.743 2.937 1.00 98.69 331 ALA A N 1
ATOM 2499 C CA . ALA A 1 331 ? 1.576 -5.536 3.967 1.00 98.69 331 ALA A CA 1
ATOM 2500 C C . ALA A 1 331 ? 1.342 -4.040 4.213 1.00 98.69 331 ALA A C 1
ATOM 2502 O O . ALA A 1 331 ? 2.125 -3.186 3.791 1.00 98.69 331 ALA A O 1
ATOM 2503 N N . VAL A 1 332 ? 0.263 -3.737 4.925 1.00 98.75 332 VAL A N 1
ATOM 2504 C CA . VAL A 1 332 ? -0.063 -2.412 5.462 1.00 98.75 332 VAL A CA 1
ATOM 2505 C C . VAL A 1 332 ? -0.427 -2.553 6.933 1.00 98.75 332 VAL A C 1
ATOM 2507 O O . VAL A 1 332 ? -0.787 -3.645 7.370 1.00 98.75 332 VAL A O 1
ATOM 2510 N N . THR A 1 333 ? -0.294 -1.478 7.707 1.00 97.50 333 THR A N 1
ATOM 2511 C CA . THR A 1 333 ? -0.529 -1.562 9.152 1.00 97.50 333 THR A CA 1
ATOM 2512 C C . THR A 1 333 ? -2.011 -1.519 9.520 1.00 97.50 333 THR A C 1
ATOM 2514 O O . THR A 1 333 ? -2.785 -0.785 8.908 1.00 97.50 333 THR A O 1
ATOM 2517 N N . GLY A 1 334 ? -2.390 -2.235 10.582 1.00 95.38 334 GLY A N 1
ATOM 2518 C CA . GLY A 1 334 ? -3.731 -2.193 11.174 1.00 95.38 334 GLY A CA 1
ATOM 2519 C C . GLY A 1 334 ? -4.132 -0.828 11.749 1.00 95.38 334 GLY A C 1
ATOM 2520 O O . GLY A 1 334 ? -5.307 -0.623 12.034 1.00 95.38 334 GLY A O 1
ATOM 2521 N N . ALA A 1 335 ? -3.200 0.127 11.872 1.00 96.00 335 ALA A N 1
ATOM 2522 C CA . ALA A 1 335 ? -3.526 1.475 12.334 1.00 96.00 335 ALA A CA 1
ATOM 2523 C C . ALA A 1 335 ? -4.509 2.211 11.408 1.00 96.00 335 ALA A C 1
ATOM 2525 O O . ALA A 1 335 ? -5.320 2.989 11.901 1.00 96.00 335 ALA A O 1
ATOM 2526 N N . CYS A 1 336 ? -4.469 1.943 10.097 1.00 98.44 336 CYS A N 1
ATOM 2527 C CA . CYS A 1 336 ? -5.534 2.302 9.162 1.00 98.44 336 CYS A CA 1
ATOM 2528 C C . CYS A 1 336 ? -5.511 1.353 7.952 1.00 98.44 336 CYS A C 1
ATOM 2530 O O . CYS A 1 336 ? -4.705 1.530 7.032 1.00 98.44 336 CYS A O 1
ATOM 2532 N N . LEU A 1 337 ? -6.382 0.339 7.973 1.00 98.75 337 LEU A N 1
ATOM 2533 C CA . LEU A 1 337 ? -6.466 -0.716 6.957 1.00 98.75 337 LEU A CA 1
ATOM 2534 C C . LEU A 1 337 ? -7.916 -0.921 6.522 1.00 98.75 337 LEU A C 1
ATOM 2536 O O . LEU A 1 337 ? -8.740 -1.366 7.317 1.00 98.75 337 LEU A O 1
ATOM 2540 N N . ALA A 1 338 ? -8.213 -0.676 5.246 1.00 98.56 338 ALA A N 1
ATOM 2541 C CA . ALA A 1 338 ? -9.511 -0.956 4.640 1.00 98.56 338 ALA A CA 1
ATOM 2542 C C . ALA A 1 338 ? -9.519 -2.303 3.903 1.00 98.56 338 ALA A C 1
ATOM 2544 O O . ALA A 1 338 ? -8.585 -2.642 3.177 1.00 98.56 338 ALA A O 1
ATOM 2545 N N . THR A 1 339 ? -10.597 -3.069 4.052 1.00 98.62 339 THR A N 1
ATOM 2546 C CA . THR A 1 339 ? -10.822 -4.345 3.362 1.00 98.62 339 THR A CA 1
ATOM 2547 C C . THR A 1 339 ? -12.319 -4.583 3.161 1.00 98.62 339 THR A C 1
ATOM 2549 O O . THR A 1 339 ? -13.144 -4.132 3.956 1.00 98.62 339 THR A O 1
ATOM 2552 N N . ARG A 1 340 ? -12.710 -5.295 2.099 1.00 97.94 340 ARG A N 1
ATOM 2553 C CA . ARG A 1 340 ? -14.113 -5.706 1.934 1.00 97.94 340 ARG A CA 1
ATOM 2554 C C . ARG A 1 340 ? -14.484 -6.695 3.034 1.00 97.94 340 ARG A C 1
ATOM 2556 O O . ARG A 1 340 ? -13.716 -7.617 3.310 1.00 97.94 340 ARG A O 1
ATOM 2563 N N . ARG A 1 341 ? -15.686 -6.561 3.597 1.00 97.56 341 ARG A N 1
ATOM 2564 C CA . ARG A 1 341 ? -16.218 -7.480 4.615 1.00 97.56 341 ARG A CA 1
ATOM 2565 C C . ARG A 1 341 ? -16.084 -8.938 4.188 1.00 97.56 341 ARG A C 1
ATOM 2567 O O . ARG A 1 341 ? -15.497 -9.729 4.914 1.00 97.56 341 ARG A O 1
ATOM 2574 N N . GLU A 1 342 ? -16.555 -9.265 2.985 1.00 96.88 342 GLU A N 1
ATOM 2575 C CA . GLU A 1 342 ? -16.501 -10.631 2.444 1.00 96.88 342 GLU A CA 1
ATOM 2576 C C . GLU A 1 342 ? -15.069 -11.190 2.402 1.00 96.88 342 GLU A C 1
ATOM 2578 O O . GLU A 1 342 ? -14.854 -12.386 2.580 1.00 96.88 342 GLU A O 1
ATOM 2583 N N . THR A 1 343 ? -14.077 -10.327 2.162 1.00 98.00 343 THR A N 1
ATOM 2584 C CA . THR A 1 343 ? -12.667 -10.705 2.077 1.00 98.00 343 THR A CA 1
ATOM 2585 C C . THR A 1 343 ? -12.098 -10.933 3.470 1.00 98.00 343 THR A C 1
ATOM 2587 O O . THR A 1 343 ? -11.421 -11.938 3.681 1.00 98.00 343 THR A O 1
ATOM 2590 N N . PHE A 1 344 ? -12.415 -10.059 4.428 1.00 98.62 344 PHE A N 1
ATOM 2591 C CA . PHE A 1 344 ? -12.035 -10.234 5.829 1.00 98.62 344 PHE A CA 1
ATOM 2592 C C . PHE A 1 344 ? -12.618 -11.527 6.415 1.00 98.62 344 PHE A C 1
ATOM 2594 O O . PHE A 1 344 ? -11.890 -12.326 7.002 1.00 98.62 344 PHE A O 1
ATOM 2601 N N . GLU A 1 345 ? -13.910 -11.772 6.193 1.00 97.94 345 GLU A N 1
ATOM 2602 C CA . GLU A 1 345 ? -14.618 -12.964 6.669 1.00 97.94 345 GLU A CA 1
ATOM 2603 C C . GLU A 1 345 ? -14.083 -14.241 6.012 1.00 97.94 345 GLU A C 1
ATOM 2605 O O . GLU A 1 345 ? -13.764 -15.202 6.711 1.00 97.94 345 GLU A O 1
ATOM 2610 N N . ARG A 1 346 ? -13.886 -14.246 4.685 1.00 97.50 346 ARG A N 1
ATOM 2611 C CA . ARG A 1 346 ? -13.312 -15.393 3.959 1.00 97.50 346 ARG A CA 1
ATOM 2612 C C . ARG A 1 346 ? -11.881 -15.707 4.392 1.00 97.50 346 ARG A C 1
ATOM 2614 O O . ARG A 1 346 ? -11.482 -16.868 4.386 1.00 97.50 346 ARG A O 1
ATOM 2621 N N . ALA A 1 347 ? -11.103 -14.694 4.762 1.00 97.75 347 ALA A N 1
ATOM 2622 C CA . ALA A 1 347 ? -9.768 -14.890 5.312 1.00 97.75 347 ALA A CA 1
ATOM 2623 C C . ALA A 1 347 ? -9.783 -15.412 6.759 1.00 97.75 347 ALA A C 1
ATOM 2625 O O . ALA A 1 347 ? -8.743 -15.866 7.229 1.00 97.75 347 ALA A O 1
ATOM 2626 N N . GLY A 1 348 ? -10.926 -15.382 7.454 1.00 97.94 348 GLY A N 1
ATOM 2627 C CA . GLY A 1 348 ? -11.047 -15.764 8.863 1.00 97.94 348 GLY A CA 1
ATOM 2628 C C . GLY A 1 348 ? -10.651 -14.654 9.843 1.00 97.94 348 GLY A C 1
ATOM 2629 O O . GLY A 1 348 ? -10.307 -14.951 10.982 1.00 97.94 348 GLY A O 1
ATOM 2630 N N . GLY A 1 349 ? -10.665 -13.391 9.405 1.00 98.38 349 GLY A N 1
ATOM 2631 C CA . GLY A 1 349 ? -10.285 -12.233 10.215 1.00 98.38 349 GLY A CA 1
ATOM 2632 C C . GLY A 1 349 ? -8.799 -12.176 10.583 1.00 98.38 349 GLY A C 1
ATOM 2633 O O . GLY A 1 349 ? -7.945 -12.776 9.916 1.00 98.38 349 GLY A O 1
ATOM 2634 N N . LEU A 1 350 ? -8.476 -11.417 11.632 1.00 98.62 350 LEU A N 1
ATOM 2635 C CA . LEU A 1 350 ? -7.124 -11.355 12.195 1.00 98.62 350 LEU A CA 1
ATOM 2636 C C . LEU A 1 350 ? -6.848 -12.595 13.056 1.00 98.62 350 LEU A C 1
ATOM 2638 O O . LEU A 1 350 ? -7.728 -13.061 13.780 1.00 98.62 350 LEU A O 1
ATOM 2642 N N . ASP A 1 351 ? -5.618 -13.113 13.009 1.00 97.69 351 ASP A N 1
ATOM 2643 C CA . ASP A 1 351 ? -5.220 -14.265 13.825 1.00 97.69 351 ASP A CA 1
ATOM 2644 C C . ASP A 1 351 ? -5.089 -13.847 15.301 1.00 97.69 351 ASP A C 1
ATOM 2646 O O . ASP A 1 351 ? -4.254 -13.013 15.671 1.00 97.69 351 ASP A O 1
ATOM 2650 N N . GLU A 1 352 ? -5.929 -14.417 16.165 1.00 96.25 352 GLU A N 1
ATOM 2651 C CA . GLU A 1 352 ? -5.948 -14.125 17.602 1.00 96.25 352 GLU A CA 1
ATOM 2652 C C . GLU A 1 352 ? -4.730 -14.682 18.351 1.00 96.25 352 GLU A C 1
ATOM 2654 O O . GLU A 1 352 ? -4.474 -14.265 19.484 1.00 96.25 352 GLU A O 1
ATOM 2659 N N . ALA A 1 353 ? -3.927 -15.546 17.718 1.00 94.44 353 ALA A N 1
ATOM 2660 C CA . ALA A 1 353 ? -2.610 -15.933 18.222 1.00 94.44 353 ALA A CA 1
ATOM 2661 C C . ALA A 1 353 ? -1.570 -14.798 18.117 1.00 94.44 353 ALA A C 1
ATOM 2663 O O . ALA A 1 353 ? -0.498 -14.895 18.720 1.00 94.44 353 ALA A O 1
ATOM 2664 N N . LEU A 1 354 ? -1.883 -13.711 17.399 1.00 94.25 354 LEU A N 1
ATOM 2665 C CA . LEU A 1 354 ? -1.040 -12.525 17.217 1.00 94.25 354 LEU A CA 1
ATOM 2666 C C . LEU A 1 354 ? -1.642 -11.291 17.925 1.00 94.25 354 LEU A C 1
ATOM 2668 O O . LEU A 1 354 ? -2.048 -10.327 17.281 1.00 94.25 354 LEU A O 1
ATOM 2672 N N . PRO A 1 355 ? -1.684 -11.257 19.270 1.00 90.88 355 PRO A N 1
ATOM 2673 C CA . PRO A 1 355 ? -2.487 -10.289 20.023 1.00 90.88 355 PRO A CA 1
ATOM 2674 C C . PRO A 1 355 ? -2.021 -8.831 19.935 1.00 90.88 355 PRO A C 1
ATOM 2676 O O . PRO A 1 355 ? -2.765 -7.942 20.339 1.00 90.88 355 PRO A O 1
ATOM 2679 N N . VAL A 1 356 ? -0.784 -8.576 19.500 1.00 85.56 356 VAL A N 1
ATOM 2680 C CA . VAL A 1 356 ? -0.170 -7.235 19.534 1.00 85.56 356 VAL A CA 1
ATOM 2681 C C . VAL A 1 356 ? 0.579 -6.930 18.243 1.00 85.56 356 VAL A C 1
ATOM 2683 O O . VAL A 1 356 ? 0.317 -5.913 17.616 1.00 85.56 356 VAL A O 1
ATOM 2686 N N . ALA A 1 357 ? 1.506 -7.801 17.843 1.00 87.69 357 ALA A N 1
ATOM 2687 C CA . ALA A 1 357 ? 2.385 -7.573 16.700 1.00 87.69 357 ALA A CA 1
ATOM 2688 C C . ALA A 1 357 ? 2.091 -8.555 15.561 1.00 87.69 357 ALA A C 1
ATOM 2690 O O . ALA A 1 357 ? 1.721 -9.700 15.818 1.00 87.69 357 ALA A O 1
ATOM 2691 N N . TYR A 1 358 ? 2.335 -8.112 14.326 1.00 93.88 358 TYR A N 1
ATOM 2692 C CA . TYR A 1 358 ? 2.237 -8.888 13.083 1.00 93.88 358 TYR A CA 1
ATOM 2693 C C . TYR A 1 358 ? 0.842 -9.392 12.683 1.00 93.88 358 TYR A C 1
ATOM 2695 O O . TYR A 1 358 ? 0.742 -10.073 11.666 1.00 93.88 358 TYR A O 1
ATOM 2703 N N . ASN A 1 359 ? -0.229 -9.081 13.419 1.00 96.62 359 ASN A N 1
ATOM 2704 C CA . ASN A 1 359 ? -1.587 -9.498 13.036 1.00 96.62 359 ASN A CA 1
ATOM 2705 C C . ASN A 1 359 ? -2.011 -8.954 11.663 1.00 96.62 359 ASN A C 1
ATOM 2707 O O . ASN A 1 359 ? -2.586 -9.683 10.857 1.00 96.62 359 ASN A O 1
ATOM 2711 N N . ASP A 1 360 ? -1.671 -7.701 11.386 1.00 97.38 360 ASP A N 1
ATOM 2712 C CA . ASP A 1 360 ? -1.887 -7.000 10.126 1.00 97.38 360 ASP A CA 1
ATOM 2713 C C . ASP A 1 360 ? -1.024 -7.569 8.990 1.00 97.38 360 ASP A C 1
ATOM 2715 O O . ASP A 1 360 ? -1.524 -7.819 7.891 1.00 97.38 360 ASP A O 1
ATOM 2719 N N . VAL A 1 361 ? 0.251 -7.853 9.268 1.00 98.12 361 VAL A N 1
ATOM 2720 C CA . VAL A 1 361 ? 1.184 -8.470 8.315 1.00 98.12 361 VAL A CA 1
ATOM 2721 C C . VAL A 1 361 ? 0.746 -9.885 7.942 1.00 98.12 361 VAL A C 1
ATOM 2723 O O . VAL A 1 361 ? 0.693 -10.212 6.758 1.00 98.12 361 VAL A O 1
ATOM 2726 N N . ASP A 1 362 ? 0.407 -10.721 8.925 1.00 98.56 362 ASP A N 1
ATOM 2727 C CA . ASP A 1 362 ? -0.111 -12.071 8.693 1.00 98.56 362 ASP A CA 1
ATOM 2728 C C . ASP A 1 362 ? -1.398 -12.043 7.864 1.00 98.56 362 ASP A C 1
ATOM 2730 O O . ASP A 1 362 ? -1.515 -12.776 6.881 1.00 98.56 362 ASP A O 1
ATOM 2734 N N . PHE A 1 363 ? -2.334 -11.153 8.208 1.00 98.81 363 PHE A N 1
ATOM 2735 C CA . PHE A 1 363 ? -3.566 -10.971 7.449 1.00 98.81 363 PHE A CA 1
ATOM 2736 C C . PHE A 1 363 ? -3.275 -10.605 5.989 1.00 98.81 363 PHE A C 1
ATOM 2738 O O . PHE A 1 363 ? -3.737 -11.296 5.084 1.00 98.81 363 PHE A O 1
ATOM 2745 N N . CYS A 1 364 ? -2.436 -9.595 5.743 1.00 98.81 364 CYS A N 1
ATOM 2746 C CA . CYS A 1 364 ? -2.035 -9.185 4.394 1.00 98.81 364 CYS A CA 1
ATOM 2747 C C . CYS A 1 364 ? -1.372 -10.31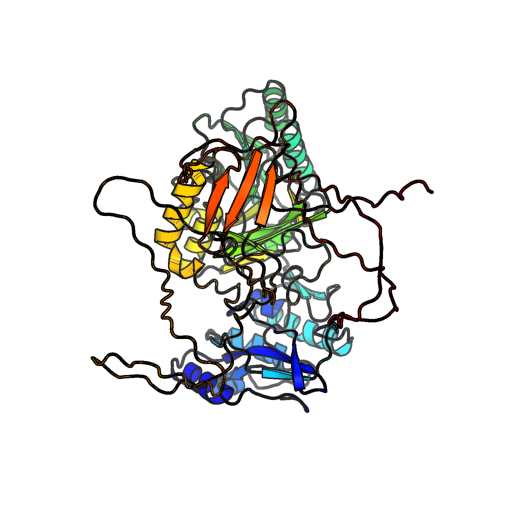8 3.592 1.00 98.81 364 CYS A C 1
ATOM 2749 O O . CYS A 1 364 ? -1.602 -10.442 2.386 1.00 98.81 364 CYS A O 1
ATOM 2751 N N . LEU A 1 365 ? -0.558 -11.152 4.243 1.00 98.62 365 LEU A N 1
ATOM 2752 C CA . LEU A 1 365 ? 0.090 -12.299 3.607 1.00 98.62 365 LEU A CA 1
ATOM 2753 C C . LEU A 1 365 ? -0.904 -13.422 3.282 1.00 98.62 365 LEU A C 1
ATOM 2755 O O . LEU A 1 365 ? -0.848 -13.968 2.181 1.00 98.62 365 LEU A O 1
ATOM 2759 N N . ARG A 1 366 ? -1.871 -13.710 4.163 1.00 98.56 366 ARG A N 1
ATOM 2760 C CA . ARG A 1 366 ? -2.967 -14.656 3.871 1.00 98.56 366 ARG A CA 1
ATOM 2761 C C . ARG A 1 366 ? -3.843 -14.199 2.710 1.00 98.56 366 ARG A C 1
ATOM 2763 O O . ARG A 1 366 ? -4.285 -15.030 1.923 1.00 98.56 366 ARG A O 1
ATOM 2770 N N . LEU A 1 367 ? -4.092 -12.896 2.573 1.00 98.62 367 LEU A N 1
ATOM 2771 C CA . LEU A 1 367 ? -4.822 -12.367 1.416 1.00 98.62 367 LEU A CA 1
ATOM 2772 C C . LEU A 1 367 ? -4.054 -12.611 0.109 1.00 98.62 367 LEU A C 1
ATOM 2774 O O . LEU A 1 367 ? -4.653 -13.008 -0.890 1.00 98.62 367 LEU A O 1
ATOM 2778 N N . GLN A 1 368 ? -2.730 -12.454 0.126 1.00 97.88 368 GLN A N 1
ATOM 2779 C CA . GLN A 1 368 ? -1.884 -12.747 -1.034 1.00 97.88 368 GLN A CA 1
ATOM 2780 C C . GLN A 1 368 ? -1.837 -14.236 -1.386 1.00 97.88 368 GLN A C 1
ATOM 2782 O O . GLN A 1 368 ? -1.828 -14.563 -2.570 1.00 97.88 368 GLN A O 1
ATOM 2787 N N . GLU A 1 369 ? -1.883 -15.148 -0.406 1.00 96.62 369 GLU A N 1
ATOM 2788 C CA . GLU A 1 369 ? -2.045 -16.590 -0.680 1.00 96.62 369 GLU A CA 1
ATOM 2789 C C . GLU A 1 369 ? -3.349 -16.896 -1.443 1.00 96.62 369 GLU A C 1
ATOM 2791 O O . GLU A 1 369 ? -3.405 -17.865 -2.198 1.00 96.62 369 GLU A O 1
ATOM 2796 N N . GLN A 1 370 ? -4.380 -16.054 -1.302 1.00 96.75 370 GLN A N 1
ATOM 2797 C CA . GLN A 1 370 ? -5.637 -16.144 -2.060 1.00 96.75 370 GLN A CA 1
ATOM 2798 C C . GLN A 1 370 ? -5.582 -15.429 -3.421 1.00 96.75 370 GLN A C 1
ATOM 2800 O O . GLN A 1 370 ? -6.610 -15.290 -4.081 1.00 96.75 370 GLN A O 1
ATOM 2805 N N . GLY A 1 371 ? -4.411 -14.944 -3.842 1.00 95.81 371 GLY A N 1
ATOM 2806 C CA . GLY A 1 371 ? -4.235 -14.207 -5.094 1.00 95.81 371 GLY A CA 1
ATOM 2807 C C . GLY A 1 371 ? -4.698 -12.747 -5.041 1.00 95.81 371 GLY A C 1
ATOM 2808 O O . GLY A 1 371 ? -4.821 -12.119 -6.091 1.00 95.81 371 GLY A O 1
ATOM 2809 N N . LEU A 1 372 ? -4.959 -12.194 -3.849 1.00 98.19 372 LEU A N 1
ATOM 2810 C CA . LEU A 1 372 ? -5.351 -10.793 -3.686 1.00 98.19 372 LEU A CA 1
ATOM 2811 C C . LEU A 1 372 ? -4.135 -9.884 -3.489 1.00 98.19 372 LEU A C 1
ATOM 2813 O O . LEU A 1 372 ? -3.164 -10.230 -2.819 1.00 98.19 372 LEU A O 1
ATOM 2817 N N . ARG A 1 373 ? -4.217 -8.671 -4.028 1.00 98.25 373 ARG A N 1
ATOM 2818 C CA . ARG A 1 373 ? -3.202 -7.622 -3.895 1.00 98.25 373 ARG A CA 1
ATOM 2819 C C . ARG A 1 373 ? -3.420 -6.812 -2.618 1.00 98.25 373 ARG A C 1
ATOM 2821 O O . ARG A 1 373 ? -4.557 -6.573 -2.213 1.00 98.25 373 ARG A O 1
ATOM 2828 N N . VAL A 1 374 ? -2.337 -6.339 -2.011 1.00 98.81 374 VAL A N 1
ATOM 2829 C CA . VAL A 1 374 ? -2.382 -5.371 -0.907 1.00 98.81 374 VAL A CA 1
ATOM 2830 C C . VAL A 1 374 ? -1.799 -4.061 -1.407 1.00 98.81 374 VAL A C 1
ATOM 2832 O O . VAL A 1 374 ? -0.708 -4.053 -1.975 1.00 98.81 374 VAL A O 1
ATOM 2835 N N . LEU A 1 375 ? -2.539 -2.968 -1.233 1.00 98.81 375 LEU A N 1
ATOM 2836 C CA . LEU A 1 375 ? -2.185 -1.669 -1.792 1.00 98.81 375 LEU A CA 1
ATOM 2837 C C . LEU A 1 375 ? -1.854 -0.651 -0.706 1.00 98.81 375 LEU A C 1
ATOM 2839 O O . LEU A 1 375 ? -2.524 -0.559 0.319 1.00 98.81 375 LEU A O 1
ATOM 2843 N N . TYR A 1 376 ? -0.853 0.170 -0.978 1.00 98.75 376 TYR A N 1
ATOM 2844 C CA . TYR A 1 376 ? -0.630 1.429 -0.285 1.00 98.75 376 TYR A CA 1
ATOM 2845 C C . TYR A 1 376 ? -1.317 2.561 -1.059 1.00 98.75 376 TYR A C 1
ATOM 2847 O O . TYR A 1 376 ? -1.126 2.671 -2.270 1.00 98.75 376 TYR A O 1
ATOM 2855 N N . ALA A 1 377 ? -2.105 3.397 -0.374 1.00 97.69 377 ALA A N 1
ATOM 2856 C CA . ALA A 1 377 ? -2.827 4.523 -0.961 1.00 97.69 377 ALA A CA 1
ATOM 2857 C C . ALA A 1 377 ? -2.356 5.863 -0.353 1.00 97.69 377 ALA A C 1
ATOM 2859 O O . ALA A 1 377 ? -2.826 6.253 0.718 1.00 97.69 377 ALA A O 1
ATOM 2860 N N . PRO A 1 378 ? -1.475 6.623 -1.033 1.00 97.06 378 PRO A N 1
ATOM 2861 C CA . PRO A 1 378 ? -0.881 7.844 -0.475 1.00 97.06 378 PRO A CA 1
ATOM 2862 C C . PRO A 1 378 ? -1.867 9.011 -0.325 1.00 97.06 378 PRO A C 1
ATOM 2864 O O . PRO A 1 378 ? -1.576 9.965 0.389 1.00 97.06 378 PRO A O 1
ATOM 2867 N N . TYR A 1 379 ? -3.024 8.953 -0.995 1.00 95.31 379 TYR A N 1
ATOM 2868 C CA . TYR A 1 379 ? -4.062 9.993 -0.917 1.00 95.31 379 TYR A CA 1
ATOM 2869 C C . TYR A 1 379 ? -5.003 9.810 0.278 1.00 95.31 379 TYR A C 1
ATOM 2871 O O . TYR A 1 379 ? -5.753 10.727 0.601 1.00 95.31 379 TYR A O 1
ATOM 2879 N N . ALA A 1 380 ? -4.970 8.642 0.924 1.00 96.81 380 ALA A N 1
ATOM 2880 C CA . ALA A 1 380 ? -5.556 8.450 2.238 1.00 96.81 380 ALA A CA 1
ATOM 2881 C C . ALA A 1 380 ? -4.490 8.823 3.268 1.00 96.81 380 ALA A C 1
ATOM 2883 O O . ALA A 1 380 ? -3.667 7.990 3.618 1.00 96.81 380 ALA A O 1
ATOM 2884 N N . GLU A 1 381 ? -4.443 10.086 3.687 1.00 97.44 381 GLU A N 1
ATOM 2885 C CA . GLU A 1 381 ? -3.434 10.589 4.624 1.00 97.44 381 GLU A CA 1
ATOM 2886 C C . GLU A 1 381 ? -4.055 10.902 5.984 1.00 97.44 381 GLU A C 1
ATOM 2888 O O . GLU A 1 381 ? -5.053 11.618 6.066 1.00 97.44 381 GLU A O 1
ATOM 2893 N N . LEU A 1 382 ? -3.439 10.387 7.047 1.00 98.25 382 LEU A N 1
ATOM 2894 C CA . LEU A 1 382 ? -3.871 10.577 8.430 1.00 98.25 382 LEU A CA 1
ATOM 2895 C C . LEU A 1 382 ? -2.658 10.851 9.330 1.00 98.25 382 LEU A C 1
ATOM 2897 O O . LEU A 1 382 ? -1.541 10.417 9.034 1.00 98.25 382 LEU A O 1
ATOM 2901 N N . LEU A 1 383 ? -2.877 11.539 10.451 1.00 97.94 383 LEU A N 1
ATOM 2902 C CA . LEU A 1 383 ? -1.889 11.619 11.528 1.00 97.94 383 LEU A CA 1
ATOM 2903 C C . LEU A 1 383 ? -2.070 10.430 12.470 1.00 97.94 383 LEU A C 1
ATOM 2905 O O . LEU A 1 383 ? -3.197 10.042 12.765 1.00 97.94 383 LEU A O 1
ATOM 2909 N N . HIS A 1 384 ? -0.979 9.880 12.987 1.00 96.12 384 HIS A N 1
ATOM 2910 C CA . HIS A 1 384 ? -1.019 8.838 14.010 1.00 96.12 384 HIS A CA 1
ATOM 2911 C C . HIS A 1 384 ? -0.109 9.233 15.174 1.00 96.12 384 HIS A C 1
ATOM 2913 O O . HIS A 1 384 ? 1.113 9.309 15.027 1.00 96.12 384 HIS A O 1
ATOM 2919 N N . HIS A 1 385 ? -0.710 9.477 16.342 1.00 88.56 385 HIS A N 1
ATOM 2920 C CA . HIS A 1 385 ? -0.057 10.004 17.554 1.00 88.56 385 HIS A CA 1
ATOM 2921 C C . HIS A 1 385 ? 0.746 8.938 18.331 1.00 88.56 385 HIS A C 1
ATOM 2923 O O . HIS A 1 385 ? 0.841 8.993 19.554 1.00 88.56 385 HIS A O 1
ATOM 2929 N N . GLU A 1 386 ? 1.314 7.965 17.611 1.00 68.38 386 GLU A N 1
ATOM 2930 C CA . GLU A 1 386 ? 1.962 6.746 18.107 1.00 68.38 386 GLU A CA 1
ATOM 2931 C C . GLU A 1 386 ? 2.841 6.986 19.355 1.00 68.38 386 GLU A C 1
ATOM 2933 O O . GLU A 1 386 ? 3.855 7.679 19.297 1.00 68.38 386 GLU A O 1
ATOM 2938 N N . GLY A 1 387 ? 2.467 6.379 20.490 1.00 51.72 387 GLY A N 1
ATOM 2939 C CA . GLY A 1 387 ? 3.209 6.515 21.756 1.00 51.72 387 GLY A CA 1
ATOM 2940 C C . GLY A 1 387 ? 2.417 6.227 23.038 1.00 51.72 387 GLY A C 1
ATOM 2941 O O . GLY A 1 387 ? 3.019 6.076 24.098 1.00 51.72 387 GLY A O 1
ATOM 2942 N N . ALA A 1 388 ? 1.089 6.093 22.961 1.00 39.50 388 ALA A N 1
ATOM 2943 C CA . ALA A 1 388 ? 0.232 5.953 24.144 1.00 39.50 388 ALA A CA 1
ATOM 2944 C C . ALA A 1 388 ? -0.093 4.499 24.564 1.00 39.50 388 ALA A C 1
ATOM 2946 O O . ALA A 1 388 ? -0.602 4.297 25.664 1.00 39.50 388 ALA A O 1
ATOM 2947 N N . SER A 1 389 ? 0.183 3.477 23.735 1.00 37.62 389 SER A N 1
ATOM 2948 C CA . SER A 1 389 ? -0.434 2.142 23.912 1.00 37.62 389 SER A CA 1
ATOM 2949 C C . SER A 1 389 ? 0.487 0.911 23.834 1.00 37.62 389 SER A C 1
ATOM 2951 O O . SER A 1 389 ? 0.013 -0.212 24.030 1.00 37.62 389 SER A O 1
ATOM 2953 N N . ARG A 1 390 ? 1.803 1.038 23.595 1.00 43.66 390 ARG A N 1
ATOM 2954 C CA . ARG A 1 390 ? 2.666 -0.156 23.449 1.00 43.66 390 ARG A CA 1
ATOM 2955 C C . ARG A 1 390 ? 3.191 -0.682 24.788 1.00 43.66 390 ARG A C 1
ATOM 2957 O O . ARG A 1 390 ? 4.128 -0.143 25.369 1.00 43.66 390 ARG A O 1
ATOM 2964 N N . GLY A 1 391 ? 2.626 -1.810 25.222 1.00 35.44 391 GLY A N 1
ATOM 2965 C CA . GLY A 1 391 ? 3.129 -2.647 26.312 1.00 35.44 391 GLY A CA 1
ATOM 2966 C C . GLY A 1 391 ? 3.623 -4.033 25.854 1.00 35.44 391 GLY A C 1
ATOM 2967 O O . GLY A 1 391 ? 3.016 -4.664 24.996 1.00 35.44 391 GLY A O 1
ATOM 2968 N N . ARG A 1 392 ? 4.668 -4.514 26.549 1.00 41.66 392 ARG A N 1
ATOM 2969 C CA . ARG A 1 392 ? 5.241 -5.885 26.647 1.00 41.66 392 ARG A CA 1
ATOM 2970 C C . ARG A 1 392 ? 6.078 -6.428 25.470 1.00 41.66 392 ARG A C 1
ATOM 2972 O O . ARG A 1 392 ? 5.565 -6.871 24.451 1.00 41.66 392 ARG A O 1
ATOM 2979 N N . VAL A 1 393 ? 7.389 -6.516 25.724 1.00 49.22 393 VAL A N 1
ATOM 2980 C CA . VAL A 1 393 ? 8.456 -7.053 24.852 1.00 49.22 393 VAL A CA 1
ATOM 2981 C C . VAL A 1 393 ? 8.284 -8.548 24.523 1.00 49.22 393 VAL A C 1
ATOM 2983 O O . VAL A 1 393 ? 8.582 -8.962 23.406 1.00 49.22 393 VAL A O 1
ATOM 2986 N N . ASP A 1 394 ? 7.753 -9.358 25.445 1.00 44.69 394 ASP A N 1
ATOM 2987 C CA . ASP A 1 394 ? 7.699 -10.824 25.284 1.00 44.69 394 ASP A CA 1
ATOM 2988 C C . ASP A 1 394 ? 6.758 -11.284 24.157 1.00 44.69 394 ASP A C 1
ATOM 2990 O O . ASP A 1 394 ? 7.102 -12.173 23.375 1.00 44.69 394 ASP A O 1
ATOM 2994 N N . ALA A 1 395 ? 5.600 -10.631 24.006 1.00 57.09 395 ALA A N 1
ATOM 2995 C CA . ALA A 1 395 ? 4.632 -10.956 22.954 1.00 57.09 395 ALA A CA 1
ATOM 2996 C C . ALA A 1 395 ? 5.208 -10.726 21.544 1.00 57.09 395 ALA A C 1
ATOM 2998 O O . ALA A 1 395 ? 4.837 -11.417 20.597 1.00 57.09 395 ALA A O 1
ATOM 2999 N N . ALA A 1 396 ? 6.152 -9.790 21.403 1.00 69.06 396 ALA A N 1
ATOM 3000 C CA . ALA A 1 396 ? 6.813 -9.520 20.132 1.00 69.06 396 ALA A CA 1
ATOM 3001 C C . ALA A 1 396 ? 7.776 -10.648 19.720 1.00 69.06 396 ALA A C 1
ATOM 3003 O O . ALA A 1 396 ? 7.922 -10.921 18.527 1.00 69.06 396 ALA A O 1
ATOM 3004 N N . VAL A 1 397 ? 8.407 -11.337 20.680 1.00 74.25 397 VAL A N 1
ATOM 3005 C CA . VAL A 1 397 ? 9.334 -12.449 20.404 1.00 74.25 397 VAL A CA 1
ATOM 3006 C C . VAL A 1 397 ? 8.576 -13.677 19.902 1.00 74.25 397 VAL A C 1
ATOM 3008 O O . VAL A 1 397 ? 8.953 -14.258 18.881 1.00 74.25 397 VAL A O 1
ATOM 3011 N N . GLU A 1 398 ? 7.494 -14.057 20.585 1.00 79.44 398 GLU A N 1
ATOM 3012 C CA . GLU A 1 398 ? 6.654 -15.192 20.187 1.00 79.44 398 GLU A CA 1
ATOM 3013 C C . GLU A 1 398 ? 5.992 -14.952 18.827 1.00 79.44 398 GLU A C 1
ATOM 3015 O O . GLU A 1 398 ? 6.063 -15.820 17.951 1.00 79.44 398 GLU A O 1
ATOM 3020 N N . ALA A 1 399 ? 5.436 -13.753 18.617 1.00 85.25 399 ALA A N 1
ATOM 3021 C CA . ALA A 1 399 ? 4.850 -13.354 17.341 1.00 85.25 399 ALA A CA 1
ATOM 3022 C C . ALA A 1 399 ? 5.889 -13.399 16.212 1.00 85.25 399 ALA A C 1
ATOM 3024 O O . ALA A 1 399 ? 5.641 -13.982 15.159 1.00 85.25 399 ALA A O 1
ATOM 3025 N N . ARG A 1 400 ? 7.108 -12.891 16.440 1.00 85.06 400 ARG A N 1
ATOM 3026 C CA . ARG A 1 400 ? 8.189 -12.987 15.449 1.00 85.06 400 ARG A CA 1
ATOM 3027 C C . ARG A 1 400 ? 8.543 -14.440 15.133 1.00 85.06 400 ARG A C 1
ATOM 3029 O O . ARG A 1 400 ? 8.738 -14.780 13.969 1.00 85.06 400 ARG A O 1
ATOM 3036 N N . ALA A 1 401 ? 8.625 -15.311 16.139 1.00 88.38 401 ALA A N 1
ATOM 3037 C CA . ALA A 1 401 ? 8.903 -16.727 15.918 1.00 88.38 401 ALA A CA 1
ATOM 3038 C C . ALA A 1 401 ? 7.784 -17.413 15.115 1.00 88.38 401 ALA A C 1
ATOM 3040 O O . ALA A 1 401 ? 8.083 -18.230 14.245 1.00 88.38 401 ALA A O 1
ATOM 3041 N N . TYR A 1 402 ? 6.516 -17.070 15.368 1.00 92.06 402 TYR A N 1
ATOM 3042 C CA . TYR A 1 402 ? 5.383 -17.501 14.542 1.00 92.06 402 TYR A CA 1
ATOM 3043 C C . TYR A 1 402 ? 5.557 -17.055 13.087 1.00 92.06 402 TYR A C 1
ATOM 3045 O O . TYR A 1 402 ? 5.543 -17.899 12.189 1.00 92.06 402 TYR A O 1
ATOM 3053 N N . MET A 1 403 ? 5.828 -15.765 12.865 1.00 93.88 403 MET A N 1
ATOM 3054 C CA . MET A 1 403 ? 5.996 -15.212 11.521 1.00 93.88 403 MET A CA 1
ATOM 3055 C C . MET A 1 403 ? 7.156 -15.857 10.769 1.00 93.88 403 MET A C 1
ATOM 3057 O O . MET A 1 403 ? 7.002 -16.194 9.605 1.00 93.88 403 MET A O 1
ATOM 3061 N N . MET A 1 404 ? 8.297 -16.099 11.418 1.00 92.31 404 MET A N 1
ATOM 3062 C CA . MET A 1 404 ? 9.429 -16.757 10.753 1.00 92.31 404 MET A CA 1
ATOM 3063 C C . MET A 1 404 ? 9.115 -18.210 10.383 1.00 92.31 404 MET A C 1
ATOM 3065 O O . MET A 1 404 ? 9.542 -18.671 9.328 1.00 92.31 404 MET A O 1
ATOM 3069 N N . ARG A 1 405 ? 8.355 -18.934 11.219 1.00 95.00 405 ARG A N 1
ATOM 3070 C CA . ARG A 1 405 ? 7.952 -20.318 10.917 1.00 95.00 405 ARG A CA 1
ATOM 3071 C C . ARG A 1 405 ? 6.974 -20.396 9.749 1.00 95.00 405 ARG A C 1
ATOM 3073 O O . ARG A 1 405 ? 7.113 -21.292 8.926 1.00 95.00 405 ARG A O 1
ATOM 3080 N N . ARG A 1 406 ? 5.985 -19.498 9.696 1.00 95.69 406 ARG A N 1
ATOM 3081 C CA . ARG A 1 406 ? 4.939 -19.517 8.663 1.00 95.69 406 ARG A CA 1
ATOM 3082 C C . ARG A 1 406 ? 5.375 -18.826 7.369 1.00 95.69 406 ARG A C 1
ATOM 3084 O O . ARG A 1 406 ? 5.115 -19.332 6.286 1.00 95.69 406 ARG A O 1
ATOM 3091 N N . TRP A 1 407 ? 6.060 -17.692 7.487 1.00 96.69 407 TRP A N 1
ATOM 3092 C CA . TRP A 1 407 ? 6.299 -16.741 6.400 1.00 96.69 407 TRP A CA 1
ATOM 3093 C C . TRP A 1 407 ? 7.780 -16.487 6.100 1.00 96.69 407 TRP A C 1
ATOM 3095 O O . TRP A 1 407 ? 8.090 -15.556 5.361 1.00 96.69 407 TRP A O 1
ATOM 3105 N N . GLY A 1 408 ? 8.709 -17.287 6.638 1.00 94.56 408 GLY A N 1
ATOM 3106 C CA . GLY A 1 408 ? 10.157 -17.051 6.521 1.00 94.56 408 GLY A CA 1
ATOM 3107 C C . GLY A 1 408 ? 10.638 -16.749 5.095 1.00 94.56 408 GLY A C 1
ATOM 3108 O O . GLY A 1 408 ? 11.330 -15.757 4.884 1.00 94.56 408 GLY A O 1
ATOM 3109 N N . ALA A 1 409 ? 10.167 -17.505 4.097 1.00 93.44 409 ALA A N 1
ATOM 3110 C CA . ALA A 1 409 ? 10.515 -17.281 2.689 1.00 93.44 409 ALA A CA 1
ATOM 3111 C C . ALA A 1 409 ? 10.103 -15.887 2.167 1.00 93.44 409 ALA A C 1
ATOM 3113 O O . ALA A 1 409 ? 10.825 -15.276 1.380 1.00 93.44 409 ALA A O 1
ATOM 3114 N N . ARG A 1 410 ? 8.970 -15.342 2.635 1.00 94.06 410 ARG A N 1
ATOM 3115 C CA . ARG A 1 410 ? 8.501 -13.988 2.280 1.00 94.06 410 ARG A CA 1
ATOM 3116 C C . ARG A 1 410 ? 9.346 -12.894 2.932 1.00 94.06 410 ARG A C 1
ATOM 3118 O O . ARG A 1 410 ? 9.470 -11.812 2.378 1.00 94.06 410 ARG A O 1
ATOM 3125 N N . PHE A 1 411 ? 9.944 -13.168 4.090 1.00 92.44 411 PHE A N 1
ATOM 3126 C CA . PHE A 1 411 ? 10.873 -12.244 4.748 1.00 92.44 411 PHE A CA 1
ATOM 3127 C C . PHE A 1 411 ? 12.268 -12.284 4.120 1.00 92.44 411 PHE A C 1
ATOM 3129 O O . PHE A 1 411 ? 12.982 -11.281 4.149 1.00 92.44 411 PHE A O 1
ATOM 3136 N N . GLU A 1 412 ? 12.678 -13.418 3.556 1.00 90.00 412 GLU A N 1
ATOM 3137 C CA . GLU A 1 412 ? 13.900 -13.510 2.752 1.00 90.00 412 GLU A CA 1
ATOM 3138 C C . GLU A 1 412 ? 13.745 -12.750 1.435 1.00 90.00 412 GLU A C 1
ATOM 3140 O O . GLU A 1 412 ? 14.644 -12.010 1.041 1.00 90.00 412 GLU A O 1
ATOM 3145 N N . THR A 1 413 ? 12.588 -12.900 0.786 1.00 90.88 413 THR A N 1
ATOM 3146 C CA . THR A 1 413 ? 12.285 -12.291 -0.509 1.00 90.88 413 THR A CA 1
ATOM 3147 C C . THR A 1 413 ? 10.909 -11.626 -0.497 1.00 90.88 413 THR A C 1
ATOM 3149 O O . THR A 1 413 ? 9.884 -12.272 -0.733 1.00 90.88 413 THR A O 1
ATOM 3152 N N . ASP A 1 414 ? 10.904 -10.314 -0.270 1.00 96.31 414 ASP A N 1
ATOM 3153 C CA . ASP A 1 414 ? 9.729 -9.461 -0.435 1.00 96.31 414 ASP A CA 1
ATOM 3154 C C . ASP A 1 414 ? 9.603 -9.063 -1.922 1.00 96.31 414 ASP A C 1
ATOM 3156 O O . ASP A 1 414 ? 10.532 -8.467 -2.469 1.00 96.31 414 ASP A O 1
ATOM 3160 N N . PRO A 1 415 ? 8.494 -9.373 -2.617 1.00 95.69 415 PRO A N 1
ATOM 3161 C CA . PRO A 1 415 ? 8.343 -9.040 -4.034 1.00 95.69 415 PRO A CA 1
ATOM 3162 C C . PRO A 1 415 ? 8.288 -7.532 -4.294 1.00 95.69 415 PRO A C 1
ATOM 3164 O O . PRO A 1 415 ? 8.575 -7.101 -5.404 1.00 95.69 415 PRO A O 1
ATOM 3167 N N . TYR A 1 416 ? 7.949 -6.714 -3.297 1.00 97.25 416 TYR A N 1
ATOM 3168 C CA . TYR A 1 416 ? 7.827 -5.263 -3.447 1.00 97.25 416 TYR A CA 1
ATOM 3169 C C . TYR A 1 416 ? 8.981 -4.497 -2.782 1.00 97.25 416 TYR A C 1
ATOM 3171 O O . TYR A 1 416 ? 8.957 -3.263 -2.725 1.00 97.25 416 TYR A O 1
ATOM 3179 N N . TYR A 1 417 ? 10.002 -5.217 -2.300 1.00 96.38 417 TYR A N 1
ATOM 3180 C CA . TYR A 1 417 ? 11.232 -4.652 -1.758 1.00 96.38 417 TYR A CA 1
ATOM 3181 C C . TYR A 1 417 ? 12.452 -5.446 -2.227 1.00 96.38 417 TYR A C 1
ATOM 3183 O O . TYR A 1 417 ? 12.716 -6.561 -1.778 1.00 96.38 417 TYR A O 1
ATOM 3191 N N . HIS A 1 418 ? 13.206 -4.852 -3.148 1.00 94.88 418 HIS A N 1
ATOM 3192 C CA . HIS A 1 418 ? 14.302 -5.529 -3.823 1.00 94.88 418 HIS A CA 1
ATOM 3193 C C . HIS A 1 418 ? 15.407 -5.986 -2.840 1.00 94.88 418 HIS A C 1
ATOM 3195 O O . HIS A 1 418 ? 15.851 -5.191 -2.012 1.00 94.88 418 HIS A O 1
ATOM 3201 N N . PRO A 1 419 ? 15.932 -7.226 -2.939 1.00 92.12 419 PRO A N 1
ATOM 3202 C CA . PRO A 1 419 ? 16.946 -7.756 -2.015 1.00 92.12 419 PRO A CA 1
ATOM 3203 C C . PRO A 1 419 ? 18.300 -7.034 -2.081 1.00 92.12 419 PRO A C 1
ATOM 3205 O O . PRO A 1 419 ? 19.103 -7.142 -1.159 1.00 92.12 419 PRO A O 1
ATOM 3208 N N . GLY A 1 420 ? 18.559 -6.302 -3.166 1.00 92.19 420 GLY A N 1
ATOM 3209 C CA . GLY A 1 420 ? 19.711 -5.407 -3.304 1.00 92.19 420 GLY A CA 1
ATOM 3210 C C . GLY A 1 420 ? 19.563 -4.064 -2.576 1.00 92.19 420 GLY A C 1
ATOM 3211 O O . GLY A 1 420 ? 20.471 -3.242 -2.656 1.00 92.19 420 GLY A O 1
ATOM 3212 N N . LEU A 1 421 ? 18.443 -3.816 -1.893 1.00 93.62 421 LEU A N 1
ATOM 3213 C CA . LEU A 1 421 ? 18.258 -2.675 -0.996 1.00 93.62 421 LEU A CA 1
ATOM 3214 C C . LEU A 1 421 ? 18.667 -3.046 0.437 1.00 93.62 421 LEU A C 1
ATOM 3216 O O . LEU A 1 421 ? 18.695 -4.216 0.825 1.00 93.62 421 LEU A O 1
ATOM 3220 N N . THR A 1 422 ? 19.017 -2.033 1.222 1.00 90.75 422 THR A N 1
ATOM 3221 C CA . THR A 1 422 ? 19.414 -2.158 2.627 1.00 90.75 422 THR A CA 1
ATOM 3222 C C . THR A 1 422 ? 18.386 -2.925 3.456 1.00 90.75 422 THR A C 1
ATOM 3224 O O . THR A 1 422 ? 17.183 -2.798 3.288 1.00 90.75 422 THR A O 1
ATOM 3227 N N . ARG A 1 423 ? 18.854 -3.728 4.411 1.00 88.06 423 ARG A N 1
ATOM 3228 C CA . ARG A 1 423 ? 17.972 -4.410 5.377 1.00 88.06 423 ARG A CA 1
ATOM 3229 C C . ARG A 1 423 ? 18.098 -3.848 6.786 1.00 88.06 423 ARG A C 1
ATOM 3231 O O . ARG A 1 423 ? 17.463 -4.354 7.708 1.00 88.06 423 ARG A O 1
ATOM 3238 N N . THR A 1 424 ? 18.922 -2.819 6.958 1.00 85.94 424 THR A N 1
ATOM 3239 C CA . THR A 1 424 ? 19.237 -2.199 8.251 1.00 85.94 424 THR A CA 1
ATOM 3240 C C . THR A 1 424 ? 18.566 -0.842 8.440 1.00 85.94 424 THR A C 1
ATOM 3242 O O . THR A 1 424 ? 18.696 -0.260 9.510 1.00 85.94 424 THR A O 1
ATOM 3245 N N . SER A 1 425 ? 17.863 -0.340 7.426 1.00 85.62 425 SER A N 1
ATOM 3246 C CA . SER A 1 425 ? 17.141 0.934 7.445 1.00 85.62 425 SER A CA 1
ATOM 3247 C C . SER A 1 425 ? 15.892 0.863 6.563 1.00 85.62 425 SER A C 1
ATOM 3249 O O . SER A 1 425 ? 15.721 -0.057 5.765 1.00 85.62 425 SER A O 1
ATOM 3251 N N . GLU A 1 426 ? 15.005 1.839 6.732 1.00 88.88 426 GLU A N 1
ATOM 3252 C CA . GLU A 1 426 ? 13.704 1.942 6.055 1.00 88.88 426 GLU A CA 1
ATOM 3253 C C . GLU A 1 426 ? 13.719 2.943 4.877 1.00 88.88 426 GLU A C 1
ATOM 3255 O O . GLU A 1 426 ? 12.677 3.265 4.305 1.00 88.88 426 GLU A O 1
ATOM 3260 N N . ASP A 1 427 ? 14.905 3.427 4.500 1.00 87.81 427 ASP A N 1
ATOM 3261 C CA . ASP A 1 427 ? 15.149 4.541 3.572 1.00 87.81 427 ASP A CA 1
ATOM 3262 C C . ASP A 1 427 ? 15.361 4.122 2.107 1.00 87.81 427 ASP A C 1
ATOM 3264 O O . ASP A 1 427 ? 15.598 4.973 1.252 1.00 87.81 427 ASP A O 1
ATOM 3268 N N . TYR A 1 428 ? 15.273 2.820 1.802 1.00 92.81 428 TYR A N 1
ATOM 3269 C CA . TYR A 1 428 ? 15.511 2.269 0.458 1.00 92.81 428 TYR A CA 1
ATOM 3270 C C . TYR A 1 428 ? 16.912 2.595 -0.102 1.00 92.81 428 TYR A C 1
ATOM 3272 O O . TYR A 1 428 ? 17.106 2.632 -1.320 1.00 92.81 428 TYR A O 1
ATOM 3280 N N . ALA A 1 429 ? 17.917 2.814 0.751 1.00 88.81 429 ALA A N 1
ATOM 3281 C CA . ALA A 1 429 ? 19.288 2.916 0.267 1.00 88.81 429 ALA A CA 1
ATOM 3282 C C . ALA A 1 429 ? 19.718 1.587 -0.393 1.00 88.81 429 ALA A C 1
ATOM 3284 O O . ALA A 1 429 ? 19.357 0.513 0.102 1.00 88.81 429 ALA A O 1
ATOM 3285 N N . PRO A 1 430 ? 20.501 1.604 -1.488 1.00 86.31 430 PRO A N 1
ATOM 3286 C CA . PRO A 1 430 ? 21.131 0.391 -1.997 1.00 86.31 430 PRO A CA 1
ATOM 3287 C C . PRO A 1 430 ? 21.932 -0.293 -0.887 1.00 86.31 430 PRO A C 1
ATOM 3289 O O . PRO A 1 430 ? 22.616 0.372 -0.105 1.00 86.31 430 PRO A O 1
ATOM 3292 N N . ALA A 1 431 ? 21.852 -1.619 -0.803 1.00 81.94 431 ALA A N 1
ATOM 3293 C CA . ALA A 1 431 ? 22.651 -2.367 0.151 1.00 81.94 431 ALA A CA 1
ATOM 3294 C C . ALA A 1 431 ? 24.134 -2.096 -0.124 1.00 81.94 431 ALA A C 1
ATOM 3296 O O . ALA A 1 431 ? 24.586 -2.148 -1.271 1.00 81.94 431 ALA A O 1
ATOM 3297 N N . LEU A 1 432 ? 24.905 -1.839 0.934 1.00 64.06 432 LEU A N 1
ATOM 3298 C CA . LEU A 1 432 ? 26.357 -1.851 0.831 1.00 64.06 432 LEU A CA 1
ATOM 3299 C C . LEU A 1 432 ? 26.765 -3.265 0.423 1.00 64.06 432 LEU A C 1
ATOM 3301 O O . LEU A 1 432 ? 26.753 -4.186 1.239 1.00 64.06 432 LEU A O 1
ATOM 3305 N N . VAL A 1 433 ? 27.097 -3.443 -0.855 1.00 44.88 433 VAL A N 1
ATOM 3306 C CA . VAL A 1 433 ? 27.755 -4.656 -1.326 1.00 44.88 433 VAL A CA 1
ATOM 3307 C C . VAL A 1 433 ? 29.062 -4.728 -0.535 1.00 44.88 433 VAL A C 1
ATOM 3309 O O . VAL A 1 433 ? 29.870 -3.799 -0.646 1.00 44.88 433 VAL A O 1
ATOM 3312 N N . PRO A 1 434 ? 29.309 -5.767 0.287 1.00 32.91 434 PRO A N 1
ATOM 3313 C CA . PRO A 1 434 ? 30.656 -5.994 0.780 1.00 32.91 434 PRO A CA 1
ATOM 3314 C C . PRO A 1 434 ? 31.515 -6.087 -0.473 1.00 32.91 434 PRO A C 1
ATOM 3316 O O . PRO A 1 434 ? 31.205 -6.897 -1.344 1.00 32.91 434 PRO A O 1
ATOM 3319 N N . THR A 1 435 ? 32.516 -5.224 -0.616 1.00 27.36 435 THR A N 1
ATOM 3320 C CA . THR A 1 435 ? 33.394 -5.174 -1.785 1.00 27.36 435 THR A CA 1
ATOM 3321 C C . THR A 1 435 ? 34.174 -6.483 -1.914 1.00 27.36 435 THR A C 1
ATOM 3323 O O . THR A 1 435 ? 35.349 -6.582 -1.581 1.00 27.36 435 THR A O 1
ATOM 3326 N N . PHE A 1 436 ? 33.523 -7.524 -2.421 1.00 28.30 436 PHE A N 1
ATOM 3327 C CA . PHE A 1 436 ? 34.188 -8.669 -3.000 1.00 28.30 436 PHE A CA 1
ATOM 3328 C C . PHE A 1 436 ? 34.620 -8.221 -4.384 1.00 28.30 436 PHE A C 1
ATOM 3330 O O . PHE A 1 436 ? 33.808 -8.091 -5.300 1.00 28.30 436 PHE A O 1
ATOM 3337 N N . SER A 1 437 ? 35.907 -7.900 -4.506 1.00 25.67 437 SER A N 1
ATOM 3338 C CA . SER A 1 437 ? 36.509 -7.631 -5.800 1.00 25.67 437 SER A CA 1
ATOM 3339 C C . SER A 1 437 ? 36.207 -8.796 -6.743 1.00 25.67 437 SER A C 1
ATOM 3341 O O . SER A 1 437 ? 36.292 -9.974 -6.387 1.00 25.67 437 SER A O 1
ATOM 3343 N N . SER A 1 438 ? 35.791 -8.438 -7.948 1.00 24.95 438 SER A N 1
ATOM 3344 C CA . SER A 1 438 ? 35.463 -9.342 -9.034 1.00 24.95 438 SER A CA 1
ATOM 3345 C C . SER A 1 438 ? 36.571 -10.375 -9.263 1.00 24.95 438 SER A C 1
ATOM 3347 O O . SER A 1 438 ? 37.662 -10.070 -9.745 1.00 24.95 438 SER A O 1
ATOM 3349 N N . ARG A 1 439 ? 36.266 -11.647 -8.996 1.00 23.36 439 ARG A N 1
ATOM 3350 C CA . ARG A 1 439 ? 36.878 -12.762 -9.720 1.00 23.36 439 ARG A CA 1
ATOM 3351 C C . ARG A 1 439 ? 35.768 -13.653 -10.275 1.00 23.36 439 ARG A C 1
ATOM 3353 O O . ARG A 1 439 ? 34.848 -13.988 -9.532 1.00 23.36 439 ARG A O 1
ATOM 3360 N N . PRO A 1 440 ? 35.815 -13.998 -11.573 1.00 24.25 440 PRO A N 1
ATOM 3361 C CA . PRO A 1 440 ? 34.765 -14.766 -12.223 1.00 24.25 440 PRO A CA 1
ATOM 3362 C C . PRO A 1 440 ? 34.636 -16.153 -11.591 1.00 24.25 440 PRO A C 1
ATOM 3364 O O . PRO A 1 440 ? 35.632 -16.806 -11.273 1.00 24.25 440 PRO A O 1
ATOM 3367 N N . ALA A 1 441 ? 33.390 -16.596 -11.441 1.00 26.67 441 ALA A N 1
ATOM 3368 C CA . ALA A 1 441 ? 33.039 -17.937 -11.014 1.00 26.67 441 ALA A CA 1
ATOM 3369 C C . ALA A 1 441 ? 33.452 -18.959 -12.087 1.00 26.67 441 ALA A C 1
ATOM 3371 O O . ALA A 1 441 ? 32.706 -19.264 -13.012 1.00 26.67 441 ALA A O 1
ATOM 3372 N N . ALA A 1 442 ? 34.657 -19.499 -11.947 1.00 25.53 442 ALA A N 1
ATOM 3373 C CA . ALA A 1 442 ? 35.003 -20.826 -12.431 1.00 25.53 442 ALA A CA 1
ATOM 3374 C C . ALA A 1 442 ? 35.357 -21.676 -11.203 1.00 25.53 442 ALA A C 1
ATOM 3376 O O . ALA A 1 442 ? 35.896 -21.147 -10.235 1.00 25.53 442 ALA A O 1
ATOM 3377 N N . PHE A 1 443 ? 35.077 -22.978 -11.274 1.00 25.67 443 PHE A N 1
ATOM 3378 C CA . PHE A 1 443 ? 35.274 -24.016 -10.246 1.00 25.67 443 PHE A CA 1
ATOM 3379 C C . PHE A 1 443 ? 34.074 -24.317 -9.340 1.00 25.67 443 PHE A C 1
ATOM 3381 O O . PHE A 1 443 ? 34.110 -24.191 -8.119 1.00 25.67 443 PHE A O 1
ATOM 3388 N N . ALA A 1 444 ? 33.040 -24.875 -9.970 1.00 24.98 444 ALA A N 1
ATOM 3389 C CA . ALA A 1 444 ? 32.282 -25.958 -9.362 1.00 24.98 444 ALA A CA 1
ATOM 3390 C C . ALA A 1 444 ? 33.070 -27.283 -9.480 1.00 24.98 444 ALA A C 1
ATOM 3392 O O . ALA A 1 444 ? 33.690 -27.567 -10.504 1.00 24.98 444 ALA A O 1
ATOM 3393 N N . SER A 1 445 ? 32.966 -28.105 -8.434 1.00 27.97 445 SER A N 1
ATOM 3394 C CA . SER A 1 445 ? 33.474 -29.478 -8.267 1.00 27.97 445 SER A CA 1
ATOM 3395 C C . SER A 1 445 ? 34.968 -29.651 -7.949 1.00 27.97 445 SER A C 1
ATOM 3397 O O . SER A 1 445 ? 35.838 -29.544 -8.801 1.00 27.97 445 SER A O 1
ATOM 3399 N N . LEU A 1 446 ? 35.243 -30.014 -6.692 1.00 25.06 446 LEU A N 1
ATOM 3400 C CA . LEU A 1 446 ? 36.325 -30.919 -6.294 1.00 25.06 446 LEU A CA 1
ATOM 3401 C C . LEU A 1 446 ? 35.938 -31.520 -4.934 1.00 25.06 446 LEU A C 1
ATOM 3403 O O . LEU A 1 446 ? 36.158 -30.939 -3.873 1.00 25.06 446 LEU A O 1
ATOM 3407 N N . GLN A 1 447 ? 35.296 -32.687 -4.976 1.00 27.31 447 GLN A N 1
ATOM 3408 C CA . GLN A 1 447 ? 35.082 -33.521 -3.799 1.00 27.31 447 GLN A CA 1
ATOM 3409 C C . GLN A 1 447 ? 36.440 -33.989 -3.243 1.00 27.31 447 GLN A C 1
ATOM 3411 O O . GLN A 1 447 ? 37.283 -34.508 -3.973 1.00 27.31 447 GLN A O 1
ATOM 3416 N N . GLY A 1 448 ? 36.634 -33.859 -1.928 1.00 29.00 448 GLY A N 1
ATOM 3417 C CA . GLY A 1 448 ? 37.475 -34.791 -1.170 1.00 29.00 448 GLY A CA 1
ATOM 3418 C C . GLY A 1 448 ? 38.982 -34.530 -1.048 1.00 29.00 448 GLY A C 1
ATOM 3419 O O . GLY A 1 448 ? 39.687 -35.433 -0.601 1.00 29.00 448 GLY A O 1
ATOM 3420 N N . ARG A 1 449 ? 39.523 -33.342 -1.357 1.00 23.77 449 ARG A N 1
ATOM 3421 C CA . ARG A 1 449 ? 40.933 -33.013 -1.037 1.00 23.77 449 ARG A CA 1
ATOM 3422 C C . ARG A 1 449 ? 41.079 -31.599 -0.466 1.00 23.77 449 ARG A C 1
ATOM 3424 O O . ARG A 1 449 ? 40.667 -30.630 -1.089 1.00 23.77 449 ARG A O 1
ATOM 3431 N N . ARG A 1 450 ? 41.689 -31.485 0.726 1.00 23.61 450 ARG A N 1
ATOM 3432 C CA . ARG A 1 450 ? 42.058 -30.206 1.364 1.00 23.61 450 ARG A CA 1
ATOM 3433 C C . ARG A 1 450 ? 43.054 -29.458 0.471 1.00 23.61 450 ARG A C 1
ATOM 3435 O O . ARG A 1 450 ? 44.222 -29.837 0.411 1.00 23.61 450 ARG A O 1
ATOM 3442 N N . LEU A 1 451 ? 42.608 -28.396 -0.190 1.00 21.52 451 LEU A N 1
ATOM 3443 C CA . LEU A 1 451 ? 43.493 -27.442 -0.854 1.00 21.52 451 LEU A CA 1
ATOM 3444 C C . LEU A 1 451 ? 44.130 -26.532 0.208 1.00 21.52 451 LEU A C 1
ATOM 3446 O O . LEU A 1 451 ? 43.429 -25.861 0.961 1.00 21.52 451 LEU A O 1
ATOM 3450 N N . ARG A 1 452 ? 45.468 -26.543 0.292 1.00 22.98 452 ARG A N 1
ATOM 3451 C CA . ARG A 1 452 ? 46.252 -25.557 1.051 1.00 22.98 452 ARG A CA 1
ATOM 3452 C C . ARG A 1 452 ? 46.539 -24.377 0.130 1.00 22.98 452 ARG A C 1
ATOM 3454 O O . ARG A 1 452 ? 47.130 -24.569 -0.929 1.00 22.98 452 ARG A O 1
ATOM 3461 N N . TRP A 1 453 ? 46.156 -23.176 0.542 1.00 24.12 453 TRP A N 1
ATOM 3462 C CA . TRP A 1 453 ? 46.530 -21.946 -0.148 1.00 24.12 453 TRP A CA 1
ATOM 3463 C C . TRP A 1 453 ? 47.976 -21.586 0.209 1.00 24.12 453 TRP A C 1
ATOM 3465 O O . TRP A 1 453 ? 48.310 -21.458 1.385 1.00 24.12 453 TRP A O 1
ATOM 3475 N N . LEU A 1 454 ? 48.837 -21.438 -0.799 1.00 21.41 454 LEU A N 1
ATOM 3476 C CA . LEU A 1 454 ? 50.146 -20.804 -0.667 1.00 21.41 454 LEU A CA 1
ATOM 3477 C C . LEU A 1 454 ? 50.013 -19.394 -1.251 1.00 21.41 454 LEU A C 1
ATOM 3479 O O . LEU A 1 454 ? 49.976 -19.232 -2.468 1.00 21.41 454 LEU A O 1
ATOM 3483 N N . VAL A 1 455 ? 49.904 -18.380 -0.394 1.00 25.16 455 VAL A N 1
ATOM 3484 C CA . VAL A 1 455 ? 50.096 -16.986 -0.809 1.00 25.16 455 VAL A CA 1
ATOM 3485 C C . VAL A 1 455 ? 51.579 -16.691 -0.638 1.00 25.16 455 VAL A C 1
ATOM 3487 O O . VAL A 1 455 ? 52.090 -16.675 0.480 1.00 25.16 455 VAL A O 1
ATOM 3490 N N . GLN A 1 456 ? 52.286 -16.538 -1.752 1.00 22.77 456 GLN A N 1
ATOM 3491 C CA . GLN A 1 456 ? 53.665 -16.076 -1.761 1.00 22.77 456 GLN A CA 1
ATOM 3492 C C . GLN A 1 456 ? 53.629 -14.558 -1.939 1.00 22.77 456 GLN A C 1
ATOM 3494 O O . GLN A 1 456 ? 53.441 -14.080 -3.053 1.00 22.77 456 GLN A O 1
ATOM 3499 N N . ASP A 1 457 ? 53.766 -13.814 -0.842 1.00 26.91 457 ASP A N 1
ATOM 3500 C CA . ASP A 1 457 ? 54.071 -12.386 -0.910 1.00 26.91 457 ASP A CA 1
ATOM 3501 C C . ASP A 1 457 ? 55.594 -12.213 -0.835 1.00 26.91 457 ASP A C 1
ATOM 3503 O O . ASP A 1 457 ? 56.266 -12.733 0.065 1.00 26.91 457 ASP A O 1
ATOM 3507 N N . LEU A 1 458 ? 56.157 -11.559 -1.849 1.00 32.84 458 LEU A N 1
ATOM 3508 C CA . LEU A 1 458 ? 57.587 -11.303 -1.990 1.00 32.84 458 LEU A CA 1
ATOM 3509 C C . LEU A 1 458 ? 57.964 -10.103 -1.114 1.00 32.84 458 LEU A C 1
ATOM 3511 O O . LEU A 1 458 ? 58.218 -9.012 -1.609 1.00 32.84 458 LEU A O 1
ATOM 3515 N N . GLY A 1 459 ? 58.026 -10.306 0.201 1.00 30.73 459 GLY A N 1
ATOM 3516 C CA . GLY A 1 459 ? 58.590 -9.312 1.110 1.00 30.73 459 GLY A CA 1
ATOM 3517 C C . GLY A 1 459 ? 58.139 -9.477 2.555 1.00 30.73 459 GLY A C 1
ATOM 3518 O O . GLY A 1 459 ? 56.980 -9.271 2.871 1.00 30.73 459 GLY A O 1
ATOM 3519 N N . ALA A 1 460 ? 59.098 -9.763 3.436 1.00 30.72 460 ALA A N 1
ATOM 3520 C CA . ALA A 1 460 ? 58.981 -9.840 4.899 1.00 30.72 460 ALA A CA 1
ATOM 3521 C C . ALA A 1 460 ? 58.392 -11.149 5.472 1.00 30.72 460 ALA A C 1
ATOM 3523 O O . ALA A 1 460 ? 57.190 -11.349 5.616 1.00 30.72 460 ALA A O 1
ATOM 3524 N N . GLY A 1 461 ? 59.299 -12.049 5.869 1.00 34.19 461 GLY A N 1
ATOM 3525 C CA . GLY A 1 461 ? 58.996 -13.330 6.501 1.00 34.19 461 GLY A CA 1
ATOM 3526 C C . GLY A 1 461 ? 58.417 -13.218 7.916 1.00 34.19 461 GLY A C 1
ATOM 3527 O O . GLY A 1 461 ? 59.156 -13.026 8.879 1.00 34.19 461 GLY A O 1
ATOM 3528 N N . MET A 1 462 ? 57.115 -13.473 8.051 1.00 24.67 462 MET A N 1
ATOM 3529 C CA . MET A 1 462 ? 56.467 -13.843 9.315 1.00 24.67 462 MET A CA 1
ATOM 3530 C C . MET A 1 462 ? 55.412 -14.933 9.048 1.00 24.67 462 MET A C 1
ATOM 3532 O O . MET A 1 462 ? 54.646 -14.832 8.095 1.00 24.67 462 MET A O 1
ATOM 3536 N N . ARG A 1 463 ? 55.404 -16.016 9.843 1.00 25.62 463 ARG A N 1
ATOM 3537 C CA . ARG A 1 463 ? 54.528 -17.196 9.670 1.00 25.62 463 ARG A CA 1
ATOM 3538 C C . ARG A 1 463 ? 53.443 -17.227 10.754 1.00 25.62 463 ARG A C 1
ATOM 3540 O O . ARG A 1 463 ? 53.786 -17.238 11.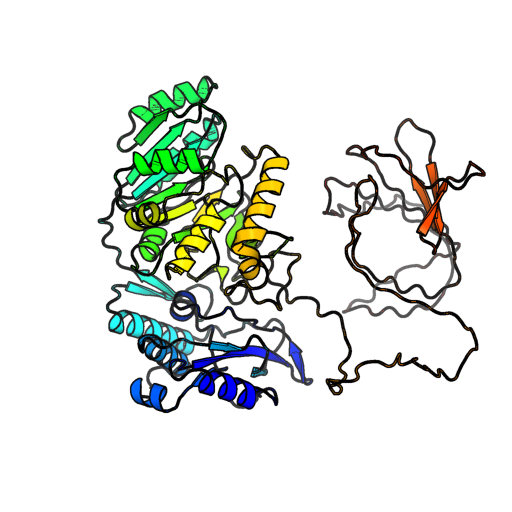931 1.00 25.62 463 ARG A O 1
ATOM 354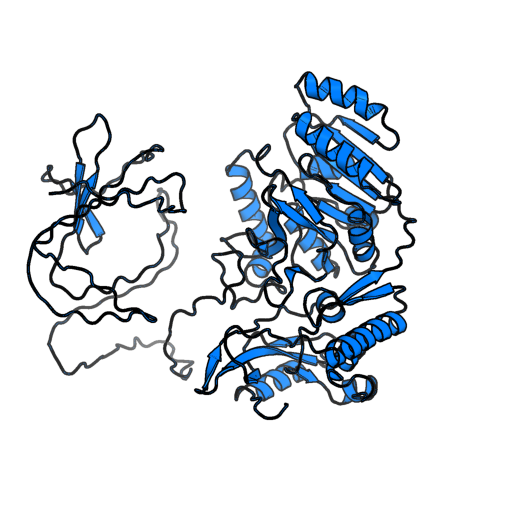7 N N . GLY A 1 464 ? 52.171 -17.336 10.369 1.00 26.09 464 GLY A N 1
ATOM 3548 C CA . GLY A 1 464 ? 51.043 -17.582 11.279 1.00 26.09 464 GLY A CA 1
ATOM 3549 C C . GLY A 1 464 ? 49.754 -17.924 10.517 1.00 26.09 464 GLY A C 1
ATOM 3550 O O . GLY A 1 464 ? 49.560 -17.432 9.410 1.00 26.09 464 GLY A O 1
ATOM 3551 N N . TRP A 1 465 ? 48.911 -18.793 11.084 1.00 24.53 465 TRP A N 1
ATOM 3552 C CA . TRP A 1 465 ? 47.650 -19.280 10.497 1.00 24.53 465 TRP A CA 1
ATOM 3553 C C . TRP A 1 465 ? 46.448 -18.561 11.127 1.00 24.53 465 TRP A C 1
ATOM 3555 O O . TRP A 1 465 ? 46.445 -18.377 12.342 1.00 24.53 465 TRP A O 1
ATOM 3565 N N . PHE A 1 466 ? 45.411 -18.237 10.346 1.00 24.03 466 PHE A N 1
ATOM 3566 C CA . PHE A 1 466 ? 44.109 -17.793 10.865 1.00 24.03 466 PHE A CA 1
ATOM 3567 C C . PHE A 1 466 ? 42.964 -18.462 10.091 1.00 24.03 466 PHE A C 1
ATOM 3569 O O . PHE A 1 466 ? 42.938 -18.398 8.864 1.00 24.03 466 PHE A O 1
ATOM 3576 N N . ASP A 1 467 ? 42.015 -19.055 10.819 1.00 22.39 467 ASP A N 1
ATOM 3577 C CA . ASP A 1 467 ? 40.694 -19.459 10.328 1.00 22.39 467 ASP A CA 1
ATOM 3578 C C . ASP A 1 467 ? 39.653 -18.499 10.926 1.00 22.39 467 ASP A C 1
ATOM 3580 O O . ASP A 1 467 ? 39.663 -18.254 12.133 1.00 22.39 467 ASP A O 1
ATOM 3584 N N . MET A 1 468 ? 38.724 -17.981 10.117 1.00 23.45 468 MET A N 1
ATOM 3585 C CA . MET A 1 468 ? 37.508 -17.337 10.620 1.00 23.45 468 MET A CA 1
ATOM 3586 C C . MET A 1 468 ? 36.297 -17.897 9.872 1.00 23.45 468 MET A C 1
ATOM 3588 O O . MET A 1 468 ? 36.075 -17.613 8.698 1.00 23.45 468 MET A O 1
ATOM 3592 N N . VAL A 1 469 ? 35.528 -18.718 10.586 1.00 21.44 469 VAL A N 1
ATOM 3593 C CA . VAL A 1 469 ? 34.207 -19.234 10.214 1.00 21.44 469 VAL A CA 1
ATOM 3594 C C . VAL A 1 469 ? 33.238 -18.723 11.277 1.00 21.44 469 VAL A C 1
ATOM 3596 O O . VAL A 1 469 ? 33.486 -18.929 12.463 1.00 21.44 469 VAL A O 1
ATOM 3599 N N . ALA A 1 470 ? 32.131 -18.089 10.889 1.00 23.61 470 ALA A N 1
ATOM 3600 C CA . ALA A 1 470 ? 31.005 -17.863 11.795 1.00 23.61 470 ALA A CA 1
ATOM 3601 C C . ALA A 1 470 ? 29.888 -18.859 11.450 1.00 23.61 470 ALA A C 1
ATOM 3603 O O . ALA A 1 470 ? 29.345 -18.850 10.348 1.00 23.61 470 ALA A O 1
ATOM 3604 N N . SER A 1 471 ? 29.568 -19.753 12.385 1.00 21.14 471 SER A N 1
ATOM 3605 C CA . SER A 1 471 ? 28.417 -20.664 12.346 1.00 21.14 471 SER A CA 1
ATOM 3606 C C . SER A 1 471 ? 27.736 -20.670 13.715 1.00 21.14 471 SER A C 1
ATOM 3608 O O . SER A 1 471 ? 28.402 -20.592 14.746 1.00 21.14 471 SER A O 1
ATOM 3610 N N . LEU A 1 472 ? 26.403 -20.746 13.709 1.00 22.00 472 LEU A N 1
ATOM 3611 C CA . LEU A 1 472 ? 25.534 -20.888 14.883 1.00 22.00 472 LEU A CA 1
ATOM 3612 C C . LEU A 1 472 ? 25.726 -22.258 15.559 1.00 22.00 472 LEU A C 1
ATOM 3614 O O . LEU A 1 472 ? 25.689 -23.280 14.880 1.00 22.00 472 LEU A O 1
ATOM 3618 N N . ALA A 1 473 ? 25.819 -22.297 16.893 1.00 22.81 473 ALA A N 1
ATOM 3619 C CA . ALA A 1 473 ? 25.622 -23.522 17.677 1.00 22.81 473 ALA A CA 1
ATOM 3620 C C . ALA A 1 473 ? 25.037 -23.229 19.078 1.00 22.81 473 ALA A C 1
ATOM 3622 O O . ALA A 1 473 ? 25.522 -22.356 19.797 1.00 22.81 473 ALA A O 1
ATOM 3623 N N . ARG A 1 474 ? 24.009 -23.994 19.478 1.00 23.98 474 ARG A N 1
ATOM 3624 C CA . ARG A 1 474 ? 23.531 -24.203 20.866 1.00 23.98 474 ARG A CA 1
ATOM 3625 C C . ARG A 1 474 ? 23.603 -25.720 21.185 1.00 23.98 474 ARG A C 1
ATOM 3627 O O . ARG A 1 474 ? 23.658 -26.506 20.245 1.00 23.98 474 ARG A O 1
ATOM 3634 N N . PRO A 1 475 ? 23.656 -26.148 22.463 1.00 35.25 475 PRO A N 1
ATOM 3635 C CA . PRO A 1 475 ? 24.818 -26.839 23.039 1.00 35.25 475 PRO A CA 1
ATOM 3636 C C . PRO A 1 475 ? 24.544 -28.294 23.475 1.00 35.25 475 PRO A C 1
ATOM 3638 O O . PRO A 1 475 ? 23.394 -28.703 23.603 1.00 35.25 475 PRO A O 1
ATOM 3641 N N . ALA A 1 476 ? 25.592 -29.036 23.848 1.00 27.48 476 ALA A N 1
ATOM 3642 C CA . ALA A 1 476 ? 25.472 -30.131 24.814 1.00 27.48 476 ALA A CA 1
ATOM 3643 C C . ALA A 1 476 ? 25.963 -29.620 26.185 1.00 27.48 476 ALA A C 1
ATOM 3645 O O . ALA A 1 476 ? 27.105 -29.185 26.293 1.00 27.48 476 ALA A O 1
ATOM 3646 N N . ALA A 1 477 ? 25.080 -29.663 27.192 1.00 29.19 477 ALA A N 1
ATOM 3647 C CA . ALA A 1 477 ? 25.227 -29.201 28.587 1.00 29.19 477 ALA A CA 1
ATOM 3648 C C . ALA A 1 477 ? 25.014 -27.686 28.883 1.00 29.19 477 ALA A C 1
ATOM 3650 O O . ALA A 1 477 ? 25.949 -26.922 29.086 1.00 29.19 477 ALA A O 1
ATOM 3651 N N . GLY A 1 478 ? 23.742 -27.273 29.010 1.00 38.53 478 GLY A N 1
ATOM 3652 C CA . GLY A 1 478 ? 23.264 -26.529 30.197 1.00 38.53 478 GLY A CA 1
ATOM 3653 C C . GLY A 1 478 ? 23.625 -25.050 30.461 1.00 38.53 478 GLY A C 1
ATOM 3654 O O . GLY A 1 478 ? 23.606 -24.671 31.628 1.00 38.53 478 GLY A O 1
ATOM 3655 N N . GLY A 1 479 ? 23.882 -24.190 29.465 1.00 29.39 479 GLY A N 1
ATOM 3656 C CA . GLY A 1 479 ? 24.057 -22.730 29.667 1.00 29.39 479 GLY A CA 1
ATOM 3657 C C . GLY A 1 479 ? 23.597 -21.865 28.471 1.00 29.39 479 GLY A C 1
ATOM 3658 O O . GLY A 1 479 ? 23.452 -22.404 27.369 1.00 29.39 479 GLY A O 1
ATOM 3659 N N . PRO A 1 480 ? 23.313 -20.551 28.650 1.00 25.11 480 PRO A N 1
ATOM 3660 C CA . PRO A 1 480 ? 22.692 -19.709 27.621 1.00 25.11 480 PRO A CA 1
ATOM 3661 C C . PRO A 1 480 ? 23.669 -19.320 26.497 1.00 25.11 480 PRO A C 1
ATOM 3663 O O . PRO A 1 480 ? 24.864 -19.157 26.720 1.00 25.11 480 PRO A O 1
ATOM 3666 N N . ALA A 1 481 ? 23.143 -19.133 25.280 1.00 24.94 481 ALA A N 1
ATOM 3667 C CA . ALA A 1 481 ? 23.913 -18.611 24.137 1.00 24.94 481 ALA A CA 1
ATOM 3668 C C . ALA A 1 481 ? 23.958 -17.087 24.078 1.00 24.94 481 ALA A C 1
ATOM 3670 O O . ALA A 1 481 ? 23.003 -16.432 24.490 1.00 24.94 481 ALA A O 1
ATOM 3671 N N . VAL A 1 482 ? 25.014 -16.573 23.445 1.00 22.55 482 VAL A N 1
ATOM 3672 C CA . VAL A 1 482 ? 25.247 -15.154 23.159 1.00 22.55 482 VAL A CA 1
ATOM 3673 C C . VAL A 1 482 ? 25.538 -14.977 21.663 1.00 22.55 482 VAL A C 1
ATOM 3675 O O . VAL A 1 482 ? 26.250 -15.793 21.079 1.00 22.55 482 VAL A O 1
ATOM 3678 N N . ALA A 1 483 ? 24.995 -13.915 21.057 1.00 23.02 483 ALA A N 1
ATOM 3679 C CA . ALA A 1 483 ? 25.273 -13.484 19.686 1.00 23.02 483 ALA A CA 1
ATOM 3680 C C . ALA A 1 483 ? 25.837 -12.044 19.652 1.00 23.02 483 ALA A C 1
ATOM 3682 O O . ALA A 1 483 ? 25.267 -11.145 20.258 1.00 23.02 483 ALA A O 1
ATOM 3683 N N . LEU A 1 484 ? 26.975 -11.926 18.954 1.00 23.81 484 LEU A N 1
ATOM 3684 C CA . LEU A 1 484 ? 27.604 -10.860 18.142 1.00 23.81 484 LEU A CA 1
ATOM 3685 C C . LEU A 1 484 ? 27.230 -9.364 18.264 1.00 23.81 484 LEU A C 1
ATOM 3687 O O . LEU A 1 484 ? 26.067 -8.983 18.207 1.00 23.81 484 LEU A O 1
ATOM 3691 N N . LEU A 1 485 ? 28.274 -8.523 18.162 1.00 22.52 485 LEU A N 1
ATOM 3692 C CA . LEU A 1 485 ? 28.220 -7.182 17.563 1.00 22.52 485 LEU A CA 1
ATOM 3693 C C . LEU A 1 485 ? 28.912 -7.188 16.192 1.00 22.52 485 LEU A C 1
ATOM 3695 O O . LEU A 1 485 ? 29.983 -7.771 16.012 1.00 22.52 485 LEU A O 1
ATOM 3699 N N . ALA A 1 486 ? 28.249 -6.542 15.239 1.00 22.67 486 ALA A N 1
ATOM 3700 C CA . ALA A 1 486 ? 28.636 -6.388 13.850 1.00 22.67 486 ALA A CA 1
ATOM 3701 C C . ALA A 1 486 ? 29.551 -5.168 13.636 1.00 22.67 486 ALA A C 1
ATOM 3703 O O . ALA A 1 486 ? 29.331 -4.112 14.216 1.00 22.67 486 ALA A O 1
ATOM 3704 N N . GLY A 1 487 ? 30.524 -5.331 12.735 1.00 26.20 487 GLY A N 1
ATOM 3705 C CA . GLY A 1 487 ? 30.814 -4.380 11.657 1.00 26.20 487 GLY A CA 1
ATOM 3706 C C . GLY A 1 487 ? 31.316 -2.973 11.995 1.00 26.20 487 GLY A C 1
ATOM 3707 O O . GLY A 1 487 ? 30.553 -2.021 11.924 1.00 26.20 487 GLY A O 1
ATOM 3708 N N . ALA A 1 488 ? 32.635 -2.827 12.126 1.00 23.88 488 ALA A N 1
ATOM 3709 C CA . ALA A 1 488 ? 33.390 -1.800 11.399 1.00 23.88 488 ALA A CA 1
ATOM 3710 C C . ALA A 1 488 ? 34.861 -2.250 11.282 1.00 23.88 488 ALA A C 1
ATOM 3712 O O . ALA A 1 488 ? 35.471 -2.572 12.304 1.00 23.88 488 ALA A O 1
ATOM 3713 N N . PRO A 1 489 ? 35.474 -2.300 10.085 1.00 25.80 489 PRO A N 1
ATOM 3714 C CA . PRO A 1 489 ? 36.918 -2.445 9.984 1.00 25.80 489 PRO A CA 1
ATOM 3715 C C . PRO A 1 489 ? 37.574 -1.088 10.271 1.00 25.80 489 PRO A C 1
ATOM 3717 O O . PRO A 1 489 ? 37.452 -0.156 9.481 1.00 25.80 489 PRO A O 1
ATOM 3720 N N . VAL A 1 490 ? 38.303 -0.974 11.382 1.00 27.92 490 VAL A N 1
ATOM 3721 C CA . VAL A 1 490 ? 39.242 0.138 11.585 1.00 27.92 490 VAL A CA 1
ATOM 3722 C C . VAL A 1 490 ? 40.604 -0.312 11.067 1.00 27.92 490 VAL A C 1
ATOM 3724 O O . VAL A 1 490 ? 41.238 -1.199 11.639 1.00 27.92 490 VAL A O 1
ATOM 3727 N N . ALA A 1 491 ? 41.067 0.278 9.967 1.00 24.16 491 ALA A N 1
ATOM 3728 C CA . ALA A 1 491 ? 42.432 0.081 9.499 1.00 24.16 491 ALA A CA 1
ATOM 3729 C C . ALA A 1 491 ? 43.385 0.939 10.347 1.00 24.16 491 ALA A C 1
ATOM 3731 O O . ALA A 1 491 ? 43.534 2.134 10.109 1.00 24.16 491 ALA A O 1
ATOM 3732 N N . VAL A 1 492 ? 44.044 0.331 11.335 1.00 27.08 492 VAL A N 1
ATOM 3733 C CA . VAL A 1 492 ? 45.121 0.978 12.099 1.00 27.08 492 VAL A CA 1
ATOM 3734 C C . VAL A 1 492 ? 46.464 0.556 11.504 1.00 27.08 492 VAL A C 1
ATOM 3736 O O . VAL A 1 492 ? 46.854 -0.607 11.595 1.00 27.08 492 VAL A O 1
ATOM 3739 N N . ARG A 1 493 ? 47.207 1.492 10.906 1.00 25.00 493 ARG A N 1
ATOM 3740 C CA . ARG A 1 493 ? 48.647 1.319 10.659 1.00 25.00 493 ARG A CA 1
ATOM 3741 C C . ARG A 1 493 ? 49.418 2.039 11.762 1.00 25.00 493 ARG A C 1
ATOM 3743 O O . ARG A 1 493 ? 49.579 3.250 11.712 1.00 25.00 493 ARG A O 1
ATOM 3750 N N . GLY A 1 494 ? 49.905 1.285 12.744 1.00 27.56 494 GLY A N 1
ATOM 3751 C CA . GLY A 1 494 ? 50.755 1.804 13.817 1.00 27.56 494 GLY A CA 1
ATOM 3752 C C . GLY A 1 494 ? 51.023 0.763 14.904 1.00 27.56 494 GLY A C 1
ATOM 3753 O O . GLY A 1 494 ? 50.190 -0.100 15.163 1.00 27.56 494 GLY A O 1
ATOM 3754 N N . LYS A 1 495 ? 52.204 0.821 15.532 1.00 29.47 495 LYS A N 1
ATOM 3755 C CA . LYS A 1 495 ? 52.598 -0.057 16.647 1.00 29.47 495 LYS A CA 1
ATOM 3756 C C . LYS A 1 495 ? 52.025 0.467 17.972 1.00 29.47 495 LYS A C 1
ATOM 3758 O O . LYS A 1 495 ? 52.769 1.053 18.749 1.00 29.47 495 LYS A O 1
ATOM 3763 N N . VAL A 1 496 ? 50.740 0.262 18.257 1.00 31.75 496 VAL A N 1
ATOM 3764 C CA . VAL A 1 496 ? 50.207 0.474 19.619 1.00 31.75 496 VAL A CA 1
ATOM 3765 C C . VAL A 1 496 ? 49.263 -0.676 19.979 1.00 31.75 496 VAL A C 1
ATOM 3767 O O . VAL A 1 496 ? 48.308 -0.945 19.263 1.00 31.75 496 VAL A O 1
ATOM 3770 N N . ASN A 1 497 ? 49.565 -1.383 21.076 1.00 33.28 497 ASN A N 1
ATOM 3771 C CA . ASN A 1 497 ? 48.965 -2.680 21.442 1.00 33.28 497 ASN A CA 1
ATOM 3772 C C . ASN A 1 497 ? 47.984 -2.620 22.635 1.00 33.28 497 ASN A C 1
ATOM 3774 O O . ASN A 1 497 ? 47.677 -3.662 23.222 1.00 33.28 497 ASN A O 1
ATOM 3778 N N . ARG A 1 498 ? 47.519 -1.438 23.059 1.00 35.59 498 ARG A N 1
ATOM 3779 C CA . ARG A 1 498 ? 46.621 -1.327 24.219 1.00 35.59 498 ARG A CA 1
ATOM 3780 C C . ARG A 1 498 ? 45.811 -0.033 24.191 1.00 35.59 498 ARG A C 1
ATOM 3782 O O . ARG A 1 498 ? 46.385 1.031 23.998 1.00 35.59 498 ARG A O 1
ATOM 3789 N N . TYR A 1 499 ? 44.511 -0.141 24.450 1.00 34.25 499 TYR A N 1
ATOM 3790 C CA . TYR A 1 499 ? 43.619 0.999 24.674 1.00 34.25 499 TYR A CA 1
ATOM 3791 C C . TYR A 1 499 ? 43.258 1.063 26.157 1.00 34.25 499 TYR A C 1
ATOM 3793 O O . TYR A 1 499 ? 43.032 0.016 26.769 1.00 34.25 499 TYR A O 1
ATOM 3801 N N . ARG A 1 500 ? 43.213 2.263 26.742 1.00 33.34 500 ARG A N 1
ATOM 3802 C CA . ARG A 1 500 ? 42.801 2.486 28.133 1.00 33.34 500 ARG A CA 1
ATOM 3803 C C . ARG A 1 500 ? 41.511 3.302 28.121 1.00 33.34 500 ARG A C 1
ATOM 3805 O O . ARG A 1 500 ? 41.456 4.331 27.464 1.00 33.34 500 ARG A O 1
ATOM 3812 N N . ILE A 1 501 ? 40.482 2.819 28.800 1.00 36.78 501 ILE A N 1
ATOM 3813 C CA . ILE A 1 501 ? 39.175 3.464 28.909 1.00 36.78 501 ILE A CA 1
ATOM 3814 C C . ILE A 1 501 ? 38.935 3.725 30.388 1.00 36.78 501 ILE A C 1
ATOM 3816 O O . ILE A 1 501 ? 38.991 2.793 31.190 1.00 36.78 501 ILE A O 1
ATOM 3820 N N . ARG A 1 502 ? 38.681 4.984 30.742 1.00 35.41 502 ARG A N 1
ATOM 3821 C CA . ARG A 1 502 ? 38.342 5.392 32.103 1.00 35.41 502 ARG A CA 1
ATOM 3822 C C . ARG A 1 502 ? 36.842 5.622 32.177 1.00 35.41 502 ARG A C 1
ATOM 3824 O O . ARG A 1 502 ? 36.310 6.476 31.481 1.00 35.41 502 ARG A O 1
ATOM 3831 N N . ILE A 1 503 ? 36.162 4.850 33.012 1.00 34.81 503 ILE A N 1
ATOM 3832 C CA . ILE A 1 503 ? 34.720 4.976 33.220 1.00 34.81 503 ILE A CA 1
ATOM 3833 C C . ILE A 1 503 ? 34.509 5.742 34.522 1.00 34.81 503 ILE A C 1
ATOM 3835 O O . ILE A 1 503 ? 34.914 5.277 35.590 1.00 34.81 503 ILE A O 1
ATOM 3839 N N . VAL A 1 504 ? 33.884 6.915 34.436 1.00 34.56 504 VAL A N 1
ATOM 3840 C CA . VAL A 1 504 ? 33.581 7.760 35.594 1.00 34.56 504 VAL A CA 1
ATOM 3841 C C . VAL A 1 504 ? 32.072 7.767 35.808 1.00 34.56 504 VAL A C 1
ATOM 3843 O O . VAL A 1 504 ? 31.307 8.069 34.899 1.00 34.56 504 VAL A O 1
ATOM 3846 N N . ASN A 1 505 ? 31.637 7.423 37.018 1.00 30.41 505 ASN A N 1
ATOM 3847 C CA . ASN A 1 505 ? 30.239 7.507 37.429 1.00 30.41 505 ASN A CA 1
ATOM 3848 C C . ASN A 1 505 ? 30.151 8.438 38.644 1.00 30.41 505 ASN A C 1
ATOM 3850 O O . ASN A 1 505 ? 30.961 8.328 39.567 1.00 30.41 505 ASN A O 1
ATOM 3854 N N . SER A 1 506 ? 29.198 9.368 38.654 1.00 30.30 506 SER A N 1
ATOM 3855 C CA . SER A 1 506 ? 29.029 10.308 39.760 1.00 30.30 506 SER A CA 1
ATOM 3856 C C . SER A 1 506 ? 28.717 9.554 41.058 1.00 30.30 506 SER A C 1
ATOM 3858 O O . SER A 1 506 ? 27.651 8.961 41.196 1.00 30.30 506 SER A O 1
ATOM 3860 N N . GLY A 1 507 ? 29.658 9.584 42.007 1.00 34.88 507 GLY A N 1
ATOM 3861 C CA . GLY A 1 507 ? 29.527 8.959 43.329 1.00 34.88 507 GLY A CA 1
ATOM 3862 C C . GLY A 1 507 ? 30.318 7.661 43.537 1.00 34.88 507 GLY A C 1
ATOM 3863 O O . GLY A 1 507 ? 30.257 7.105 44.632 1.00 34.88 507 GLY A O 1
ATOM 3864 N N . LEU A 1 508 ? 31.084 7.188 42.546 1.00 32.62 508 LEU A N 1
ATOM 3865 C CA . LEU A 1 508 ? 31.989 6.035 42.679 1.00 32.62 508 LEU A CA 1
ATOM 3866 C C . LEU A 1 508 ? 33.409 6.371 42.200 1.00 32.62 508 LEU A C 1
ATOM 3868 O O . LEU A 1 508 ? 33.613 7.304 41.423 1.00 32.62 508 LEU A O 1
ATOM 3872 N N . LEU A 1 509 ? 34.399 5.605 42.675 1.00 33.88 509 LEU A N 1
ATOM 3873 C CA . LEU A 1 509 ? 35.787 5.726 42.219 1.00 33.88 509 LEU A CA 1
ATOM 3874 C C . LEU A 1 509 ? 35.890 5.369 40.720 1.00 33.88 509 LEU A C 1
ATOM 3876 O O . LEU A 1 509 ? 35.260 4.396 40.296 1.00 33.88 509 LEU A O 1
ATOM 3880 N N . PRO A 1 510 ? 36.668 6.125 39.921 1.00 38.41 510 PRO A N 1
ATOM 3881 C CA . PRO A 1 510 ? 36.856 5.858 38.496 1.00 38.41 510 PRO A CA 1
ATOM 3882 C C . PRO A 1 510 ? 37.382 4.443 38.238 1.00 38.41 510 PRO A C 1
ATOM 3884 O O . PRO A 1 510 ? 38.292 3.984 38.928 1.00 38.41 510 PRO A O 1
ATOM 3887 N N . LEU A 1 511 ? 36.842 3.772 37.219 1.00 36.22 511 LEU A N 1
ATOM 3888 C CA . LEU A 1 511 ? 37.285 2.440 36.813 1.00 36.22 511 LEU A CA 1
ATOM 3889 C C . LEU A 1 511 ? 38.148 2.530 35.551 1.00 36.22 511 LEU A C 1
ATOM 3891 O O . LEU A 1 511 ? 37.647 2.856 34.474 1.00 36.22 511 LEU A O 1
ATOM 3895 N N . ASP A 1 512 ? 39.429 2.193 35.680 1.00 38.97 512 ASP A N 1
ATOM 3896 C CA . ASP A 1 512 ? 40.363 2.141 34.556 1.00 38.97 512 ASP A CA 1
ATOM 3897 C C . ASP A 1 512 ? 40.395 0.738 33.946 1.00 38.97 512 ASP A C 1
ATOM 3899 O O . ASP A 1 512 ? 40.719 -0.250 34.610 1.00 38.97 512 ASP A O 1
ATOM 3903 N N . VAL A 1 513 ? 40.077 0.647 32.657 1.00 38.00 513 VAL A N 1
ATOM 3904 C CA . VAL A 1 513 ? 39.945 -0.609 31.923 1.00 38.00 513 VAL A CA 1
ATOM 3905 C C . VAL A 1 513 ? 40.877 -0.621 30.714 1.00 38.00 513 VAL A C 1
ATOM 3907 O O . VAL A 1 513 ? 40.945 0.329 29.946 1.00 38.00 513 VAL A O 1
ATOM 3910 N N . SER A 1 514 ? 41.607 -1.715 30.525 1.00 38.56 514 SER A N 1
ATOM 3911 C CA . SER A 1 514 ? 42.539 -1.924 29.418 1.00 38.56 514 SER A CA 1
ATOM 3912 C C . SER A 1 514 ? 41.965 -2.939 28.436 1.00 38.56 514 SER A C 1
ATOM 3914 O O . SER A 1 514 ? 41.690 -4.072 28.830 1.00 38.56 514 SER A O 1
ATOM 3916 N N . LEU A 1 515 ? 41.843 -2.566 27.165 1.00 37.34 515 LEU A N 1
ATOM 3917 C CA . LEU A 1 515 ? 41.482 -3.465 26.069 1.00 37.34 515 LEU A CA 1
ATOM 3918 C C . LEU A 1 515 ? 42.735 -3.863 25.296 1.00 37.34 515 LEU A C 1
ATOM 3920 O O . LEU A 1 515 ? 43.557 -3.018 24.925 1.00 37.34 515 LEU A O 1
ATOM 3924 N N . THR A 1 516 ? 42.874 -5.161 25.054 1.00 37.91 516 THR A N 1
ATOM 3925 C CA . THR A 1 516 ? 43.965 -5.720 24.250 1.00 37.91 516 THR A CA 1
ATOM 3926 C C . THR A 1 516 ? 43.425 -6.368 22.977 1.00 37.91 516 THR A C 1
ATOM 3928 O O . THR A 1 516 ? 42.256 -6.737 22.905 1.00 37.91 516 THR A O 1
ATOM 3931 N N . LEU A 1 517 ? 44.273 -6.471 21.948 1.00 32.75 517 LEU A N 1
ATOM 3932 C CA . LEU A 1 517 ? 43.903 -6.951 20.606 1.00 32.75 517 LEU A CA 1
ATOM 3933 C C . LEU A 1 517 ? 43.379 -8.399 20.572 1.00 32.75 517 LEU A C 1
ATOM 3935 O O . LEU A 1 517 ? 42.761 -8.792 19.590 1.00 32.75 517 LEU A O 1
ATOM 3939 N N . ASP A 1 518 ? 43.592 -9.182 21.634 1.00 34.75 518 ASP A N 1
ATOM 3940 C CA . ASP A 1 518 ? 43.028 -10.529 21.792 1.00 34.75 518 ASP A CA 1
ATOM 3941 C C . ASP A 1 518 ? 41.588 -10.532 22.352 1.00 34.75 518 ASP A C 1
ATOM 3943 O O . ASP A 1 518 ? 41.019 -11.593 22.607 1.00 34.75 518 ASP A O 1
ATOM 3947 N N . GLY A 1 519 ? 40.992 -9.349 22.542 1.00 30.98 519 GLY A N 1
ATOM 3948 C CA . GLY A 1 519 ? 39.641 -9.173 23.069 1.00 30.98 519 GLY A CA 1
ATOM 3949 C C . GLY A 1 519 ? 39.542 -9.287 24.591 1.00 30.98 519 GLY A C 1
ATOM 3950 O O . GLY A 1 519 ? 38.433 -9.245 25.126 1.00 30.98 519 GLY A O 1
ATOM 3951 N N . SER A 1 520 ? 40.661 -9.422 25.313 1.00 35.12 520 SER A N 1
ATOM 3952 C CA . SER A 1 520 ? 40.642 -9.435 26.775 1.00 35.12 520 SER A CA 1
ATOM 3953 C C . SER A 1 520 ? 40.587 -8.021 27.367 1.00 35.12 520 SER A C 1
ATOM 3955 O O . SER A 1 520 ? 41.230 -7.081 26.883 1.00 35.12 520 SER A O 1
ATOM 3957 N N . ILE A 1 521 ? 39.792 -7.893 28.433 1.00 34.91 521 ILE A N 1
ATOM 3958 C CA . ILE A 1 521 ? 39.543 -6.669 29.197 1.00 34.91 521 ILE A CA 1
ATOM 3959 C C . ILE A 1 521 ? 40.214 -6.820 30.570 1.00 34.91 521 ILE A C 1
ATOM 3961 O O . ILE A 1 521 ? 39.989 -7.821 31.249 1.00 34.91 521 ILE A O 1
ATOM 3965 N N . ARG A 1 522 ? 41.037 -5.851 30.994 1.00 39.03 522 ARG A N 1
ATOM 3966 C CA . ARG A 1 522 ? 41.701 -5.853 32.315 1.00 39.03 522 ARG A CA 1
ATOM 3967 C C . ARG A 1 522 ? 41.389 -4.585 33.099 1.00 39.03 522 ARG A C 1
ATOM 3969 O O . ARG A 1 522 ? 41.595 -3.499 32.573 1.00 39.03 522 ARG A O 1
ATOM 3976 N N . VAL A 1 523 ? 40.958 -4.711 34.350 1.00 36.84 523 VAL A N 1
ATOM 3977 C CA . VAL A 1 523 ? 40.806 -3.568 35.266 1.00 36.84 523 VAL A CA 1
ATOM 3978 C C . VAL A 1 523 ? 42.166 -3.259 35.894 1.00 36.84 523 VAL A C 1
ATOM 3980 O O . VAL A 1 523 ? 42.893 -4.182 36.253 1.00 36.84 523 VAL A O 1
ATOM 3983 N N . ALA A 1 524 ? 42.546 -1.984 35.962 1.00 41.34 524 ALA A N 1
ATOM 3984 C CA . ALA A 1 524 ? 43.929 -1.564 36.188 1.00 41.34 524 ALA A CA 1
ATOM 3985 C C . ALA A 1 524 ? 44.504 -1.850 37.590 1.00 41.34 524 ALA A C 1
ATOM 3987 O O . ALA A 1 524 ? 45.713 -1.704 37.743 1.00 41.34 524 ALA A O 1
ATOM 3988 N N . ASP A 1 525 ? 43.694 -2.287 38.562 1.00 40.00 525 ASP A N 1
ATOM 3989 C CA . ASP A 1 525 ? 44.122 -2.404 39.967 1.00 40.00 525 ASP A CA 1
ATOM 3990 C C . ASP A 1 525 ? 43.963 -3.805 40.595 1.00 40.00 525 ASP A C 1
ATOM 3992 O O . ASP A 1 525 ? 44.090 -3.972 41.804 1.00 40.00 525 ASP A O 1
ATOM 3996 N N . GLU A 1 526 ? 43.739 -4.853 39.793 1.00 31.39 526 GLU A N 1
ATOM 3997 C CA . GLU A 1 526 ? 43.778 -6.238 40.285 1.00 31.39 526 GLU A CA 1
ATOM 3998 C C . GLU A 1 526 ? 44.657 -7.123 39.382 1.00 31.39 526 GLU A C 1
ATOM 4000 O O . GLU A 1 526 ? 44.416 -7.255 38.183 1.00 31.39 526 GLU A O 1
ATOM 4005 N N . GLU A 1 527 ? 45.669 -7.795 39.954 1.00 27.70 527 GLU A N 1
ATOM 4006 C CA . GLU A 1 527 ? 46.588 -8.725 39.256 1.00 27.70 527 GLU A CA 1
ATOM 4007 C C . GLU A 1 527 ? 45.910 -10.000 38.696 1.00 27.70 527 GLU A C 1
ATOM 4009 O O . GLU A 1 527 ? 46.573 -10.935 38.238 1.00 27.70 527 GLU A O 1
ATOM 4014 N N . ARG A 1 528 ? 44.577 -10.070 38.685 1.00 27.52 528 ARG A N 1
ATOM 4015 C CA . ARG A 1 528 ? 43.813 -11.204 38.157 1.00 27.52 528 ARG A CA 1
ATOM 4016 C C . ARG A 1 528 ? 43.065 -10.800 36.890 1.00 27.52 528 ARG A C 1
ATOM 4018 O O . ARG A 1 528 ? 42.238 -9.898 36.886 1.00 27.52 528 ARG A O 1
ATOM 4025 N N . ALA A 1 529 ? 43.323 -11.516 35.796 1.00 27.94 529 ALA A N 1
ATOM 4026 C CA . ALA A 1 529 ? 42.513 -11.419 34.587 1.00 27.94 529 ALA A CA 1
ATOM 4027 C C . ALA A 1 529 ? 41.143 -12.069 34.842 1.00 27.94 529 ALA A C 1
ATOM 4029 O O . ALA A 1 529 ? 41.031 -13.295 34.883 1.00 27.94 529 ALA A O 1
ATOM 4030 N N . PHE A 1 530 ? 40.097 -11.264 35.016 1.00 25.25 530 PHE A N 1
ATOM 4031 C CA . PHE A 1 530 ? 38.728 -11.767 35.087 1.00 25.25 530 PHE A CA 1
ATOM 4032 C C . PHE A 1 530 ? 38.119 -11.838 33.684 1.00 25.25 530 PHE A C 1
ATOM 4034 O O . PHE A 1 530 ? 38.143 -10.870 32.929 1.00 25.25 530 PHE A O 1
ATOM 4041 N N . ARG A 1 531 ? 37.497 -12.974 33.344 1.00 24.64 531 ARG A N 1
ATOM 4042 C CA . ARG A 1 531 ? 36.401 -12.967 32.368 1.00 24.64 531 ARG A CA 1
ATOM 4043 C C . ARG A 1 531 ? 35.219 -12.320 33.074 1.00 24.64 531 ARG A C 1
ATOM 4045 O O . ARG A 1 531 ? 34.688 -12.907 34.013 1.00 24.64 531 ARG A O 1
ATOM 4052 N N . VAL A 1 532 ? 34.839 -11.115 32.661 1.00 23.94 532 VAL A N 1
ATOM 4053 C CA . VAL A 1 532 ? 33.678 -10.431 33.231 1.00 23.94 532 VAL A CA 1
ATOM 4054 C C . VAL A 1 532 ? 32.421 -11.218 32.866 1.00 23.94 532 VAL A C 1
ATOM 4056 O O . VAL A 1 532 ? 31.902 -11.138 31.757 1.00 23.94 532 VAL A O 1
ATOM 4059 N N . ALA A 1 533 ? 31.952 -12.007 33.825 1.00 23.08 533 ALA A N 1
ATOM 4060 C CA . ALA A 1 533 ? 30.569 -12.409 33.956 1.00 23.08 533 ALA A CA 1
ATOM 4061 C C . ALA A 1 533 ? 29.948 -11.495 35.015 1.00 23.08 533 ALA A C 1
ATOM 4063 O O . ALA A 1 533 ? 29.957 -11.831 36.194 1.00 23.08 533 ALA A O 1
ATOM 4064 N N . THR A 1 534 ? 29.433 -10.333 34.614 1.00 22.50 534 THR A N 1
ATOM 4065 C CA . THR A 1 534 ? 28.508 -9.565 35.453 1.00 22.50 534 THR A CA 1
ATOM 4066 C C . THR A 1 534 ? 27.416 -8.932 34.595 1.00 22.50 534 THR A C 1
ATOM 4068 O O . THR A 1 534 ? 27.606 -7.978 33.851 1.00 22.50 534 THR A O 1
ATOM 4071 N N . THR A 1 535 ? 26.221 -9.492 34.732 1.00 27.20 535 THR A N 1
ATOM 4072 C CA . THR A 1 535 ? 24.944 -8.814 34.533 1.00 27.20 535 THR A CA 1
ATOM 4073 C C . THR A 1 535 ? 24.827 -7.657 35.526 1.00 27.20 535 THR A C 1
ATOM 4075 O O . THR A 1 535 ? 24.531 -7.899 36.693 1.00 27.20 535 THR A O 1
ATOM 4078 N N . ARG A 1 536 ? 25.016 -6.411 35.085 1.00 23.59 536 ARG A N 1
ATOM 4079 C CA . ARG A 1 536 ? 24.360 -5.232 35.673 1.00 23.59 536 ARG A CA 1
ATOM 4080 C C . ARG A 1 536 ? 24.113 -4.214 34.564 1.00 23.59 536 ARG A C 1
ATOM 4082 O O . ARG A 1 536 ? 25.012 -3.913 33.787 1.00 23.59 536 ARG A O 1
ATOM 4089 N N . ALA A 1 537 ? 22.865 -3.770 34.467 1.00 26.48 537 ALA A N 1
ATOM 4090 C CA . ALA A 1 537 ? 22.430 -2.753 33.526 1.00 26.48 537 ALA A CA 1
ATOM 4091 C C . ALA A 1 537 ? 23.261 -1.476 33.713 1.00 26.48 537 ALA A C 1
ATOM 4093 O O . ALA A 1 537 ? 23.492 -1.049 34.843 1.00 26.48 537 ALA A O 1
ATOM 4094 N N . ILE A 1 538 ? 23.702 -0.881 32.607 1.00 30.70 538 ILE A N 1
ATOM 4095 C CA . ILE A 1 538 ? 24.146 0.511 32.601 1.00 30.70 538 ILE A CA 1
ATOM 4096 C C . ILE A 1 538 ? 22.862 1.334 32.746 1.00 30.70 538 ILE A C 1
ATOM 4098 O O . ILE A 1 538 ? 21.985 1.255 31.884 1.00 30.70 538 ILE A O 1
ATOM 4102 N N . GLU A 1 539 ? 22.700 2.029 33.870 1.00 28.20 539 GLU A N 1
ATOM 4103 C CA . GLU A 1 539 ? 21.554 2.915 34.089 1.00 28.20 539 GLU A CA 1
ATOM 4104 C C . GLU A 1 539 ? 21.612 4.119 33.137 1.00 28.20 539 GLU A C 1
ATOM 4106 O O . GLU A 1 539 ? 22.685 4.558 32.712 1.00 28.20 539 GLU A O 1
ATOM 4111 N N . ALA A 1 540 ? 20.438 4.641 32.779 1.00 26.56 540 ALA A N 1
ATOM 4112 C CA . ALA A 1 540 ? 20.313 5.826 31.941 1.00 26.56 540 ALA A CA 1
ATOM 4113 C C . ALA A 1 540 ? 21.037 7.021 32.591 1.00 26.56 540 ALA A C 1
ATOM 4115 O O . ALA A 1 540 ? 20.783 7.335 33.751 1.00 26.56 540 ALA A O 1
ATOM 4116 N N . GLY A 1 541 ? 21.921 7.688 31.837 1.00 30.52 541 GLY A N 1
ATOM 4117 C CA . GLY A 1 541 ? 22.673 8.865 32.299 1.00 30.52 541 GLY A CA 1
ATOM 4118 C C . GLY A 1 541 ? 24.179 8.668 32.524 1.00 30.52 541 GLY A C 1
ATOM 4119 O O . GLY A 1 541 ? 24.825 9.582 33.026 1.00 30.52 541 GLY A O 1
ATOM 4120 N N . ALA A 1 542 ? 24.764 7.524 32.155 1.00 28.62 542 ALA A N 1
ATOM 4121 C CA . ALA A 1 542 ? 26.216 7.337 32.216 1.00 28.62 542 ALA A CA 1
ATOM 4122 C C . ALA A 1 542 ? 26.954 8.138 31.123 1.00 28.62 542 ALA A C 1
ATOM 4124 O O . ALA A 1 542 ? 26.623 8.038 29.939 1.00 28.62 542 ALA A O 1
ATOM 4125 N N . THR A 1 543 ? 27.989 8.885 31.515 1.00 30.50 543 THR A N 1
ATOM 4126 C CA . THR A 1 543 ? 28.894 9.594 30.596 1.00 30.50 543 THR A CA 1
ATOM 4127 C C . THR A 1 543 ? 30.086 8.700 30.258 1.00 30.50 543 THR A C 1
ATOM 4129 O O . THR A 1 543 ? 30.667 8.070 31.142 1.00 30.50 543 THR A O 1
ATOM 4132 N N . LEU A 1 544 ? 30.447 8.621 28.976 1.00 29.12 544 LEU A N 1
ATOM 4133 C CA . LEU A 1 544 ? 31.592 7.841 28.513 1.00 29.12 544 LEU A CA 1
ATOM 4134 C C . LEU A 1 544 ? 32.734 8.792 28.138 1.00 29.12 544 LEU A C 1
ATOM 4136 O O . LEU A 1 544 ? 32.684 9.423 27.084 1.00 29.12 544 LEU A O 1
ATOM 4140 N N . ASP A 1 545 ? 33.766 8.865 28.976 1.00 29.42 545 ASP A N 1
ATOM 4141 C CA . ASP A 1 545 ? 34.955 9.665 28.684 1.00 29.42 545 ASP A CA 1
ATOM 4142 C C . ASP A 1 545 ? 35.976 8.818 27.918 1.00 29.42 545 ASP A C 1
ATOM 4144 O O . ASP A 1 545 ? 36.627 7.915 28.451 1.00 29.42 545 ASP A O 1
ATOM 4148 N N . LEU A 1 546 ? 36.124 9.104 26.626 1.00 27.36 546 LEU A N 1
ATOM 4149 C CA . LEU A 1 546 ? 37.194 8.540 25.811 1.00 27.36 546 LEU A CA 1
ATOM 4150 C C . LEU A 1 546 ? 38.411 9.462 25.897 1.00 27.36 546 LEU A C 1
ATOM 4152 O O . LEU A 1 546 ? 38.544 10.411 25.132 1.00 27.36 546 LEU A O 1
ATOM 4156 N N . ALA A 1 547 ? 39.313 9.173 26.831 1.00 26.72 547 ALA A N 1
ATOM 4157 C CA . ALA A 1 547 ? 40.619 9.817 26.876 1.00 26.72 547 ALA A CA 1
ATOM 4158 C C . ALA A 1 547 ? 41.612 9.041 25.998 1.00 26.72 547 ALA A C 1
ATOM 4160 O O . ALA A 1 547 ? 41.893 7.868 26.241 1.00 26.72 547 ALA A O 1
ATOM 4161 N N . CYS A 1 548 ? 42.161 9.705 24.984 1.00 28.30 548 CYS A N 1
ATOM 4162 C CA . CYS A 1 548 ? 43.321 9.225 24.245 1.00 28.30 548 CYS A CA 1
ATOM 4163 C C . CYS A 1 548 ? 44.549 9.991 24.751 1.00 28.30 548 CYS A C 1
ATOM 4165 O O . CYS A 1 548 ? 44.666 11.189 24.506 1.00 28.30 548 CYS A O 1
ATOM 4167 N N . GLU A 1 549 ? 45.456 9.328 25.471 1.00 25.66 549 GLU A N 1
ATOM 4168 C CA . GLU A 1 549 ? 46.789 9.884 25.719 1.00 25.66 549 GLU A CA 1
ATOM 4169 C C . GLU A 1 549 ? 47.651 9.633 24.482 1.00 25.66 549 GLU A C 1
ATOM 4171 O O . GLU A 1 549 ? 48.093 8.513 24.219 1.00 25.66 549 GLU A O 1
ATOM 4176 N N . THR A 1 550 ? 47.888 10.688 23.711 1.00 30.02 550 THR A N 1
ATOM 4177 C CA . THR A 1 550 ? 48.922 10.713 22.674 1.00 30.02 550 THR A CA 1
ATOM 4178 C C . THR A 1 550 ? 49.711 12.007 22.790 1.00 30.02 550 THR A C 1
ATOM 4180 O O . THR A 1 550 ? 49.112 13.077 22.850 1.00 30.02 550 THR A O 1
ATOM 4183 N N . ASP A 1 551 ? 51.043 11.928 22.752 1.00 25.58 551 ASP A N 1
ATOM 4184 C CA . ASP A 1 551 ? 51.962 13.081 22.792 1.00 25.58 551 ASP A CA 1
ATOM 4185 C C . ASP A 1 551 ? 51.996 13.886 21.471 1.00 25.58 551 ASP A C 1
ATOM 4187 O O . ASP A 1 551 ? 53.066 14.247 20.982 1.00 25.58 551 ASP A O 1
ATOM 4191 N N . TRP A 1 552 ? 50.853 14.126 20.820 1.00 23.58 552 TRP A N 1
ATOM 4192 C CA . TRP A 1 552 ? 50.796 14.748 19.490 1.00 23.58 552 TRP A CA 1
ATOM 4193 C C . TRP A 1 552 ? 49.680 15.797 19.378 1.00 23.58 552 TRP A C 1
ATOM 4195 O O . TRP A 1 552 ? 48.534 15.553 19.741 1.00 23.58 552 TRP A O 1
ATOM 4205 N N . CYS A 1 553 ? 50.036 16.973 18.853 1.00 27.22 553 CYS A N 1
ATOM 4206 C CA . CYS A 1 553 ? 49.158 18.106 18.543 1.00 27.22 553 CYS A CA 1
ATOM 4207 C C . CYS A 1 553 ? 49.308 18.468 17.059 1.00 27.22 553 CYS A C 1
ATOM 4209 O O . CYS A 1 553 ? 50.440 18.656 16.614 1.00 27.22 553 CYS A O 1
ATOM 4211 N N . GLU A 1 554 ? 48.203 18.672 16.337 1.00 25.67 554 GLU A N 1
ATOM 4212 C CA . GLU A 1 554 ? 48.181 19.372 15.042 1.00 25.67 554 GLU A CA 1
ATOM 4213 C C . GLU A 1 554 ? 47.069 20.439 15.023 1.00 25.67 554 GLU A C 1
ATOM 4215 O O . GLU A 1 554 ? 46.003 20.263 15.614 1.00 25.67 554 GLU A O 1
ATOM 4220 N N . ARG A 1 555 ? 47.342 21.571 14.356 1.00 25.19 555 ARG A N 1
ATOM 4221 C CA . ARG A 1 555 ? 46.390 22.658 14.065 1.00 25.19 555 ARG A CA 1
ATOM 4222 C C . ARG A 1 555 ? 45.611 22.343 12.788 1.00 25.19 555 ARG A C 1
ATOM 4224 O O . ARG A 1 555 ? 46.209 21.966 11.786 1.00 25.19 555 ARG A O 1
ATOM 4231 N N . PHE A 1 556 ? 44.309 22.621 12.787 1.00 27.84 556 PHE A N 1
ATOM 4232 C CA . PHE A 1 556 ? 43.462 22.534 11.595 1.00 27.84 556 PHE A CA 1
ATOM 4233 C C . PHE A 1 556 ? 43.474 23.857 10.817 1.00 27.84 556 PHE A C 1
ATOM 4235 O O . PHE A 1 556 ? 43.194 24.915 11.380 1.00 27.84 556 PHE A O 1
ATOM 4242 N N . ALA A 1 557 ? 43.746 23.795 9.515 1.00 26.58 557 ALA A N 1
ATOM 4243 C CA . ALA A 1 557 ? 43.398 24.845 8.563 1.00 26.58 557 ALA A CA 1
ATOM 4244 C C . ALA A 1 557 ? 42.486 24.227 7.500 1.00 26.58 557 ALA A C 1
ATOM 4246 O O . ALA A 1 557 ? 42.850 23.237 6.867 1.00 26.58 557 ALA A O 1
ATOM 4247 N N . PHE A 1 558 ? 41.295 24.792 7.320 1.00 29.47 558 PHE A N 1
ATOM 4248 C CA . PHE A 1 558 ? 40.357 24.359 6.290 1.00 29.47 558 PHE A CA 1
ATOM 4249 C C . PHE A 1 558 ? 40.622 25.169 5.021 1.00 29.47 558 PHE A C 1
ATOM 4251 O O . PHE A 1 558 ? 40.388 26.375 5.004 1.00 29.47 558 PHE A O 1
ATOM 4258 N N . SER A 1 559 ? 41.110 24.524 3.958 1.00 25.69 559 SER A N 1
ATOM 4259 C CA . SER A 1 559 ? 40.952 25.073 2.611 1.00 25.69 559 SER A CA 1
ATOM 4260 C C . SER A 1 559 ? 39.605 24.614 2.074 1.00 25.69 559 SER A C 1
ATOM 4262 O O . SER A 1 559 ? 39.323 23.414 2.045 1.00 25.69 559 SER A O 1
ATOM 4264 N N . GLU A 1 560 ? 38.771 25.565 1.672 1.00 32.72 560 GLU A N 1
ATOM 4265 C CA . GLU A 1 560 ? 37.499 25.283 1.025 1.00 32.72 560 GLU A CA 1
ATOM 4266 C C . GLU A 1 560 ? 37.702 24.439 -0.236 1.00 32.72 560 GLU A C 1
ATOM 4268 O O . GLU A 1 560 ? 38.479 24.799 -1.118 1.00 32.72 560 GLU A O 1
ATOM 4273 N N . ALA A 1 561 ? 36.953 23.337 -0.281 1.00 23.95 561 ALA A N 1
ATOM 4274 C CA . ALA A 1 561 ? 36.370 22.669 -1.442 1.00 23.95 561 ALA A CA 1
ATOM 4275 C C . ALA A 1 561 ? 36.607 21.155 -1.398 1.00 23.95 561 ALA A C 1
ATOM 4277 O O . ALA A 1 561 ? 37.710 20.656 -1.589 1.00 23.95 561 ALA A O 1
ATOM 4278 N N . SER A 1 562 ? 35.488 20.448 -1.228 1.00 26.84 562 SER A N 1
ATOM 4279 C CA . SER A 1 562 ? 35.233 19.077 -1.681 1.00 26.84 562 SER A CA 1
ATOM 4280 C C . SER A 1 562 ? 36.172 17.958 -1.204 1.00 26.84 562 SER A C 1
ATOM 4282 O O . SER A 1 562 ? 37.253 17.755 -1.740 1.00 26.84 562 SER A O 1
ATOM 4284 N N . GLY A 1 563 ? 35.632 17.116 -0.314 1.00 30.62 563 GLY A N 1
ATOM 4285 C CA . GLY A 1 563 ? 35.856 15.664 -0.338 1.00 30.62 563 GLY A CA 1
ATOM 4286 C C . GLY A 1 563 ? 37.245 15.197 0.092 1.00 30.62 563 GLY A C 1
ATOM 4287 O O . GLY A 1 563 ? 38.102 14.904 -0.734 1.00 30.62 563 GLY A O 1
ATOM 4288 N N . LEU A 1 564 ? 37.456 15.067 1.401 1.00 25.17 564 LEU A N 1
ATOM 4289 C CA . LEU A 1 564 ? 38.745 14.682 1.972 1.00 25.17 564 LEU A CA 1
ATOM 4290 C C . LEU A 1 564 ? 39.006 13.166 1.902 1.00 25.17 564 LEU A C 1
ATOM 4292 O O . LEU A 1 564 ? 38.535 12.394 2.733 1.00 25.17 564 LEU A O 1
ATOM 4296 N N . ALA A 1 565 ? 39.877 12.775 0.970 1.00 22.91 565 ALA A N 1
ATOM 4297 C CA . ALA A 1 565 ? 41.047 11.982 1.336 1.00 22.91 565 ALA A CA 1
ATOM 4298 C C . ALA A 1 565 ? 42.020 12.907 2.092 1.00 22.91 565 ALA A C 1
ATOM 4300 O O . ALA A 1 565 ? 42.307 14.001 1.613 1.00 22.91 565 ALA A O 1
ATOM 4301 N N . ALA A 1 566 ? 42.521 12.501 3.259 1.00 25.02 566 ALA A N 1
ATOM 4302 C CA . ALA A 1 566 ? 43.485 13.301 4.015 1.00 25.02 566 ALA A CA 1
ATOM 4303 C C . ALA A 1 566 ? 44.929 12.857 3.714 1.00 25.02 566 ALA A C 1
ATOM 4305 O O . ALA A 1 566 ? 45.264 11.679 3.852 1.00 25.02 566 ALA A O 1
ATOM 4306 N N . VAL A 1 567 ? 45.783 13.812 3.333 1.00 24.28 567 VAL A N 1
ATOM 4307 C CA . VAL A 1 567 ? 47.250 13.685 3.316 1.00 24.28 567 VAL A CA 1
ATOM 4308 C C . VAL A 1 567 ? 47.786 14.461 4.519 1.00 24.28 567 VAL A C 1
ATOM 4310 O O . VAL A 1 567 ? 47.449 15.629 4.690 1.00 24.28 567 VAL A O 1
ATOM 4313 N N . LEU A 1 568 ? 48.595 13.806 5.356 1.00 23.86 568 LEU A N 1
ATOM 4314 C CA . LEU A 1 568 ? 49.150 14.367 6.593 1.00 23.86 568 LEU A CA 1
ATOM 4315 C C . LEU A 1 568 ? 50.584 14.871 6.364 1.00 23.86 568 LEU A C 1
ATOM 4317 O O . LEU A 1 568 ? 51.426 14.131 5.853 1.00 23.86 568 LEU A O 1
ATOM 4321 N N . THR A 1 569 ? 50.874 16.102 6.791 1.00 24.72 569 THR A N 1
ATOM 4322 C CA . THR A 1 569 ? 52.231 16.678 6.860 1.00 24.72 569 THR A CA 1
ATOM 4323 C C . THR A 1 569 ? 52.430 17.398 8.194 1.00 24.72 569 THR A C 1
ATOM 4325 O O . THR A 1 569 ? 51.616 18.237 8.560 1.00 24.72 569 THR A O 1
ATOM 4328 N N . SER A 1 570 ? 53.532 17.083 8.884 1.00 26.25 570 SER A N 1
ATOM 4329 C CA . SER A 1 570 ? 53.787 17.391 10.300 1.00 26.25 570 SER A CA 1
ATOM 4330 C C . SER A 1 570 ? 54.336 18.799 10.589 1.00 26.25 570 SER A C 1
ATOM 4332 O O . SER A 1 570 ? 55.282 19.231 9.924 1.00 26.25 570 SER A O 1
ATOM 4334 N N . GLY A 1 571 ? 53.872 19.434 11.676 1.00 24.86 571 GLY A N 1
ATOM 4335 C CA . GLY A 1 571 ? 54.479 20.626 12.299 1.00 24.86 571 GLY A CA 1
ATOM 4336 C C . GLY A 1 571 ? 53.888 20.939 13.690 1.00 24.86 571 GLY A C 1
ATOM 4337 O O . GLY A 1 571 ? 52.685 20.868 13.886 1.00 24.86 571 GLY A O 1
ATOM 4338 N N . SER A 1 572 ? 54.740 21.251 14.668 1.00 27.89 572 SER A N 1
ATOM 4339 C CA . SER A 1 572 ? 54.545 21.087 16.124 1.00 27.89 572 SER A CA 1
ATOM 4340 C C . SER A 1 572 ? 53.609 22.051 16.902 1.00 27.89 572 SER A C 1
ATOM 4342 O O . SER A 1 572 ? 53.651 23.258 16.678 1.00 27.89 572 SER A O 1
ATOM 4344 N N . ALA A 1 573 ? 53.001 21.483 17.966 1.00 26.06 573 ALA A N 1
ATOM 4345 C CA . ALA A 1 573 ? 52.806 21.970 19.360 1.00 26.06 573 ALA A CA 1
ATOM 4346 C C . ALA A 1 573 ? 51.482 22.643 19.851 1.00 26.06 573 ALA A C 1
ATOM 4348 O O . ALA A 1 573 ? 51.096 23.726 19.418 1.00 26.06 573 ALA A O 1
ATOM 4349 N N . THR A 1 574 ? 50.917 21.983 20.888 1.00 28.02 574 THR A N 1
ATOM 4350 C CA . THR A 1 574 ? 50.122 22.402 22.082 1.00 28.02 574 THR A CA 1
ATOM 4351 C C . THR A 1 574 ? 48.715 23.026 21.955 1.00 28.02 574 THR A C 1
ATOM 4353 O O . THR A 1 574 ? 48.616 24.243 21.840 1.00 28.02 574 THR A O 1
ATOM 4356 N N . ALA A 1 575 ? 47.650 22.208 22.125 1.00 25.34 575 ALA A N 1
ATOM 4357 C CA . ALA A 1 575 ? 46.405 22.478 22.897 1.00 25.34 575 ALA A CA 1
ATOM 4358 C C . ALA A 1 575 ? 45.424 21.267 22.874 1.00 25.34 575 ALA A C 1
ATOM 4360 O O . ALA A 1 575 ? 45.359 20.553 21.878 1.00 25.34 575 ALA A O 1
ATOM 4361 N N . CYS A 1 576 ? 44.654 21.048 23.952 1.00 25.64 576 CYS A N 1
ATOM 4362 C CA . CYS A 1 576 ? 43.652 19.975 24.106 1.00 25.64 576 CYS A CA 1
ATOM 4363 C C . CYS A 1 576 ? 42.224 20.524 23.875 1.00 25.64 576 CYS A C 1
ATOM 4365 O O . CYS A 1 576 ? 41.916 21.605 24.375 1.00 25.64 576 CYS A O 1
ATOM 4367 N N . CYS A 1 577 ? 41.351 19.799 23.163 1.00 25.36 577 CYS A N 1
ATOM 4368 C CA . CYS A 1 577 ? 39.917 20.114 23.055 1.00 25.36 577 CYS A CA 1
ATOM 4369 C C . CYS A 1 577 ? 39.089 19.039 23.773 1.00 25.36 577 CYS A C 1
ATOM 4371 O O . CYS A 1 577 ? 39.241 17.853 23.490 1.00 25.36 577 CYS A O 1
ATOM 4373 N N . GLU A 1 578 ? 38.198 19.456 24.673 1.00 27.45 578 GLU A N 1
ATOM 4374 C CA . GLU A 1 578 ? 37.239 18.579 25.351 1.00 27.45 578 GLU A CA 1
ATOM 4375 C C . GLU A 1 578 ? 35.951 18.504 24.511 1.00 27.45 578 GLU A C 1
ATOM 4377 O O . GLU A 1 578 ? 35.364 19.531 24.167 1.00 27.45 578 GLU A O 1
ATOM 4382 N N . LEU A 1 579 ? 35.519 17.293 24.152 1.00 27.31 579 LEU A N 1
ATOM 4383 C CA . LEU A 1 579 ? 34.252 17.040 23.461 1.00 27.31 579 LEU A CA 1
ATOM 4384 C C . LEU A 1 579 ? 33.315 16.320 24.427 1.00 27.31 579 LEU A C 1
ATOM 4386 O O . LEU A 1 579 ? 33.592 15.193 24.833 1.00 27.31 579 LEU A O 1
ATOM 4390 N N . ARG A 1 580 ? 32.194 16.960 24.772 1.00 26.86 580 ARG A N 1
ATOM 4391 C CA . ARG A 1 580 ? 31.110 16.315 25.519 1.00 26.86 580 ARG A CA 1
ATOM 4392 C C . ARG A 1 580 ? 30.021 15.860 24.569 1.00 26.86 580 ARG A C 1
ATOM 4394 O O . ARG A 1 580 ? 29.486 16.655 23.804 1.00 26.86 580 ARG A O 1
ATOM 4401 N N . ALA A 1 581 ? 29.670 14.587 24.678 1.00 30.28 581 ALA A N 1
ATOM 4402 C CA . ALA A 1 581 ? 28.477 14.023 24.076 1.00 30.28 581 ALA A CA 1
ATOM 4403 C C . ALA A 1 581 ? 27.578 13.491 25.194 1.00 30.28 581 ALA A C 1
ATOM 4405 O O . ALA A 1 581 ? 28.047 12.811 26.108 1.00 30.28 581 ALA A O 1
ATOM 4406 N N . THR A 1 582 ? 26.286 13.802 25.127 1.00 29.39 582 THR A N 1
ATOM 4407 C CA . THR A 1 582 ? 25.286 13.274 26.059 1.00 29.39 582 THR A CA 1
ATOM 4408 C C . THR A 1 582 ? 24.394 12.295 25.311 1.00 29.39 582 THR A C 1
ATOM 4410 O O . THR A 1 582 ? 23.833 12.619 24.267 1.00 29.39 582 THR A O 1
ATOM 4413 N N . LEU A 1 583 ? 24.300 11.068 25.824 1.00 29.97 583 LEU A N 1
ATOM 4414 C CA . LEU A 1 583 ? 23.536 9.995 25.198 1.00 29.97 583 LEU A CA 1
ATOM 4415 C C . LEU A 1 583 ? 22.104 10.007 25.746 1.00 29.97 583 LEU A C 1
ATOM 4417 O O . LEU A 1 583 ? 21.885 9.673 26.909 1.00 29.97 583 LEU A O 1
ATOM 4421 N N . HIS A 1 584 ? 21.129 10.383 24.919 1.00 30.62 584 HIS A N 1
ATOM 4422 C CA . HIS A 1 584 ? 19.728 10.458 25.351 1.00 30.62 584 HIS A CA 1
ATOM 4423 C C . HIS A 1 584 ? 18.909 9.187 25.034 1.00 30.62 584 HIS A C 1
ATOM 4425 O O . HIS A 1 584 ? 17.861 8.990 25.644 1.00 30.62 584 HIS A O 1
ATOM 4431 N N . ALA A 1 585 ? 19.396 8.288 24.160 1.00 29.94 585 ALA A N 1
ATOM 4432 C CA . ALA A 1 585 ? 18.837 6.949 23.899 1.00 29.94 585 ALA A CA 1
ATOM 4433 C C . ALA A 1 585 ? 19.820 6.066 23.083 1.00 29.94 585 ALA A C 1
ATOM 4435 O O . ALA A 1 585 ? 20.763 6.598 22.490 1.00 29.94 585 ALA A O 1
ATOM 4436 N N . PRO A 1 586 ? 19.626 4.730 22.996 1.00 27.52 586 PRO A N 1
ATOM 4437 C CA . PRO A 1 586 ? 20.466 3.867 22.168 1.00 27.52 586 PRO A CA 1
ATOM 4438 C C . PRO A 1 586 ? 20.256 4.181 20.679 1.00 27.52 586 PRO A C 1
ATOM 4440 O O . PRO A 1 586 ? 19.189 3.908 20.135 1.00 27.52 586 PRO A O 1
ATOM 4443 N N . GLY A 1 587 ? 21.282 4.721 20.018 1.00 33.94 587 GLY A N 1
ATOM 4444 C CA . GLY A 1 587 ? 21.340 4.801 18.553 1.00 33.94 587 GLY A CA 1
ATOM 4445 C C . GLY A 1 587 ? 21.218 6.184 17.906 1.00 33.94 587 GLY A C 1
ATOM 4446 O O . GLY A 1 587 ? 21.178 6.236 16.682 1.00 33.94 587 GLY A O 1
ATOM 4447 N N . ALA A 1 588 ? 21.223 7.291 18.652 1.00 25.09 588 ALA A N 1
ATOM 4448 C CA . ALA A 1 588 ? 21.311 8.632 18.060 1.00 25.09 588 ALA A CA 1
ATOM 4449 C C . ALA A 1 588 ? 22.330 9.503 18.810 1.00 25.09 588 ALA A C 1
ATOM 4451 O O . ALA A 1 588 ? 22.290 9.595 20.036 1.00 25.09 588 ALA A O 1
ATOM 4452 N N . ILE A 1 589 ? 23.254 10.118 18.065 1.00 25.73 589 ILE A N 1
ATOM 4453 C CA . ILE A 1 589 ? 24.183 11.143 18.558 1.00 25.73 589 ILE A CA 1
ATOM 4454 C C . ILE A 1 589 ? 23.678 12.478 18.022 1.00 25.73 589 ILE A C 1
ATOM 4456 O O . ILE A 1 589 ? 23.568 12.635 16.808 1.00 25.73 589 ILE A O 1
ATOM 4460 N N . ASP A 1 590 ? 23.416 13.424 18.916 1.00 24.41 590 ASP A N 1
ATOM 4461 C CA . ASP A 1 590 ? 23.130 14.811 18.562 1.00 24.41 590 ASP A CA 1
ATOM 4462 C C . ASP A 1 590 ? 24.329 15.667 18.995 1.00 24.41 590 ASP A C 1
ATOM 4464 O O . ASP A 1 590 ? 24.715 15.662 20.166 1.00 24.41 590 ASP A O 1
ATOM 4468 N N . ILE A 1 591 ? 24.979 16.351 18.049 1.00 26.09 591 ILE A N 1
ATOM 4469 C CA . ILE A 1 591 ? 26.116 17.239 18.339 1.00 26.09 591 ILE A CA 1
ATOM 4470 C C . ILE A 1 591 ? 25.563 18.653 18.484 1.00 26.09 591 ILE A C 1
ATOM 4472 O O . ILE A 1 591 ? 25.589 19.462 17.555 1.00 26.09 591 ILE A O 1
ATOM 4476 N N . ALA A 1 592 ? 25.042 18.960 19.667 1.00 24.58 592 ALA A N 1
ATOM 4477 C CA . ALA A 1 592 ? 24.592 20.303 19.986 1.00 24.58 592 ALA A CA 1
ATOM 4478 C C . ALA A 1 592 ? 25.777 21.162 20.463 1.00 24.58 592 ALA A C 1
ATOM 4480 O O . ALA A 1 592 ? 26.155 21.126 21.627 1.00 24.58 592 ALA A O 1
ATOM 4481 N N . ARG A 1 593 ? 26.287 21.987 19.537 1.00 26.83 593 ARG A N 1
ATOM 4482 C CA . ARG A 1 593 ? 26.959 23.280 19.774 1.00 26.83 593 ARG A CA 1
ATOM 4483 C C . ARG A 1 593 ? 28.339 23.251 20.459 1.00 26.83 593 ARG A C 1
ATOM 4485 O O . ARG A 1 593 ? 28.486 22.993 21.645 1.00 26.83 593 ARG A O 1
ATOM 4492 N N . VAL A 1 594 ? 29.353 23.683 19.706 1.00 27.14 594 VAL A N 1
ATOM 4493 C CA . VAL A 1 594 ? 30.635 24.151 20.252 1.00 27.14 594 VAL A CA 1
ATOM 4494 C C . VAL A 1 594 ? 30.427 25.572 20.780 1.00 27.14 594 VAL A C 1
ATOM 4496 O O . VAL A 1 594 ? 30.268 26.507 19.995 1.00 27.14 594 VAL A O 1
ATOM 4499 N N . GLU A 1 595 ? 30.399 25.750 22.099 1.00 24.08 595 GLU A N 1
ATOM 4500 C CA . GLU A 1 595 ? 30.614 27.069 22.699 1.00 24.08 595 GLU A CA 1
ATOM 4501 C C . GLU A 1 595 ? 32.123 27.303 22.829 1.00 24.08 595 GLU A C 1
ATOM 4503 O O . GLU A 1 595 ? 32.871 26.434 23.273 1.00 24.08 595 GLU A O 1
ATOM 4508 N N . GLN A 1 596 ? 32.577 28.455 22.335 1.00 27.80 596 GLN A N 1
ATOM 4509 C CA . GLN A 1 596 ? 33.981 28.865 22.318 1.00 27.80 596 GLN A CA 1
ATOM 4510 C C . GLN A 1 596 ? 34.645 28.726 23.700 1.00 27.80 596 GLN A C 1
ATOM 4512 O O . GLN A 1 596 ? 34.020 29.071 24.705 1.00 27.80 596 GLN A O 1
ATOM 4517 N N . PRO A 1 597 ? 35.936 28.361 23.778 1.00 27.69 597 PRO A N 1
ATOM 4518 C CA . PRO A 1 597 ? 36.703 28.594 24.989 1.00 27.69 597 PRO A CA 1
ATOM 4519 C C . PRO A 1 597 ? 37.028 30.092 25.121 1.00 27.69 597 PRO A C 1
ATOM 4521 O O . PRO A 1 597 ? 37.582 30.715 24.213 1.00 27.69 597 PRO A O 1
ATOM 4524 N N . LEU A 1 598 ? 36.692 30.666 26.278 1.00 23.70 598 LEU A N 1
ATOM 4525 C CA . LEU A 1 598 ? 37.254 31.927 26.763 1.00 23.70 598 LEU A CA 1
ATOM 4526 C C . LEU A 1 598 ? 38.782 31.772 26.909 1.00 23.70 598 LEU A C 1
ATOM 4528 O O . LEU A 1 598 ? 39.245 31.038 27.776 1.00 23.70 598 LEU A O 1
ATOM 4532 N N . ILE A 1 599 ? 39.503 32.429 25.991 1.00 27.98 599 ILE A N 1
ATOM 4533 C CA . ILE A 1 599 ? 40.824 33.109 26.059 1.00 27.98 599 ILE A CA 1
ATOM 4534 C C . ILE A 1 599 ? 41.609 32.877 27.369 1.00 27.98 599 ILE A C 1
ATOM 4536 O O . ILE A 1 599 ? 41.082 33.103 28.455 1.00 27.98 599 ILE A O 1
ATOM 4540 N N . THR A 1 600 ? 42.880 32.467 27.336 1.00 26.47 600 THR A N 1
ATOM 4541 C CA . THR A 1 600 ? 44.068 33.269 26.936 1.00 26.47 600 THR A CA 1
ATOM 4542 C C . THR A 1 600 ? 44.922 32.699 25.824 1.00 26.47 600 THR A C 1
ATOM 4544 O O . THR A 1 600 ? 45.318 31.520 25.946 1.00 26.47 600 THR A O 1
#

pLDDT: mean 74.27, std 29.88, range [21.14, 98.81]

Foldseek 3Di:
DPPQKDFDPCLVVVQVVVCVVDVLAFKEFEKAFEQEPVRDTDDIDQFFADKLQCLLFFVSRAPGMDGDPVLCVVLPHFDPLLPPGSVSLSVLSSVVVNGGYHYDRDHTMYHHDDPPDQPDDLDPSNQVSLQVSSVVSCVVVVFAFDWADDPRRRGTDTQTPQVLPWEEEEQEEDADDLVLLCQAVVQCVVAVPSRHYAYEYEYQDHDDPSNVVSCVVQCPPPRYHYHYRHDDFFQQVSLVVSLVVDDTQKYKQAYSNKGHPHHCLVSLQSSQQVPPQAFKEAEFEAAPVQFTQAQAWDFQAPNGIGHARGRPHNPDCASSNSSVGKIFHLFHDSNTMMGGSVSCVVLVTFDSLLRDPCSRNVSSNSSVVVSHTYIYGHSNYIYGNPDDDDDDPPSVVVNRVVCCVPPVVCNCPPSRQRNQFDRHDNRRHGHPDPPPDDDDDDDDDDPDDDDDDDDDDPDDDDDDDDDDDDDDDDDDDDDDDDDDDDDDDDDDDDPDFKAWWWWDDPPDDIWIWIAGPVRFIDTPPDPDRDPDPDDDDPDAWGWGDRDDDDPADDDDDDDDDDDDPDDDDDDDDDDDDDQGWHDPDPDDTDRPDDDDDDDD

Secondary structure (DSSP, 8-state):
--TT-EE-TTHHHHHHHHHHT-TT--EEEEEEEEE-TTS-EEEEE---S--HHHHHHB--S-S-EEE-HHHHHHHT---GGGTT-HHHHHHHHHHTTS--EEEEEEEEEEEE--TTS-SS---HHHHHHHHHHHHHHHHHTT--EEEEE-SSTTBEEEEE-----SPEEEEEEE-S-HHHHHHHHHHHHHH-TT--EEEEEEES----HHHHHHHHHHTTSTTEEEEE--SS--HHHHHHHHHHH--SSEEEEE-TTEE--STTHHHHHHHHHTSTTEEEEEEEEE-TTSBEEES-EEESGGGSEEETTTT-BTT---GGGTTTS-EE-SB--TTEEEEEHHHHHHHTSS-TT-SSSSHHHHHHHHHHHTT-EEEEEEEEEEEE--SSS---HHHHHHHHHHHHHHHHHHHH--TTS-TTB-SS-SS-PBP----------------S--PPP----SS----------------SSS---------------S----EEEEE--TTS--EEEEE-TTS-EEETT-SS-----------TT---B-----S---------SS----------------------STT-------PPP---

Sequence (600 aa):
LAPGETLAPSALQKAVTLLESSDDTAVVYADEDCIGASGSHHTPFLRPDWSPEYLLSALYIDRAFFVRRAAVDAAGGFRADYDPVPEWDLLLRLSELGRPFAHVREVLFHRPGEPGKAWRPADPALIAAGRRAVADACLRRVIAAEVEPQAIAGTYRVRRTTRLTRQVSLIVPFRDGAVLLERCVRSVLRHAGRVPLEIVLVDNGSTETETAALLRELAVEPGTRVLSAPGRFNYSALVNRGAAAATGDVLCLLNSDVEATSSGWLEALLDAVEQPEVGAVGARLLYPDGSVQHAGVILGVLGGTGHAHRFAPRDAPGYFANMAVVREVSAVTGACLATRRETFERAGGLDEALPVAYNDVDFCLRLQEQGLRVLYAPYAELLHHEGASRGRVDAAVEARAYMMRRWGARFETDPYYHPGLTRTSEDYAPALVPTFSSRPAAFASLQGRRLRWLVQDLGAGMRGWFDMVASLARPAAGGPAVALLAGAPVAVRGKVNRYRIRIVNSGLLPLDVSLTLDGSIRVADEERAFRVATTRAIEAGATLDLACETDWCERFAFSEASGLAAVLTSGSATACCELRATLHAPGAIDIARVEQPLIT